Protein AF-A0A7R8X0M1-F1 (afdb_monomer_lite)

Sequence (589 aa):
MGSGATSGVTSCIKYVLFFFNLLVLIGGLAVGILGIIGMADAKFYNFANLGVDPSGFKVASIIFIVFGFTIVIFAFFGCCGAIRESKCMLLTYAVFTLIVFALMLAGGILVMFFKGKVREWVTDALNKSLKDKYNSSGDETKAWDELQKNTSCTSPLLQANPYTKGCIFLVDEMESHSKVIGIIALSFAAALKFPTPSTEGCTQYQCQRSVSRIWGLNPIRTLMEEDATVSDLQLVNYELIPFVTASCIDEVLEEVVHRAPPSPIISFSPSKTCEGEGREKLYRNGIYWTTILTEKHYRASSLATFPTIPQHHVLRSGYFHPVLREWQSLPSLITPSNLMLPVFVTDMEELVEDVAGFPGVKQWGVKRITEFLTPLVKNGLSSIILFGVPKKTPKDEVGSGADGKDSPVVQALEVIRGNYPDLLVACDVCICSYTSTGHCCIFKSDGTLDSVASNLRLARQAVAYAKAGAQIVGPSAMQDGTVAYLKAALREAGFGDTCAVLSYSIKFASVFYGPFRHAADCAPKAGDRKSYQIPPGSSSLAMRAAARDVEEGADMLMVKPGLTYLDIVRLTKDRFPNHPLFIYHVRLL

Secondary structure (DSSP, 8-state):
---SHHHHHHHHHHHHHHHHHHHHHHHHHHHHHHHHHHHH-HHHHHHHTTTS-HHHHHHHHHHHHHHHHHHHHHHHHHHHHHHHT-HHHHHHHHHHHHHHHHHHHHHHHHHHHTHHHHHHHHHHHHHHHHHHTTTSSSHHHHHHHHHHHHTT---GGGGG---S-S--HHHHHHHHHHHHHHHHHHHHHHHS---PPP-----TTSGGGGSTTSS--PPP---------------------------------------------------------------------------------------PPPGGG--GGGTSSHHHHHHHHGGG---GGG--EEEEEESSTT-EEE-TT-TT-EEEETTTHHHHHHHHHHTT--EEEEEEE-SSSPPBTT-GGGSSTT-HHHHHHHHHHHH-TTSEEEEEE-STTTBTT--SSEE-TTS-EEHHHHHHHHHHHHHHHHHTT-SEEEE-S--TTHHHHHHHHHHHTT-TTTSEEEEEEEEB--GGGHHHHHHTT---SSS-STTTSBPTT-HHHHHHHHHHHHHTT-SEEEEESSGGGHHHHHHHHHH-TTS-EEE------

Foldseek 3Di:
DDDPPPVVVLVVVLVVQLVVLVVLLVVLVVLLVVLVCLVVDVLNLLLCLLFDDSVVSPVVSVVSNVRSVVSNVLSVLSNCCSVVVDPVSVVVSVVVVVVVVVVVVVVVVVCVVCVVVVLVSRVCRNVCSLVPPAPDPDSNVVSVVVVCVVVVVDDPPCVPDSDDDDPPVVVVVVVVVVVVVVVVVVVVVVVPDDDDDDDDDDDPPPPPPPPQPVDDDDDDDDDDDDDDDDDDDDDDDDDDDDDDDDDDDDDDDDDDDDDDDDDDDDDDDDDDDDYDDDDDDDDDDDDDDDDPPDPPPPPPPCPDPDPDDPPVNPCCVQPVDPVSVCVVCVVPDDDLVLDAAEAAEELPQQDWADQVPPPPHTYHHLPCVCVVVVVVVVVPNQHYEYFWAYPPQAAALLLPLLQDPSTRLLSNLLSCCVVPVRRQYEYEQFSLNRHPQLARAHADPVRHGDLPSSLLSSLSSLLSSVVSPHQEYEHPRQRQCNLLSNLVSCVVSVNNPRYAYAYQLQFAQDPLCVSVCSSNVRDGPDDGHPVRHPHPVCLPSSVVSLVSNVVSPHQAYEHPQAPSVVVSVVVSCVVCVPHHYYHHPGDDD

InterPro domains:
  IPR001731 Delta-aminolevulinic acid dehydratase [PF00490] (315-586)
  IPR001731 Delta-aminolevulinic acid dehydratase [PR00144] (431-445)
  IPR001731 Delta-aminolevulinic acid dehydratase [PR00144] (462-481)
  IPR001731 Delta-aminolevulinic acid dehydratase [PR00144] (501-520)
  IPR001731 Delta-aminolevulinic acid dehydratase [PR00144] (553-569)
  IPR001731 Delta-aminolevulinic acid dehydratase [PTHR11458] (310-586)
  IPR001731 Delta-aminolevulinic acid dehydratase [SM01004] (310-589)
  IPR013785 Aldolase-type TIM barrel [G3DSA:3.20.20.70] (310-587)
  IPR018499 Tetraspanin/Peripherin [PF00335] (13-155)
  IPR018503 Tetraspanin, conserved site [PS00421] (68-90)
  IPR030656 Delta-aminolevulinic acid dehydratase, active site [PS00169] (553-565)

Structure (mmCIF, N/CA/C/O backbone):
data_AF-A0A7R8X0M1-F1
#
_entry.id   AF-A0A7R8X0M1-F1
#
loop_
_atom_site.group_PDB
_atom_site.id
_atom_site.type_symbol
_atom_site.label_atom_id
_atom_site.label_alt_id
_atom_site.label_comp_id
_atom_site.label_asym_id
_atom_site.label_entity_id
_atom_site.label_seq_id
_atom_site.pdbx_PDB_ins_code
_atom_site.Cartn_x
_atom_site.Cartn_y
_atom_site.Cartn_z
_atom_site.occupancy
_atom_site.B_iso_or_equiv
_atom_site.auth_seq_id
_atom_site.auth_comp_id
_atom_site.auth_asym_id
_atom_site.auth_atom_id
_atom_site.pdbx_PDB_model_num
ATOM 1 N N . MET A 1 1 ? 56.872 -19.905 -53.683 1.00 39.84 1 MET A N 1
ATOM 2 C CA . MET A 1 1 ? 55.561 -19.240 -53.875 1.00 39.84 1 MET A CA 1
ATOM 3 C C . MET A 1 1 ? 55.089 -18.747 -52.516 1.00 39.84 1 MET A C 1
ATOM 5 O O . MET A 1 1 ? 55.024 -19.568 -51.615 1.00 39.84 1 MET A O 1
ATOM 9 N N . GLY A 1 2 ? 54.841 -17.445 -52.326 1.00 46.38 2 GLY A N 1
ATOM 10 C CA . GLY A 1 2 ? 54.546 -16.920 -50.982 1.00 46.38 2 GLY A CA 1
ATOM 11 C C . GLY A 1 2 ? 54.439 -15.397 -50.889 1.00 46.38 2 GLY A C 1
ATOM 12 O O . GLY A 1 2 ? 55.144 -14.787 -50.098 1.00 46.38 2 GLY A O 1
ATOM 13 N N . SER A 1 3 ? 53.597 -14.773 -51.718 1.00 42.34 3 SER A N 1
ATOM 14 C CA . SER A 1 3 ? 53.410 -13.307 -51.725 1.00 42.34 3 SER A CA 1
ATOM 15 C C . SER A 1 3 ? 52.003 -12.829 -52.129 1.00 42.34 3 SER A C 1
ATOM 17 O O . SER A 1 3 ? 51.775 -11.629 -52.235 1.00 42.34 3 SER A O 1
ATOM 19 N N . GLY A 1 4 ? 51.041 -13.739 -52.343 1.00 42.91 4 GLY A N 1
ATOM 20 C CA . GLY A 1 4 ? 49.697 -13.387 -52.831 1.00 42.91 4 GLY A CA 1
ATOM 21 C C . GLY A 1 4 ? 48.690 -12.948 -51.758 1.00 42.91 4 GLY A C 1
ATOM 22 O O . GLY A 1 4 ? 47.768 -12.203 -52.062 1.00 42.91 4 GLY A O 1
ATOM 23 N N . ALA A 1 5 ? 48.849 -13.386 -50.503 1.00 45.78 5 ALA A N 1
ATOM 24 C CA . ALA A 1 5 ? 47.849 -13.151 -49.451 1.00 45.78 5 ALA A CA 1
ATOM 25 C C . ALA A 1 5 ? 48.013 -11.806 -48.711 1.00 45.78 5 ALA A C 1
ATOM 27 O O . ALA A 1 5 ? 47.043 -11.251 -48.198 1.00 45.78 5 ALA A O 1
ATOM 28 N N . THR A 1 6 ? 49.227 -11.255 -48.653 1.00 46.22 6 THR A N 1
ATOM 29 C CA . THR A 1 6 ? 49.536 -10.036 -47.880 1.00 46.22 6 THR A CA 1
ATOM 30 C C . THR A 1 6 ? 49.143 -8.736 -48.593 1.00 46.22 6 THR A C 1
ATOM 32 O O . THR A 1 6 ? 48.894 -7.727 -47.928 1.00 46.22 6 THR A O 1
ATOM 35 N N . SER A 1 7 ? 49.028 -8.744 -49.926 1.00 52.50 7 SER A N 1
ATOM 36 C CA . SER A 1 7 ? 48.633 -7.577 -50.733 1.00 52.50 7 SER A CA 1
ATOM 37 C C . SER A 1 7 ? 47.133 -7.258 -50.647 1.00 52.50 7 SER A C 1
ATOM 39 O O . SER A 1 7 ? 46.750 -6.091 -50.580 1.00 52.50 7 SER A O 1
ATOM 41 N N . GLY A 1 8 ? 46.270 -8.279 -50.584 1.00 54.09 8 GLY A N 1
ATOM 42 C CA . GLY A 1 8 ? 44.822 -8.091 -50.419 1.00 54.09 8 GLY A CA 1
ATOM 43 C C . GLY A 1 8 ? 44.457 -7.496 -49.055 1.00 54.09 8 GLY A C 1
ATOM 44 O O . GLY A 1 8 ? 43.679 -6.545 -48.971 1.00 54.09 8 GLY A O 1
ATOM 45 N N . VAL A 1 9 ? 45.085 -7.999 -47.986 1.00 56.00 9 VAL A N 1
ATOM 46 C CA . VAL A 1 9 ? 44.861 -7.525 -46.608 1.00 56.00 9 VAL A CA 1
ATOM 47 C C . VAL A 1 9 ? 45.320 -6.073 -46.433 1.00 56.00 9 VAL A C 1
ATOM 49 O O . VAL A 1 9 ? 44.591 -5.263 -45.863 1.00 56.00 9 VAL A O 1
ATOM 52 N N . THR A 1 10 ? 46.489 -5.708 -46.970 1.00 63.47 10 THR A N 1
ATOM 53 C CA . THR A 1 10 ? 46.998 -4.325 -46.885 1.00 63.47 10 THR A CA 1
ATOM 54 C C . THR A 1 10 ? 46.164 -3.330 -47.694 1.00 63.47 10 THR A C 1
ATOM 56 O O . THR A 1 10 ? 45.958 -2.210 -47.228 1.00 63.47 10 THR A O 1
ATOM 59 N N . SER A 1 11 ? 45.617 -3.725 -48.848 1.00 68.12 11 SER A N 1
ATOM 60 C CA . SER A 1 11 ? 44.670 -2.892 -49.604 1.00 68.12 11 SER A CA 1
ATOM 61 C C . SER A 1 11 ? 43.351 -2.679 -48.854 1.00 68.12 11 SER A C 1
ATOM 63 O O . SER A 1 11 ? 42.891 -1.544 -48.750 1.00 68.12 11 SER A O 1
ATOM 65 N N . CYS A 1 12 ? 42.772 -3.729 -48.260 1.00 72.69 12 CYS A N 1
ATOM 66 C CA . CYS A 1 12 ? 41.545 -3.612 -47.463 1.00 72.69 12 CYS A CA 1
ATOM 67 C C . CYS A 1 12 ? 41.716 -2.630 -46.286 1.00 72.69 12 CYS A C 1
ATOM 69 O O . CYS A 1 12 ? 40.911 -1.713 -46.112 1.00 72.69 12 CYS A O 1
ATOM 71 N N . ILE A 1 13 ? 42.823 -2.751 -45.541 1.00 78.00 13 ILE A N 1
ATOM 72 C CA . ILE A 1 13 ? 43.135 -1.867 -44.407 1.00 78.00 13 ILE A CA 1
ATOM 73 C C . ILE A 1 13 ? 43.246 -0.397 -44.845 1.00 78.00 13 ILE A C 1
ATOM 75 O O . ILE A 1 13 ? 42.728 0.473 -44.146 1.00 78.00 13 ILE A O 1
ATOM 79 N N . LYS A 1 14 ? 43.854 -0.097 -46.004 1.00 79.81 14 LYS A N 1
ATOM 80 C CA . LYS A 1 14 ? 43.956 1.282 -46.526 1.00 79.81 14 LYS A CA 1
ATOM 81 C C . LYS A 1 14 ? 42.587 1.919 -46.759 1.00 79.81 14 LYS A C 1
ATOM 83 O O . LYS A 1 14 ? 42.368 3.041 -46.309 1.00 79.81 14 LYS A O 1
ATOM 88 N N . TYR A 1 15 ? 41.662 1.214 -47.413 1.00 82.31 15 TYR A N 1
ATOM 89 C CA . TYR A 1 15 ? 40.326 1.755 -47.691 1.00 82.31 15 TYR A CA 1
ATOM 90 C C . TYR A 1 15 ? 39.481 1.917 -46.425 1.00 82.31 15 TYR A C 1
ATOM 92 O O . TYR A 1 15 ? 38.801 2.932 -46.287 1.00 82.31 15 TYR A O 1
ATOM 100 N N . VAL A 1 16 ? 39.578 0.989 -45.467 1.00 83.38 16 VAL A N 1
ATOM 101 C CA . VAL A 1 16 ? 38.917 1.115 -44.155 1.00 83.38 16 VAL A CA 1
ATOM 102 C C . VAL A 1 16 ? 39.459 2.320 -43.377 1.00 83.38 16 VAL A C 1
ATOM 104 O O . VAL A 1 16 ? 38.683 3.116 -42.847 1.00 83.38 16 VAL A O 1
ATOM 107 N N . LEU A 1 17 ? 40.783 2.499 -43.347 1.00 82.50 17 LEU A N 1
ATOM 108 C CA . LEU A 1 17 ? 41.438 3.587 -42.617 1.00 82.50 17 LEU A CA 1
ATOM 109 C C . LEU A 1 17 ? 41.202 4.953 -43.286 1.00 82.50 17 LEU A C 1
ATOM 111 O O . LEU A 1 17 ? 41.031 5.950 -42.585 1.00 82.50 17 LEU A O 1
ATOM 115 N N . PHE A 1 18 ? 41.111 5.001 -44.619 1.00 86.69 18 PHE A N 1
ATOM 116 C CA . PHE A 1 18 ? 40.659 6.184 -45.355 1.00 86.69 18 PHE A CA 1
ATOM 117 C C . PHE A 1 18 ? 39.186 6.511 -45.064 1.00 86.69 18 PHE A C 1
ATOM 119 O O . PHE A 1 18 ? 38.881 7.643 -44.700 1.00 86.69 18 PHE A O 1
ATOM 126 N N . PHE A 1 19 ? 38.282 5.532 -45.166 1.00 86.81 19 PHE A N 1
ATOM 127 C CA . PHE A 1 19 ? 36.846 5.731 -44.945 1.00 86.81 19 PHE A CA 1
ATOM 128 C C . PHE A 1 19 ? 36.538 6.224 -43.525 1.00 86.81 19 PHE A C 1
ATOM 130 O O . PHE A 1 19 ? 35.778 7.176 -43.355 1.00 86.81 19 PHE A O 1
ATOM 137 N N . PHE A 1 20 ? 37.177 5.643 -42.505 1.00 86.06 20 PHE A N 1
ATOM 138 C CA . PHE A 1 20 ? 37.012 6.100 -41.125 1.00 86.06 20 PHE A CA 1
ATOM 139 C C . PHE A 1 20 ? 37.496 7.547 -40.939 1.00 86.06 20 PHE A C 1
ATOM 141 O O . PHE A 1 20 ? 36.786 8.365 -40.357 1.00 86.06 20 PHE A O 1
ATOM 148 N N . ASN A 1 21 ? 38.659 7.904 -41.496 1.00 85.81 21 ASN A N 1
ATOM 149 C CA . ASN A 1 21 ? 39.154 9.282 -41.447 1.00 85.81 21 ASN A CA 1
ATOM 150 C C . ASN A 1 21 ? 38.272 10.265 -42.229 1.00 85.81 21 ASN A C 1
ATOM 152 O O . ASN A 1 21 ? 38.112 11.405 -41.798 1.00 85.81 21 ASN A O 1
ATOM 156 N N . LEU A 1 22 ? 37.646 9.836 -43.328 1.00 89.25 22 LEU A N 1
ATOM 157 C CA . LEU A 1 22 ? 36.686 10.651 -44.072 1.00 89.25 22 LEU A CA 1
ATOM 158 C C . LEU A 1 22 ? 35.435 10.958 -43.230 1.00 89.25 22 LEU A C 1
ATOM 160 O O . LEU A 1 22 ? 34.981 12.101 -43.215 1.00 89.25 22 LEU A O 1
ATOM 164 N N . LEU A 1 23 ? 34.919 9.981 -42.473 1.00 88.00 23 LEU A N 1
ATOM 165 C CA . LEU A 1 23 ? 33.820 10.212 -41.525 1.00 88.00 23 LEU A CA 1
ATOM 166 C C . LEU A 1 23 ? 34.221 11.188 -40.408 1.00 88.00 23 LEU A C 1
ATOM 168 O O . LEU A 1 23 ? 33.449 12.090 -40.083 1.00 88.00 23 LEU A O 1
ATOM 172 N N . VAL A 1 24 ? 35.434 11.060 -39.858 1.00 86.94 24 VAL A N 1
ATOM 173 C CA . VAL A 1 24 ? 35.961 11.993 -38.844 1.00 86.94 24 VAL A CA 1
ATOM 174 C C . VAL A 1 24 ? 36.133 13.407 -39.418 1.00 86.94 24 VAL A C 1
ATOM 176 O O . VAL A 1 24 ? 35.808 14.380 -38.739 1.00 86.94 24 VAL A O 1
ATOM 179 N N . LEU A 1 25 ? 36.560 13.543 -40.679 1.00 90.00 25 LEU A N 1
ATOM 180 C CA . LEU A 1 25 ? 36.674 14.833 -41.369 1.00 90.00 25 LEU A CA 1
ATOM 181 C C . LEU A 1 25 ? 35.304 15.503 -41.557 1.00 90.00 25 LEU A C 1
ATOM 183 O O . LEU A 1 25 ? 35.156 16.689 -41.260 1.00 90.00 25 LEU A O 1
ATOM 187 N N . ILE A 1 26 ? 34.293 14.746 -41.994 1.00 90.56 26 ILE A N 1
ATOM 188 C CA . ILE A 1 26 ? 32.910 15.234 -42.128 1.00 90.56 26 ILE A CA 1
ATOM 189 C C . ILE A 1 26 ? 32.347 15.638 -40.754 1.00 90.56 26 ILE A C 1
ATOM 191 O O . ILE A 1 26 ? 31.736 16.700 -40.629 1.00 90.56 26 ILE A O 1
ATOM 195 N N . GLY A 1 27 ? 32.606 14.845 -39.709 1.00 86.44 27 GLY A N 1
ATOM 196 C CA . GLY A 1 27 ? 32.224 15.169 -38.333 1.00 86.44 27 GLY A CA 1
ATOM 197 C C . GLY A 1 27 ? 32.885 16.450 -37.811 1.00 86.44 27 GLY A C 1
ATOM 198 O O . GLY A 1 27 ? 32.205 17.300 -37.240 1.00 86.44 27 GLY A O 1
ATOM 199 N N . GLY A 1 28 ? 34.185 16.637 -38.058 1.00 88.31 28 GLY A N 1
ATOM 200 C CA . GLY A 1 28 ? 34.912 17.858 -37.693 1.00 88.31 28 GLY A CA 1
ATOM 201 C C . GLY A 1 28 ? 34.365 19.109 -38.388 1.00 88.31 28 GLY A C 1
ATOM 202 O O . GLY A 1 28 ? 34.184 20.140 -37.738 1.00 88.31 28 GLY A O 1
ATOM 203 N N . LEU A 1 29 ? 34.022 19.004 -39.680 1.00 90.75 29 LEU A N 1
ATOM 204 C CA . LEU A 1 29 ? 33.350 20.078 -40.420 1.00 90.75 29 LEU A CA 1
ATOM 205 C C . LEU A 1 29 ? 31.974 20.396 -39.821 1.00 90.75 29 LEU A C 1
ATOM 207 O O . LEU A 1 29 ? 31.670 21.566 -39.607 1.00 90.75 29 LEU A O 1
ATOM 211 N N . ALA A 1 30 ? 31.169 19.380 -39.495 1.00 87.50 30 ALA A N 1
ATOM 212 C CA . ALA A 1 30 ? 29.862 19.578 -38.870 1.00 87.50 30 ALA A CA 1
ATOM 213 C C . ALA A 1 30 ? 29.971 20.280 -37.502 1.00 87.50 30 ALA A C 1
ATOM 215 O O . ALA A 1 30 ? 29.236 21.233 -37.249 1.00 87.50 30 ALA A O 1
ATOM 216 N N . VAL A 1 31 ? 30.923 19.881 -36.649 1.00 86.50 31 VAL A N 1
ATOM 217 C CA . VAL A 1 31 ? 31.181 20.535 -35.348 1.00 86.50 31 VAL A CA 1
ATOM 218 C C . VAL A 1 31 ? 31.641 21.987 -35.527 1.00 86.50 31 VAL A C 1
ATOM 220 O O . VAL A 1 31 ? 31.145 22.873 -34.831 1.00 86.50 31 VAL A O 1
ATOM 223 N N . GLY A 1 32 ? 32.532 22.256 -36.487 1.00 86.50 32 GLY A N 1
ATOM 224 C CA . GLY A 1 32 ? 32.968 23.620 -36.801 1.00 86.50 32 GLY A CA 1
ATOM 225 C C . GLY A 1 32 ? 31.822 24.506 -37.306 1.00 86.50 32 GLY A C 1
ATOM 226 O O . GLY A 1 32 ? 31.669 25.636 -36.845 1.00 86.50 32 GLY A O 1
ATOM 227 N N . ILE A 1 33 ? 30.972 23.978 -38.194 1.00 86.31 33 ILE A N 1
ATOM 228 C CA . ILE A 1 33 ? 29.783 24.674 -38.712 1.00 86.31 33 ILE A CA 1
ATOM 229 C C . ILE A 1 33 ? 28.777 24.953 -37.586 1.00 86.31 33 ILE A C 1
ATOM 231 O O . ILE A 1 33 ? 28.268 26.068 -37.506 1.00 86.31 33 ILE A O 1
ATOM 235 N N . LEU A 1 34 ? 28.536 24.001 -36.677 1.00 82.75 34 LEU A N 1
ATOM 236 C CA . LEU A 1 34 ? 27.681 24.215 -35.502 1.00 82.75 34 LEU A CA 1
ATOM 237 C C . LEU A 1 34 ? 28.217 25.329 -34.590 1.00 82.75 34 LEU A C 1
ATOM 239 O O . LEU A 1 34 ? 27.436 26.159 -34.132 1.00 82.75 34 LEU A O 1
ATOM 243 N N . GLY A 1 35 ? 29.536 25.405 -34.382 1.00 83.88 35 GLY A N 1
ATOM 244 C CA . GLY A 1 35 ? 30.162 26.508 -33.645 1.00 83.88 35 GLY A CA 1
ATOM 245 C C . GLY A 1 35 ? 29.978 27.874 -34.323 1.00 83.88 35 GLY A C 1
ATOM 246 O O . GLY A 1 35 ? 29.690 28.861 -33.649 1.00 83.88 35 GLY A O 1
ATOM 247 N N . ILE A 1 36 ? 30.075 27.934 -35.658 1.00 84.12 36 ILE A N 1
ATOM 248 C CA . ILE A 1 36 ? 29.830 29.161 -36.442 1.00 84.12 36 ILE A CA 1
ATOM 249 C C . ILE A 1 36 ? 28.352 29.574 -36.373 1.00 84.12 36 ILE A C 1
ATOM 251 O O . ILE A 1 36 ? 28.060 30.746 -36.139 1.00 84.12 36 ILE A O 1
ATOM 255 N N . ILE A 1 37 ? 27.418 28.628 -36.521 1.00 80.38 37 ILE A N 1
ATOM 256 C CA . ILE A 1 37 ? 25.972 28.882 -36.388 1.00 80.38 37 ILE A CA 1
ATOM 257 C C . ILE A 1 37 ? 25.646 29.380 -34.973 1.00 80.38 37 ILE A C 1
ATOM 259 O O . ILE A 1 37 ? 24.931 30.369 -34.832 1.00 80.38 37 ILE A O 1
ATOM 263 N N . GLY A 1 38 ? 26.236 28.774 -33.937 1.00 74.19 38 GLY A N 1
ATOM 264 C CA . GLY A 1 38 ? 26.097 29.215 -32.545 1.00 74.19 38 GLY A CA 1
ATOM 265 C C . GLY A 1 38 ? 26.604 30.640 -32.285 1.00 74.19 38 GLY A C 1
ATOM 266 O O . GLY A 1 38 ? 26.070 31.324 -31.417 1.00 74.19 38 GLY A O 1
ATOM 267 N N . MET A 1 39 ? 27.578 31.133 -33.061 1.00 72.25 39 MET A N 1
ATOM 268 C CA . MET A 1 39 ? 28.001 32.541 -33.013 1.00 72.25 39 MET A CA 1
ATOM 269 C C . MET A 1 39 ? 27.106 33.493 -33.822 1.00 72.25 39 MET A C 1
ATOM 271 O O . MET A 1 39 ? 27.113 34.692 -33.543 1.00 72.25 39 MET A O 1
ATOM 275 N N . ALA A 1 40 ? 26.384 32.995 -34.829 1.00 69.88 40 ALA A N 1
ATOM 276 C CA . ALA A 1 40 ? 25.634 33.812 -35.784 1.00 69.88 40 ALA A CA 1
ATOM 277 C C . ALA A 1 40 ? 24.127 33.923 -35.477 1.00 69.88 40 ALA A C 1
ATOM 279 O O . ALA A 1 40 ? 23.509 34.915 -35.863 1.00 69.88 40 ALA A O 1
ATOM 280 N N . ASP A 1 41 ? 23.524 32.936 -34.805 1.00 64.81 41 ASP A N 1
ATOM 281 C CA . ASP A 1 41 ? 22.081 32.923 -34.534 1.00 64.81 41 ASP A CA 1
ATOM 282 C C . ASP A 1 41 ? 21.722 33.575 -33.185 1.00 64.81 41 ASP A C 1
ATOM 284 O O . ASP A 1 41 ? 21.960 33.029 -32.103 1.00 64.81 41 ASP A O 1
ATOM 288 N N . ALA A 1 42 ? 21.059 34.732 -33.259 1.00 55.41 42 ALA A N 1
ATOM 289 C CA . ALA A 1 42 ? 20.532 35.455 -32.105 1.00 55.41 42 ALA A CA 1
ATOM 290 C C . ALA A 1 42 ? 19.527 34.633 -31.271 1.00 55.41 42 ALA A C 1
ATOM 292 O O . ALA A 1 42 ? 19.450 34.815 -30.056 1.00 55.41 42 ALA A O 1
ATOM 293 N N . LYS A 1 43 ? 18.783 33.695 -31.877 1.00 54.34 43 LYS A N 1
ATOM 294 C CA . LYS A 1 43 ? 17.845 32.827 -31.140 1.00 54.34 43 LYS A CA 1
ATOM 295 C C . LYS A 1 43 ? 18.578 31.828 -30.252 1.00 54.34 43 LYS A C 1
ATOM 297 O O . LYS A 1 43 ? 18.174 31.608 -29.113 1.00 54.34 43 LYS A O 1
ATOM 302 N N . PHE A 1 44 ? 19.676 31.265 -30.749 1.00 52.91 44 PHE A N 1
ATOM 303 C CA . PHE A 1 44 ? 20.515 30.359 -29.968 1.00 52.91 44 PHE A CA 1
ATOM 304 C C . PHE A 1 44 ? 21.240 31.115 -28.844 1.00 52.91 44 PHE A C 1
ATOM 306 O O . PHE A 1 44 ? 21.357 30.618 -27.725 1.00 52.91 44 PHE A O 1
ATOM 313 N N . TYR A 1 45 ? 21.626 32.365 -29.111 1.00 53.75 45 TYR A N 1
ATOM 314 C CA . TYR A 1 45 ? 22.152 33.294 -28.111 1.00 53.75 45 TYR A CA 1
ATOM 315 C C . TYR A 1 45 ? 21.156 33.560 -26.965 1.00 53.75 45 TYR A C 1
ATOM 317 O O . TYR A 1 45 ? 21.522 33.517 -25.790 1.00 53.75 45 TYR A O 1
ATOM 325 N N . ASN A 1 46 ? 19.880 33.764 -27.301 1.00 52.03 46 ASN A N 1
ATOM 326 C CA . ASN A 1 46 ? 18.801 33.943 -26.328 1.00 52.03 46 ASN A CA 1
ATOM 327 C C . ASN A 1 46 ? 18.519 32.677 -25.501 1.00 52.03 46 ASN A C 1
ATOM 329 O O . ASN A 1 46 ? 18.201 32.785 -24.319 1.00 52.03 46 ASN A O 1
ATOM 333 N N . PHE A 1 47 ? 18.688 31.484 -26.080 1.00 49.78 47 PHE A N 1
ATOM 334 C CA . PHE A 1 47 ? 18.622 30.226 -25.331 1.00 49.78 47 PHE A CA 1
ATOM 335 C C . PHE A 1 47 ? 19.830 30.046 -24.392 1.00 49.78 47 PHE A C 1
ATOM 337 O O . PHE A 1 47 ? 19.671 29.608 -23.257 1.00 49.78 47 PHE A O 1
ATOM 344 N N . ALA A 1 48 ? 21.038 30.440 -24.807 1.00 49.38 48 ALA A N 1
ATOM 345 C CA . ALA A 1 48 ? 22.241 30.349 -23.969 1.00 49.38 48 ALA A CA 1
ATOM 346 C C . ALA A 1 48 ? 22.202 31.264 -22.724 1.00 49.38 48 ALA A C 1
ATOM 348 O O . ALA A 1 48 ? 22.766 30.923 -21.678 1.00 49.38 48 ALA A O 1
ATOM 349 N N . ASN A 1 49 ? 21.475 32.383 -22.806 1.00 51.16 49 ASN A N 1
ATOM 350 C CA . ASN A 1 49 ? 21.240 33.302 -21.690 1.00 51.16 49 ASN A CA 1
ATOM 351 C C . ASN A 1 49 ? 20.489 32.674 -20.490 1.00 51.16 49 ASN A C 1
ATOM 353 O O . ASN A 1 49 ? 20.458 33.302 -19.426 1.00 51.16 49 ASN A O 1
ATOM 357 N N . LEU A 1 50 ? 19.932 31.455 -20.624 1.00 48.41 50 LEU A N 1
ATOM 358 C CA . LEU A 1 50 ? 19.257 30.711 -19.547 1.00 48.41 50 LEU A CA 1
ATOM 359 C C . LEU A 1 50 ? 20.172 30.160 -18.447 1.00 48.41 50 LEU A C 1
ATOM 361 O O . LEU A 1 50 ? 19.646 29.670 -17.448 1.00 48.41 50 LEU A O 1
ATOM 365 N N . GLY A 1 51 ? 21.498 30.204 -18.568 1.00 48.97 51 GLY A N 1
ATOM 366 C CA . GLY A 1 51 ? 22.350 29.641 -17.509 1.00 48.97 51 GLY A CA 1
ATOM 367 C C . GLY A 1 51 ? 23.857 29.742 -17.702 1.00 48.97 51 GLY A C 1
ATOM 368 O O . GLY A 1 51 ? 24.601 29.317 -16.821 1.00 48.97 51 GLY A O 1
ATOM 369 N N . VAL A 1 52 ? 24.324 30.305 -18.817 1.00 49.22 52 VAL A N 1
ATOM 370 C CA . VAL A 1 52 ? 25.747 30.560 -19.056 1.00 49.22 52 VAL A CA 1
ATOM 371 C C . VAL A 1 52 ? 25.941 32.062 -19.224 1.00 49.22 52 VAL A C 1
ATOM 373 O O . VAL A 1 52 ? 25.160 32.724 -19.902 1.00 49.22 52 VAL A O 1
ATOM 376 N N . ASP A 1 53 ? 26.984 32.606 -18.596 1.00 53.44 53 ASP A N 1
ATOM 377 C CA . ASP A 1 53 ? 27.389 34.000 -18.788 1.00 53.44 53 ASP A CA 1
ATOM 378 C C . ASP A 1 53 ? 27.554 34.294 -20.300 1.00 53.44 53 ASP A C 1
ATOM 380 O O . ASP A 1 53 ? 28.159 33.474 -21.006 1.00 53.44 53 ASP A O 1
ATOM 384 N N . PRO A 1 54 ? 27.066 35.436 -20.830 1.00 55.12 54 PRO A N 1
ATOM 385 C CA . PRO A 1 54 ? 27.213 35.793 -22.244 1.00 55.12 54 PRO A CA 1
ATOM 386 C C . PRO A 1 54 ? 28.657 35.752 -22.766 1.00 55.12 54 PRO A C 1
ATOM 388 O O . PRO A 1 54 ? 28.864 35.599 -23.972 1.00 55.12 54 PRO A O 1
ATOM 391 N N . SER A 1 55 ? 29.656 35.881 -21.885 1.00 58.50 55 SER A N 1
ATOM 392 C CA . SER A 1 55 ? 31.074 35.661 -22.193 1.00 58.50 55 SER A CA 1
ATOM 393 C C . SER A 1 55 ? 31.429 34.172 -22.328 1.00 58.50 55 SER A C 1
ATOM 395 O O . SER A 1 55 ? 32.086 33.781 -23.295 1.00 58.50 55 SER A O 1
ATOM 397 N N . GLY A 1 56 ? 30.934 33.325 -21.422 1.00 59.06 56 GLY A N 1
ATOM 398 C CA . GLY A 1 56 ? 31.146 31.876 -21.420 1.00 59.06 56 GLY A CA 1
ATOM 399 C C . GLY A 1 56 ? 30.565 31.178 -22.650 1.00 59.06 56 GLY A C 1
ATOM 400 O O . GLY A 1 56 ? 31.197 30.268 -23.186 1.00 59.06 56 GLY A O 1
ATOM 401 N N . PHE A 1 57 ? 29.422 31.639 -23.169 1.00 64.44 57 PHE A N 1
ATOM 402 C CA . PHE A 1 57 ? 28.855 31.073 -24.400 1.00 64.44 57 PHE A CA 1
ATOM 403 C C . PHE A 1 57 ? 29.679 31.415 -25.658 1.00 64.44 57 PHE A C 1
ATOM 405 O O . PHE A 1 57 ? 29.886 30.546 -26.513 1.00 64.44 57 PHE A O 1
ATOM 412 N N . LYS A 1 58 ? 30.242 32.634 -25.750 1.00 69.00 58 LYS A N 1
ATOM 413 C CA . LYS A 1 58 ? 31.219 32.967 -26.809 1.00 69.00 58 LYS A CA 1
ATOM 414 C C . LYS A 1 58 ? 32.439 32.060 -26.718 1.00 69.00 58 LYS A C 1
ATOM 416 O O . LYS A 1 58 ? 32.865 31.520 -27.733 1.00 69.00 58 LYS A O 1
ATOM 421 N N . VAL A 1 59 ? 32.968 31.857 -25.509 1.00 73.56 59 VAL A N 1
ATOM 422 C CA . VAL A 1 59 ? 34.108 30.960 -25.268 1.00 73.56 59 VAL A CA 1
ATOM 423 C C . VAL A 1 59 ? 33.778 29.524 -25.692 1.00 73.56 59 VAL A C 1
ATOM 425 O O . VAL A 1 59 ? 34.571 28.923 -26.411 1.00 73.56 59 VAL A O 1
ATOM 428 N N . ALA A 1 60 ? 32.601 28.994 -25.349 1.00 72.25 60 ALA A N 1
ATOM 429 C CA . ALA A 1 60 ? 32.171 27.656 -25.768 1.00 72.25 60 ALA A CA 1
ATOM 430 C C . ALA A 1 60 ? 32.064 27.517 -27.299 1.00 72.25 60 ALA A C 1
ATOM 432 O O . ALA A 1 60 ? 32.570 26.550 -27.868 1.00 72.25 60 ALA A O 1
ATOM 433 N N . SER A 1 61 ? 31.476 28.503 -27.982 1.00 78.38 61 SER A N 1
ATOM 434 C CA . SER A 1 61 ? 31.359 28.485 -29.448 1.00 78.38 61 SER A CA 1
ATOM 435 C C . SER A 1 61 ? 32.726 28.603 -30.137 1.00 78.38 61 SER A C 1
ATOM 437 O O . SER A 1 61 ? 33.006 27.860 -31.076 1.00 78.38 61 SER A O 1
ATOM 439 N N . ILE A 1 62 ? 33.627 29.447 -29.616 1.00 80.94 62 ILE A N 1
ATOM 440 C CA . ILE A 1 62 ? 35.026 29.535 -30.072 1.00 80.94 62 ILE A CA 1
ATOM 441 C C . ILE A 1 62 ? 35.750 28.192 -29.874 1.00 80.94 62 ILE A C 1
ATOM 443 O O . ILE A 1 62 ? 36.448 27.743 -30.783 1.00 80.94 62 ILE A O 1
ATOM 447 N N . ILE A 1 63 ? 35.550 27.514 -28.737 1.00 82.56 63 ILE A N 1
ATOM 448 C CA . ILE A 1 63 ? 36.111 26.177 -28.482 1.00 82.56 63 ILE A CA 1
ATOM 449 C C . ILE A 1 63 ? 35.611 25.170 -29.526 1.00 82.56 63 ILE A C 1
ATOM 451 O O . ILE A 1 63 ? 36.433 24.450 -30.091 1.00 82.56 63 ILE A O 1
ATOM 455 N N . PHE A 1 64 ? 34.312 25.140 -29.849 1.00 82.25 64 PHE A N 1
ATOM 456 C CA . PHE A 1 64 ? 33.784 24.241 -30.886 1.00 82.25 64 PHE A CA 1
ATOM 457 C C . PHE A 1 64 ? 34.351 24.533 -32.282 1.00 82.25 64 PHE A C 1
ATOM 459 O O . PHE A 1 64 ? 34.679 23.590 -33.004 1.00 82.25 64 PHE A O 1
ATOM 466 N N . ILE A 1 65 ? 34.541 25.805 -32.649 1.00 87.56 65 ILE A N 1
ATOM 467 C CA . ILE A 1 65 ? 35.172 26.186 -33.925 1.00 87.56 65 ILE A CA 1
ATOM 468 C C . ILE A 1 65 ? 36.627 25.698 -33.978 1.00 87.56 65 ILE A C 1
ATOM 470 O O . ILE A 1 65 ? 37.012 25.014 -34.929 1.00 87.56 65 ILE A O 1
ATOM 474 N N . VAL A 1 66 ? 37.429 26.000 -32.950 1.00 88.12 66 VAL A N 1
ATOM 475 C CA . VAL A 1 66 ? 38.851 25.611 -32.877 1.00 88.12 66 VAL A CA 1
ATOM 476 C C . VAL A 1 66 ? 39.011 24.089 -32.856 1.00 88.12 66 VAL A C 1
ATOM 478 O O . VAL A 1 66 ? 39.866 23.542 -33.556 1.00 88.12 66 VAL A O 1
ATOM 481 N N . PHE A 1 67 ? 38.176 23.390 -32.087 1.00 87.50 67 PHE A N 1
ATOM 482 C CA . PHE A 1 67 ? 38.197 21.933 -31.976 1.00 87.50 67 PHE A CA 1
ATOM 483 C C . PHE A 1 67 ? 37.748 21.255 -33.278 1.00 87.50 67 PHE A C 1
ATOM 485 O O . PHE A 1 67 ? 38.432 20.350 -33.756 1.00 87.50 67 PHE A O 1
ATOM 492 N N . GLY A 1 68 ? 36.673 21.743 -33.909 1.00 87.44 68 GLY A N 1
ATOM 493 C CA . GLY A 1 68 ? 36.207 21.270 -35.215 1.00 87.44 68 GLY A CA 1
ATOM 494 C C . GLY A 1 68 ? 37.277 21.409 -36.301 1.00 87.44 68 GLY A C 1
ATOM 495 O O . GLY A 1 68 ? 37.613 20.425 -36.961 1.00 87.44 68 GLY A O 1
ATOM 496 N N . PHE A 1 69 ? 37.901 22.587 -36.425 1.00 89.31 69 PHE A N 1
ATOM 497 C CA . PHE A 1 69 ? 39.012 22.799 -37.365 1.00 89.31 69 PHE A CA 1
ATOM 498 C C . PHE A 1 69 ? 40.215 21.893 -37.077 1.00 89.31 69 PHE A C 1
ATOM 500 O O . PHE A 1 69 ? 40.815 21.348 -38.003 1.00 89.31 69 PHE A O 1
ATOM 507 N N . THR A 1 70 ? 40.547 21.684 -35.804 1.00 87.00 70 THR A N 1
ATOM 508 C CA . THR A 1 70 ? 41.656 20.814 -35.391 1.00 87.00 70 THR A CA 1
ATOM 509 C C . THR A 1 70 ? 41.393 19.348 -35.767 1.00 87.00 70 THR A C 1
ATOM 511 O O . THR A 1 70 ? 42.284 18.681 -36.297 1.00 87.00 70 THR A O 1
ATOM 514 N N . ILE A 1 71 ? 40.157 18.861 -35.597 1.00 87.38 71 ILE A N 1
ATOM 515 C CA . ILE A 1 71 ? 39.734 17.530 -36.067 1.00 87.38 71 ILE A CA 1
ATOM 516 C C . ILE A 1 71 ? 39.861 17.424 -37.592 1.00 87.38 71 ILE A C 1
ATOM 518 O O . ILE A 1 71 ? 40.414 16.440 -38.080 1.00 87.38 71 ILE A O 1
ATOM 522 N N . VAL A 1 72 ? 39.404 18.430 -38.347 1.00 91.06 72 VAL A N 1
ATOM 523 C CA . VAL A 1 72 ? 39.506 18.441 -39.821 1.00 91.06 72 VAL A CA 1
ATOM 524 C C . VAL A 1 72 ? 40.962 18.360 -40.280 1.00 91.06 72 VAL A C 1
ATOM 526 O O . VAL A 1 72 ? 41.270 17.582 -41.183 1.00 91.06 72 VAL A O 1
ATOM 529 N N . ILE A 1 73 ? 41.868 19.100 -39.634 1.00 88.69 73 ILE A N 1
ATOM 530 C CA . ILE A 1 73 ? 43.305 19.060 -39.935 1.00 88.69 73 ILE A CA 1
ATOM 531 C C . ILE A 1 73 ? 43.862 17.648 -39.699 1.00 88.69 73 ILE A C 1
ATOM 533 O O . ILE A 1 73 ? 44.460 17.070 -40.609 1.00 88.69 73 ILE A O 1
ATOM 537 N N . PHE A 1 74 ? 43.639 17.045 -38.527 1.00 86.44 74 PHE A N 1
ATOM 538 C CA . PHE A 1 74 ? 44.158 15.700 -38.242 1.00 86.44 74 PHE A CA 1
ATOM 539 C C . PHE A 1 74 ? 43.544 14.618 -39.141 1.00 86.44 74 PHE A C 1
ATOM 541 O O . PHE A 1 74 ? 44.270 13.760 -39.649 1.00 86.44 74 PHE A O 1
ATOM 548 N N . ALA A 1 75 ? 42.241 14.690 -39.415 1.00 87.00 75 ALA A N 1
ATOM 549 C CA . ALA A 1 75 ? 41.561 13.768 -40.318 1.00 87.00 75 ALA A CA 1
ATOM 550 C C . ALA A 1 75 ? 42.050 13.905 -41.773 1.00 87.00 75 ALA A C 1
ATOM 552 O O . ALA A 1 75 ? 42.165 12.903 -42.482 1.00 87.00 75 ALA A O 1
ATOM 553 N N . PHE A 1 76 ? 42.420 15.115 -42.210 1.00 88.94 76 PHE A N 1
ATOM 554 C CA . PHE A 1 76 ? 43.061 15.347 -43.508 1.00 88.94 76 PHE A CA 1
ATOM 555 C C . PHE A 1 76 ? 44.444 14.684 -43.591 1.00 88.94 76 PHE A C 1
ATOM 557 O O . PHE A 1 76 ? 44.738 14.014 -44.587 1.00 88.94 76 PHE A O 1
ATOM 564 N N . PHE A 1 77 ? 45.270 14.789 -42.540 1.00 85.69 77 PHE A N 1
ATOM 565 C CA . PHE A 1 77 ? 46.546 14.064 -42.453 1.00 85.69 77 PHE A CA 1
ATOM 566 C C . PHE A 1 77 ? 46.346 12.538 -42.481 1.00 85.69 77 PHE A C 1
ATOM 568 O O . PHE A 1 77 ? 47.083 11.851 -43.193 1.00 85.69 77 PHE A O 1
ATOM 575 N N . GLY A 1 78 ? 45.317 12.015 -41.804 1.00 85.69 78 GLY A N 1
ATOM 576 C CA . GLY A 1 78 ? 44.927 10.600 -41.861 1.00 85.69 78 GLY A CA 1
ATOM 577 C C . GLY A 1 78 ? 44.495 10.149 -43.264 1.00 85.69 78 GLY A C 1
ATOM 578 O O . GLY A 1 78 ? 45.033 9.176 -43.796 1.00 85.69 78 GLY A O 1
ATOM 579 N N . CYS A 1 79 ? 43.596 10.898 -43.913 1.00 86.12 79 CYS A N 1
ATOM 580 C CA . CYS A 1 79 ? 43.134 10.632 -45.281 1.00 86.12 79 CYS A CA 1
ATOM 581 C C . CYS A 1 79 ? 44.283 10.656 -46.302 1.00 86.12 79 CYS A C 1
ATOM 583 O O . CYS A 1 79 ? 44.443 9.726 -47.097 1.00 86.12 79 CYS A O 1
ATOM 585 N N . CYS A 1 80 ? 45.115 11.701 -46.268 1.00 84.62 80 CYS A N 1
ATOM 586 C CA . CYS A 1 80 ? 46.249 11.845 -47.180 1.00 84.62 80 CYS A CA 1
ATOM 587 C C . CYS A 1 80 ? 47.349 10.814 -46.903 1.00 84.62 80 CYS A C 1
ATOM 589 O O . CYS A 1 80 ? 47.969 10.328 -47.848 1.00 84.62 80 CYS A O 1
ATOM 591 N N . GLY A 1 81 ? 47.584 10.460 -45.636 1.00 84.81 81 GLY A N 1
ATOM 592 C CA . GLY A 1 81 ? 48.512 9.401 -45.246 1.00 84.81 81 GLY A CA 1
ATOM 593 C C . GLY A 1 81 ? 48.078 8.026 -45.756 1.00 84.81 81 GLY A C 1
ATOM 594 O O . GLY A 1 81 ? 48.912 7.289 -46.280 1.00 84.81 81 GLY A O 1
ATOM 595 N N . ALA A 1 82 ? 46.780 7.714 -45.674 1.00 84.38 82 ALA A N 1
ATOM 596 C CA . ALA A 1 82 ? 46.211 6.459 -46.165 1.00 84.38 82 ALA A CA 1
ATOM 597 C C . ALA A 1 82 ? 46.280 6.333 -47.699 1.00 84.38 82 ALA A C 1
ATOM 599 O O . ALA A 1 82 ? 46.665 5.278 -48.198 1.00 84.38 82 ALA A O 1
ATOM 600 N N . ILE A 1 83 ? 45.966 7.404 -48.444 1.00 83.25 83 ILE A N 1
ATOM 601 C CA . ILE A 1 83 ? 46.006 7.401 -49.920 1.00 83.25 83 ILE A CA 1
ATOM 602 C C . ILE A 1 83 ? 47.441 7.437 -50.465 1.00 83.25 83 ILE A C 1
ATOM 604 O O . ILE A 1 83 ? 47.747 6.734 -51.423 1.00 83.25 83 ILE A O 1
ATOM 608 N N . ARG A 1 84 ? 48.328 8.267 -49.898 1.00 83.00 84 ARG A N 1
ATOM 609 C CA . ARG A 1 84 ? 49.699 8.462 -50.420 1.00 83.00 84 ARG A CA 1
ATOM 610 C C . ARG A 1 84 ? 50.728 7.486 -49.845 1.00 83.00 84 ARG A C 1
ATOM 612 O O . ARG A 1 84 ? 51.913 7.635 -50.125 1.00 83.00 84 ARG A O 1
ATOM 619 N N . GLU A 1 85 ? 50.301 6.557 -48.991 1.00 81.69 85 GLU A N 1
ATOM 620 C CA . GLU A 1 85 ? 51.149 5.567 -48.301 1.00 81.69 85 GLU A CA 1
ATOM 621 C C . GLU A 1 85 ? 52.334 6.181 -47.526 1.00 81.69 85 GLU A C 1
ATOM 623 O O . GLU A 1 85 ? 53.347 5.532 -47.246 1.00 81.69 85 GLU A O 1
ATOM 628 N N . SER A 1 86 ? 52.216 7.459 -47.155 1.00 84.12 86 SER A N 1
ATOM 629 C CA . SER A 1 86 ? 53.303 8.210 -46.534 1.00 84.12 86 SER A CA 1
ATOM 630 C C . SER A 1 86 ? 53.417 7.855 -45.056 1.00 84.12 86 SER A C 1
ATOM 632 O O . SER A 1 86 ? 52.636 8.318 -44.220 1.00 84.12 86 SER A O 1
ATOM 634 N N . LYS A 1 87 ? 54.444 7.062 -44.730 1.00 81.81 87 LYS A N 1
ATOM 635 C CA . LYS A 1 87 ? 54.777 6.653 -43.355 1.00 81.81 87 LYS A CA 1
ATOM 636 C C . LYS A 1 87 ? 54.914 7.844 -42.402 1.00 81.81 87 LYS A C 1
ATOM 638 O O . LYS A 1 87 ? 54.490 7.742 -41.259 1.00 81.81 87 LYS A O 1
ATOM 643 N N . CYS A 1 88 ? 55.458 8.968 -42.877 1.00 83.00 88 CYS A N 1
ATOM 644 C CA . CYS A 1 88 ? 55.591 10.195 -42.089 1.00 83.00 88 CYS A CA 1
ATOM 645 C C . CYS A 1 88 ? 54.212 10.755 -41.691 1.00 83.00 88 CYS A C 1
ATOM 647 O O . CYS A 1 88 ? 53.938 10.931 -40.510 1.00 83.00 88 CYS A O 1
ATOM 649 N N . MET A 1 89 ? 53.303 10.916 -42.661 1.00 82.94 89 MET A N 1
ATOM 650 C CA . MET A 1 89 ? 51.950 11.448 -42.431 1.00 82.94 89 MET A CA 1
ATOM 651 C C . MET A 1 89 ? 51.123 10.542 -41.504 1.00 82.94 89 MET A C 1
ATOM 653 O O . MET A 1 89 ? 50.434 11.029 -40.608 1.00 82.94 89 MET A O 1
ATOM 657 N N . LEU A 1 90 ? 51.220 9.219 -41.690 1.00 81.38 90 LEU A N 1
ATOM 658 C CA . LEU A 1 90 ? 50.542 8.233 -40.841 1.00 81.38 90 LEU A CA 1
ATOM 659 C C . LEU A 1 90 ? 51.108 8.196 -39.413 1.00 81.38 90 LEU A C 1
ATOM 661 O O . LEU A 1 90 ? 50.340 8.046 -38.465 1.00 81.38 90 LEU A O 1
ATOM 665 N N . LEU A 1 91 ? 52.423 8.376 -39.241 1.00 83.44 91 LEU A N 1
ATOM 666 C CA . LEU A 1 91 ? 53.051 8.473 -37.922 1.00 83.44 91 LEU A CA 1
ATOM 667 C C . LEU A 1 91 ? 52.603 9.743 -37.185 1.00 83.44 91 LEU A C 1
ATOM 669 O O . LEU A 1 91 ? 52.214 9.664 -36.022 1.00 83.44 91 LEU A O 1
ATOM 673 N N . THR A 1 92 ? 52.582 10.892 -37.867 1.00 84.88 92 THR A N 1
ATOM 674 C CA . THR A 1 92 ? 52.061 12.153 -37.316 1.00 84.88 92 THR A CA 1
ATOM 675 C C . THR A 1 92 ? 50.603 12.007 -36.870 1.00 84.88 92 THR A C 1
ATOM 677 O O . THR A 1 92 ? 50.270 12.358 -35.738 1.00 84.88 92 THR A O 1
ATOM 680 N N . TYR A 1 93 ? 49.746 11.417 -37.710 1.00 85.44 93 TYR A N 1
ATOM 681 C CA . TYR A 1 93 ? 48.351 11.115 -37.370 1.00 85.44 93 TYR A CA 1
ATOM 682 C C . TYR A 1 93 ? 48.224 10.201 -36.134 1.00 85.44 93 TYR A C 1
ATOM 684 O O . TYR A 1 93 ? 47.430 10.484 -35.232 1.00 85.44 93 TYR A O 1
ATOM 692 N N . ALA A 1 94 ? 49.027 9.135 -36.050 1.00 82.62 94 ALA A N 1
ATOM 693 C CA . ALA A 1 94 ? 49.004 8.205 -34.920 1.00 82.62 94 ALA A CA 1
ATOM 694 C C . ALA A 1 94 ? 49.420 8.875 -33.595 1.00 82.62 94 ALA A C 1
ATOM 696 O O . ALA A 1 94 ? 48.763 8.668 -32.574 1.00 82.62 94 ALA A O 1
ATOM 697 N N . VAL A 1 95 ? 50.460 9.718 -33.615 1.00 87.38 95 VAL A N 1
ATOM 698 C CA . VAL A 1 95 ? 50.926 10.464 -32.432 1.00 87.38 95 VAL A CA 1
ATOM 699 C C . VAL A 1 95 ? 49.855 11.438 -31.932 1.00 87.38 95 VAL A C 1
ATOM 701 O O . VAL A 1 95 ? 49.535 11.424 -30.743 1.00 87.38 95 VAL A O 1
ATOM 704 N N . PHE A 1 96 ? 49.240 12.232 -32.817 1.00 83.56 96 PHE A N 1
ATOM 705 C CA . PHE A 1 96 ? 48.162 13.145 -32.413 1.00 83.56 96 PHE A CA 1
ATOM 706 C C . PHE A 1 96 ? 46.932 12.401 -31.877 1.00 83.56 96 PHE A C 1
ATOM 708 O O . PHE A 1 96 ? 46.369 12.809 -30.861 1.00 83.56 96 PHE A O 1
ATOM 715 N N . THR A 1 97 ? 46.559 11.275 -32.492 1.00 81.50 97 THR A N 1
ATOM 716 C CA . THR A 1 97 ? 45.444 10.436 -32.021 1.00 81.50 97 THR A CA 1
ATOM 717 C C . THR A 1 97 ? 45.693 9.912 -30.602 1.00 81.50 97 THR A C 1
ATOM 719 O O . THR A 1 97 ? 44.793 9.950 -29.763 1.00 81.50 97 THR A O 1
ATOM 722 N N . LEU A 1 98 ? 46.923 9.482 -30.298 1.00 84.44 98 LEU A N 1
ATOM 723 C CA . LEU A 1 98 ? 47.300 8.984 -28.972 1.00 84.44 98 LEU A CA 1
ATOM 724 C C . LEU A 1 98 ? 47.297 10.093 -27.903 1.00 84.44 98 LEU A C 1
ATOM 726 O O . LEU A 1 98 ? 46.849 9.856 -26.781 1.00 84.44 98 LEU A O 1
ATOM 730 N N . ILE A 1 99 ? 47.720 11.313 -28.254 1.00 86.81 99 ILE A N 1
ATOM 731 C CA . ILE A 1 99 ? 47.652 12.484 -27.361 1.00 86.81 99 ILE A CA 1
ATOM 732 C C . ILE A 1 99 ? 46.193 12.849 -27.048 1.00 86.81 99 ILE A C 1
ATOM 734 O O . ILE A 1 99 ? 45.844 13.026 -25.880 1.00 86.81 99 ILE A O 1
ATOM 738 N N . VAL A 1 100 ? 45.321 12.915 -28.061 1.00 82.31 100 VAL A N 1
ATOM 739 C CA . VAL A 1 100 ? 43.887 13.207 -27.864 1.00 82.31 100 VAL A CA 1
ATOM 740 C C . VAL A 1 100 ? 43.223 12.132 -26.998 1.00 82.31 100 VAL A C 1
ATOM 742 O O . VAL A 1 100 ? 42.489 12.466 -26.069 1.00 82.31 100 VAL A O 1
ATOM 745 N N . PHE A 1 101 ? 43.533 10.853 -27.227 1.00 80.69 101 PHE A N 1
ATOM 746 C CA . PHE A 1 101 ? 43.026 9.746 -26.412 1.00 80.69 101 PHE A CA 1
ATOM 747 C C . PHE A 1 101 ? 43.440 9.864 -24.933 1.00 80.69 101 PHE A C 1
ATOM 749 O O . PHE A 1 101 ? 42.598 9.719 -24.045 1.00 80.69 101 PHE A O 1
ATOM 756 N N . ALA A 1 102 ? 44.704 10.203 -24.654 1.00 83.56 102 ALA A N 1
ATOM 757 C CA . ALA A 1 102 ? 45.185 10.421 -23.288 1.00 83.56 102 ALA A CA 1
ATOM 758 C C . ALA A 1 102 ? 44.472 11.598 -22.590 1.00 83.56 102 ALA A C 1
ATOM 760 O O . ALA A 1 102 ? 44.080 11.480 -21.426 1.00 83.56 102 ALA A O 1
ATOM 761 N N . LEU A 1 103 ? 44.237 12.705 -23.306 1.00 83.31 103 LEU A N 1
ATOM 762 C CA . LEU A 1 103 ? 43.490 13.859 -22.789 1.00 83.31 103 LEU A CA 1
ATOM 763 C C . LEU A 1 103 ? 42.018 13.518 -22.503 1.00 83.31 103 LEU A C 1
ATOM 765 O O . LEU A 1 103 ? 41.485 13.928 -21.470 1.00 83.31 103 LEU A O 1
ATOM 769 N N . MET A 1 104 ? 41.369 12.730 -23.367 1.00 80.25 104 MET A N 1
ATOM 770 C CA . MET A 1 104 ? 39.992 12.269 -23.146 1.00 80.25 104 MET A CA 1
ATOM 771 C C . MET A 1 104 ? 39.873 11.357 -21.918 1.00 80.25 104 MET A C 1
ATOM 773 O O . MET A 1 104 ? 38.929 11.511 -21.141 1.00 80.25 104 MET A O 1
ATOM 777 N N . LEU A 1 105 ? 40.833 10.451 -21.699 1.00 80.56 105 LEU A N 1
ATOM 778 C CA . LEU A 1 105 ? 40.871 9.617 -20.492 1.00 80.56 105 LEU A CA 1
ATOM 779 C C . LEU A 1 105 ? 41.057 10.461 -19.224 1.00 80.56 105 LEU A C 1
ATOM 781 O O . LEU A 1 105 ? 40.314 10.277 -18.260 1.00 80.56 105 LEU A O 1
ATOM 785 N N . ALA A 1 106 ? 41.987 11.421 -19.234 1.00 82.75 106 ALA A N 1
ATOM 786 C CA . ALA A 1 106 ? 42.204 12.326 -18.105 1.00 82.75 106 ALA A CA 1
ATOM 787 C C . ALA A 1 106 ? 40.944 13.150 -17.774 1.00 82.75 106 ALA A C 1
ATOM 789 O O . ALA A 1 106 ? 40.539 13.221 -16.612 1.00 82.75 106 ALA A O 1
ATOM 790 N N . GLY A 1 107 ? 40.275 13.706 -18.792 1.00 76.38 107 GLY A N 1
ATOM 791 C CA . GLY A 1 107 ? 39.013 14.433 -18.626 1.00 76.38 107 GLY A CA 1
ATOM 792 C C . GLY A 1 107 ? 37.874 13.553 -18.098 1.00 76.38 107 GLY A C 1
ATOM 793 O O . GLY A 1 107 ? 37.161 13.954 -17.179 1.00 76.38 107 GLY A O 1
ATOM 794 N N . GLY A 1 108 ? 37.732 12.328 -18.615 1.00 72.25 108 GLY A N 1
ATOM 795 C CA . GLY A 1 108 ? 36.722 11.371 -18.150 1.00 72.25 108 GLY A CA 1
ATOM 796 C C . GLY A 1 108 ? 36.912 10.964 -16.685 1.00 72.25 108 GLY A C 1
ATOM 797 O O . GLY A 1 108 ? 35.946 10.945 -15.920 1.00 72.25 108 GLY A O 1
ATOM 798 N N . ILE A 1 109 ? 38.157 10.709 -16.268 1.00 80.50 109 ILE A N 1
ATOM 799 C CA . ILE A 1 109 ? 38.501 10.421 -14.866 1.00 80.50 109 ILE A CA 1
ATOM 800 C C . ILE A 1 109 ? 38.171 11.627 -13.975 1.00 80.50 109 ILE A C 1
ATOM 802 O O . ILE A 1 109 ? 37.534 11.454 -12.934 1.00 80.50 109 ILE A O 1
ATOM 806 N N . LEU A 1 110 ? 38.526 12.845 -14.401 1.00 73.62 110 LEU A N 1
ATOM 807 C CA . LEU A 1 110 ? 38.247 14.077 -13.657 1.00 73.62 110 LEU A CA 1
ATOM 808 C C . LEU A 1 110 ? 36.737 14.292 -13.441 1.00 73.62 110 LEU A C 1
ATOM 810 O O . LEU A 1 110 ? 36.307 14.564 -12.319 1.00 73.62 110 LEU A O 1
ATOM 814 N N . VAL A 1 111 ? 35.920 14.102 -14.483 1.00 70.50 111 VAL A N 1
ATOM 815 C CA . VAL A 1 111 ? 34.453 14.209 -14.388 1.00 70.50 111 VAL A CA 1
ATOM 816 C C . VAL A 1 111 ? 33.870 13.134 -13.468 1.00 70.50 111 VAL A C 1
ATOM 818 O O . VAL A 1 111 ? 32.977 13.439 -12.678 1.00 70.50 111 VAL A O 1
ATOM 821 N N . MET A 1 112 ? 34.381 11.896 -13.505 1.00 69.56 112 MET A N 1
ATOM 822 C CA . MET A 1 112 ? 33.932 10.844 -12.584 1.00 69.56 112 MET A CA 1
ATOM 823 C C . MET A 1 112 ? 34.281 11.142 -11.120 1.00 69.56 112 MET A C 1
ATOM 825 O O . MET A 1 112 ? 33.459 10.869 -10.246 1.00 69.56 112 MET A O 1
ATOM 829 N N . PHE A 1 113 ? 35.446 11.736 -10.851 1.00 76.75 113 PHE A N 1
ATOM 830 C CA . PHE A 1 113 ? 35.868 12.094 -9.492 1.00 76.75 113 PHE A CA 1
ATOM 831 C C . PHE A 1 113 ? 35.096 13.297 -8.922 1.00 76.75 113 PHE A C 1
ATOM 833 O O . PHE A 1 113 ? 34.821 13.346 -7.724 1.00 76.75 113 PHE A O 1
ATOM 840 N N . PHE A 1 114 ? 34.702 14.254 -9.771 1.00 72.75 114 PHE A N 1
ATOM 841 C CA . PHE A 1 114 ? 34.029 15.493 -9.358 1.00 72.75 114 PHE A CA 1
ATOM 842 C C . PHE A 1 114 ? 32.514 15.540 -9.633 1.00 72.75 114 PHE A C 1
ATOM 844 O O . PHE A 1 114 ? 31.918 16.614 -9.512 1.00 72.75 114 PHE A O 1
ATOM 851 N N . LYS A 1 115 ? 31.856 14.402 -9.921 1.00 65.62 115 LYS A N 1
ATOM 852 C CA . LYS A 1 115 ? 30.403 14.324 -10.216 1.00 65.62 115 LYS A CA 1
ATOM 853 C C . LYS A 1 115 ? 29.518 15.139 -9.263 1.00 65.62 115 LYS A C 1
ATOM 855 O O . LYS A 1 115 ? 28.610 15.825 -9.725 1.00 65.62 115 LYS A O 1
ATOM 860 N N . GLY A 1 116 ? 29.794 15.091 -7.955 1.00 62.78 116 GLY A N 1
ATOM 861 C CA . GLY A 1 116 ? 29.054 15.860 -6.945 1.00 62.78 116 GLY A CA 1
ATOM 862 C C . GLY A 1 116 ? 29.119 17.372 -7.187 1.00 62.78 116 GLY A C 1
ATOM 863 O O . GLY A 1 116 ? 28.082 18.007 -7.350 1.00 62.78 116 GLY A O 1
ATOM 864 N N . LYS A 1 117 ? 30.334 17.925 -7.318 1.00 67.94 117 LYS A N 1
ATOM 865 C CA . LYS A 1 117 ? 30.553 19.359 -7.576 1.00 67.94 117 LYS A CA 1
ATOM 866 C C . LYS A 1 117 ? 30.019 19.816 -8.932 1.00 67.94 117 LYS A C 1
ATOM 868 O O . LYS A 1 117 ? 29.525 20.932 -9.032 1.00 67.94 117 LYS A O 1
ATOM 873 N N . VAL A 1 118 ? 30.105 18.980 -9.970 1.00 62.03 118 VAL A N 1
ATOM 874 C CA . VAL A 1 118 ? 29.547 19.318 -11.293 1.00 62.03 118 VAL A CA 1
ATOM 875 C C . VAL A 1 118 ? 28.023 19.434 -11.213 1.00 62.03 118 VAL A C 1
ATOM 877 O O . VAL A 1 118 ? 27.463 20.411 -11.702 1.00 62.03 118 VAL A O 1
ATOM 880 N N . ARG A 1 119 ? 27.350 18.485 -10.545 1.00 55.28 119 ARG A N 1
ATOM 881 C CA . ARG A 1 119 ? 25.893 18.532 -10.340 1.00 55.28 119 ARG A CA 1
ATOM 882 C C . ARG A 1 119 ? 25.468 19.760 -9.536 1.00 55.28 119 ARG A C 1
ATOM 884 O O . ARG A 1 119 ? 24.488 20.405 -9.899 1.00 55.28 119 ARG A O 1
ATOM 891 N N . GLU A 1 120 ? 26.198 20.073 -8.471 1.00 66.88 120 GLU A N 1
ATOM 892 C CA . GLU A 1 120 ? 25.960 21.236 -7.610 1.00 66.88 120 GLU A CA 1
ATOM 893 C C . GLU A 1 120 ? 26.109 22.548 -8.400 1.00 66.88 120 GLU A C 1
ATOM 895 O O . GLU A 1 120 ? 25.160 23.324 -8.474 1.00 66.88 120 GLU A O 1
ATOM 900 N N . TRP A 1 121 ? 27.218 22.723 -9.129 1.00 65.06 121 TRP A N 1
ATOM 901 C CA . TRP A 1 121 ? 27.472 23.902 -9.969 1.00 65.06 121 TRP A CA 1
ATOM 902 C C . TRP A 1 121 ? 26.414 24.111 -11.066 1.00 65.06 121 TRP A C 1
ATOM 904 O O . TRP A 1 121 ? 25.935 25.230 -11.249 1.00 65.06 121 TRP A O 1
ATOM 914 N N . VAL A 1 122 ? 26.000 23.045 -11.766 1.00 58.31 122 VAL A N 1
ATOM 915 C CA . VAL A 1 122 ? 24.926 23.122 -12.778 1.00 58.31 122 VAL A CA 1
ATOM 916 C C . VAL A 1 122 ? 23.583 23.483 -12.135 1.00 58.31 122 VAL A C 1
ATOM 918 O O . VAL A 1 122 ? 22.840 24.303 -12.672 1.00 58.31 122 VAL A O 1
ATOM 921 N N . THR A 1 123 ? 23.276 22.903 -10.972 1.00 60.69 123 THR A N 1
ATOM 922 C CA . THR A 1 123 ? 22.016 23.159 -10.255 1.00 60.69 123 THR A CA 1
ATOM 923 C C . THR A 1 123 ? 21.947 24.601 -9.750 1.00 60.69 123 THR A C 1
ATOM 925 O O . THR A 1 123 ? 20.904 25.243 -9.883 1.00 60.69 123 THR A O 1
ATOM 928 N N . ASP A 1 124 ? 23.050 25.142 -9.234 1.00 65.75 124 ASP A N 1
ATOM 929 C CA . ASP A 1 124 ? 23.130 26.532 -8.779 1.00 65.75 124 ASP A CA 1
ATOM 930 C C . ASP A 1 124 ? 23.093 27.533 -9.939 1.00 65.75 124 ASP A C 1
ATOM 932 O O . ASP A 1 124 ? 22.394 28.541 -9.837 1.00 65.75 124 ASP A O 1
ATOM 936 N N . ALA A 1 125 ? 23.756 27.248 -11.066 1.00 60.50 125 ALA A N 1
ATOM 937 C CA . ALA A 1 125 ? 23.683 28.091 -12.262 1.00 60.50 125 ALA A CA 1
ATOM 938 C C . ALA A 1 125 ? 22.244 28.193 -12.809 1.00 60.50 125 ALA A C 1
ATOM 940 O O . ALA A 1 125 ? 21.752 29.296 -13.067 1.00 60.50 125 ALA A O 1
ATOM 941 N N . LEU A 1 126 ? 21.539 27.058 -12.912 1.00 59.28 126 LEU A N 1
ATOM 942 C CA . LEU A 1 126 ? 20.138 27.008 -13.347 1.00 59.28 126 LEU A CA 1
ATOM 943 C C . LEU A 1 126 ? 19.197 27.700 -12.350 1.00 59.28 126 LEU A C 1
ATOM 945 O O . LEU A 1 126 ? 18.368 28.514 -12.755 1.00 59.28 126 LEU A O 1
ATOM 949 N N . ASN A 1 127 ? 19.344 27.432 -11.046 1.00 62.97 127 ASN A N 1
ATOM 950 C CA . ASN A 1 127 ? 18.535 28.080 -10.008 1.00 62.97 127 ASN A CA 1
ATOM 951 C C . ASN A 1 127 ? 18.762 29.594 -9.954 1.00 62.97 127 ASN A C 1
ATOM 953 O O . ASN A 1 127 ? 17.812 30.339 -9.722 1.00 62.97 127 ASN A O 1
ATOM 957 N N . LYS A 1 128 ? 20.001 30.057 -10.146 1.00 66.00 128 LYS A N 1
ATOM 958 C CA . LYS A 1 128 ? 20.324 31.484 -10.165 1.00 66.00 128 LYS A CA 1
ATOM 959 C C . LYS A 1 128 ? 19.677 32.174 -11.363 1.00 66.00 128 LYS A C 1
ATOM 961 O O . LYS A 1 128 ? 18.999 33.178 -11.189 1.00 66.00 128 LYS A O 1
ATOM 966 N N . SER A 1 129 ? 19.799 31.594 -12.555 1.00 61.34 129 SER A N 1
ATOM 967 C CA . SER A 1 129 ? 19.159 32.139 -13.754 1.00 61.34 129 SER A CA 1
ATOM 968 C C . SER A 1 129 ? 17.628 32.168 -13.651 1.00 61.34 129 SER A C 1
ATOM 970 O O . SER A 1 129 ? 17.007 33.185 -13.954 1.00 61.34 129 SER A O 1
ATOM 972 N N . LEU A 1 130 ? 17.004 31.104 -13.130 1.00 61.50 130 LEU A N 1
ATOM 973 C CA . LEU A 1 130 ? 15.553 31.078 -12.912 1.00 61.50 130 LEU A CA 1
ATOM 974 C C . LEU A 1 130 ? 15.086 32.170 -11.928 1.00 61.50 130 LEU A C 1
ATOM 976 O O . LEU A 1 130 ? 14.002 32.712 -12.101 1.00 61.50 130 LEU A O 1
ATOM 980 N N . LYS A 1 131 ? 15.887 32.515 -10.912 1.00 63.34 131 LYS A N 1
ATOM 981 C CA . LYS A 1 131 ? 15.546 33.568 -9.937 1.00 63.34 131 LYS A CA 1
ATOM 982 C C . LYS A 1 131 ? 15.806 34.983 -10.446 1.00 63.34 131 LYS A C 1
ATOM 984 O O . LYS A 1 131 ? 14.993 35.866 -10.194 1.00 63.34 131 LYS A O 1
ATOM 989 N N . ASP A 1 132 ? 16.932 35.192 -11.121 1.00 61.78 132 ASP A N 1
ATOM 990 C CA . ASP A 1 132 ? 17.422 36.531 -11.459 1.00 61.78 132 ASP A CA 1
ATOM 991 C C . ASP A 1 132 ? 16.826 37.063 -12.781 1.00 61.78 132 ASP A C 1
ATOM 993 O O . ASP A 1 132 ? 16.845 38.272 -13.014 1.00 61.78 132 ASP A O 1
ATOM 997 N N . LYS A 1 133 ? 16.327 36.178 -13.663 1.00 59.94 133 LYS A N 1
ATOM 998 C CA . LYS A 1 133 ? 15.974 36.517 -15.059 1.00 59.94 133 LYS A CA 1
ATOM 999 C C . LYS A 1 133 ? 14.565 36.124 -15.507 1.00 59.94 133 LYS A C 1
ATOM 1001 O O . LYS A 1 133 ? 14.013 36.783 -16.392 1.00 59.94 133 LYS A O 1
ATOM 1006 N N . TYR A 1 134 ? 13.966 35.081 -14.932 1.00 55.66 134 TYR A N 1
ATOM 1007 C CA . TYR A 1 134 ? 12.587 34.703 -15.255 1.00 55.66 134 TYR A CA 1
ATOM 1008 C C . TYR A 1 134 ? 11.630 35.823 -14.822 1.00 55.66 134 TYR A C 1
ATOM 1010 O O . TYR A 1 134 ? 11.775 36.373 -13.732 1.00 55.66 134 TYR A O 1
ATOM 1018 N N . ASN A 1 135 ? 10.659 36.163 -15.675 1.00 57.53 135 ASN A N 1
ATOM 1019 C CA . ASN A 1 135 ? 9.760 37.319 -15.523 1.00 57.53 135 ASN A CA 1
ATOM 1020 C C . ASN A 1 135 ? 10.396 38.699 -15.824 1.00 57.53 135 ASN A C 1
ATOM 1022 O O . ASN A 1 135 ? 9.733 39.726 -15.675 1.00 57.53 135 ASN A O 1
ATOM 1026 N N . SER A 1 136 ? 11.639 38.749 -16.323 1.00 56.97 136 SER A N 1
ATOM 1027 C CA . SER A 1 136 ? 12.109 39.915 -17.085 1.00 56.97 136 SER A CA 1
ATOM 1028 C C . SER A 1 136 ? 11.491 39.894 -18.494 1.00 56.97 136 SER A C 1
ATOM 1030 O O . SER A 1 136 ? 11.331 38.834 -19.110 1.00 56.97 136 SER A O 1
ATOM 1032 N N . SER A 1 137 ? 11.097 41.061 -19.011 1.00 50.25 137 SER A N 1
ATOM 1033 C CA . SER A 1 137 ? 10.317 41.216 -20.251 1.00 50.25 137 SER A CA 1
ATOM 1034 C C . SER A 1 137 ? 11.162 41.094 -21.533 1.00 50.25 137 SER A C 1
ATOM 1036 O O . SER A 1 137 ? 11.103 41.943 -22.423 1.00 50.25 137 SER A O 1
ATOM 1038 N N . GLY A 1 138 ? 11.952 40.023 -21.631 1.00 60.88 138 GLY A N 1
ATOM 1039 C CA . GLY A 1 138 ? 12.843 39.723 -22.754 1.00 60.88 138 GLY A CA 1
ATOM 1040 C C . GLY A 1 138 ? 12.745 38.278 -23.251 1.00 60.88 138 GLY A C 1
ATOM 1041 O O . GLY A 1 138 ? 11.921 37.483 -22.794 1.00 60.88 138 GLY A O 1
ATOM 1042 N N . ASP A 1 139 ? 13.613 37.926 -24.200 1.00 55.00 139 ASP A N 1
ATOM 1043 C CA . ASP A 1 139 ? 13.622 36.603 -24.841 1.00 55.00 139 ASP A CA 1
ATOM 1044 C C . ASP A 1 139 ? 14.022 35.451 -23.896 1.00 55.00 139 ASP A C 1
ATOM 1046 O O . ASP A 1 139 ? 13.739 34.291 -24.186 1.00 55.00 139 ASP A O 1
ATOM 1050 N N . GLU A 1 140 ? 14.608 35.762 -22.736 1.00 57.03 140 GLU A N 1
ATOM 1051 C CA . GLU A 1 140 ? 15.005 34.784 -21.712 1.00 57.03 140 GLU A CA 1
ATOM 1052 C C . GLU A 1 140 ? 13.792 34.082 -21.073 1.00 57.03 140 GLU A C 1
ATOM 1054 O O . GLU A 1 140 ? 13.844 32.882 -20.803 1.00 57.03 140 GLU A O 1
ATOM 1059 N N . THR A 1 141 ? 12.666 34.790 -20.903 1.00 60.78 141 THR A N 1
ATOM 1060 C CA . THR A 1 141 ? 11.411 34.188 -20.416 1.00 60.78 141 THR A CA 1
ATOM 1061 C C . THR A 1 141 ? 10.822 33.235 -21.465 1.00 60.78 141 THR A C 1
ATOM 1063 O O . THR A 1 141 ? 10.490 32.099 -21.136 1.00 60.78 141 THR A O 1
ATOM 1066 N N . LYS A 1 142 ? 10.815 33.622 -22.753 1.00 61.16 142 LYS A N 1
ATOM 1067 C CA . LYS A 1 142 ? 10.320 32.763 -23.852 1.00 61.16 142 LYS A CA 1
ATOM 1068 C C . LYS A 1 142 ? 11.100 31.454 -23.970 1.00 61.16 142 LYS A C 1
ATOM 1070 O O . LYS A 1 142 ? 10.514 30.411 -24.241 1.00 61.16 142 LYS A O 1
ATOM 1075 N N . ALA A 1 143 ? 12.418 31.507 -23.791 1.00 57.62 143 ALA A N 1
ATOM 1076 C CA . ALA A 1 143 ? 13.258 30.322 -23.889 1.00 57.62 143 ALA A CA 1
ATOM 1077 C C . ALA A 1 143 ? 13.110 29.393 -22.661 1.00 57.62 143 ALA A C 1
ATOM 1079 O O . ALA A 1 143 ? 13.220 28.177 -22.817 1.00 57.62 143 ALA A O 1
ATOM 1080 N N . TRP A 1 144 ? 12.745 29.915 -21.478 1.00 63.53 144 TRP A N 1
ATOM 1081 C CA . TRP A 1 144 ? 12.243 29.087 -20.368 1.00 63.53 144 TRP A CA 1
ATOM 1082 C C . TRP A 1 144 ? 10.880 28.454 -20.685 1.00 63.53 144 TRP A C 1
ATOM 1084 O O . TRP A 1 144 ? 10.717 27.256 -20.452 1.00 63.53 144 TRP A O 1
ATOM 1094 N N . ASP A 1 145 ? 9.932 29.208 -21.248 1.00 62.47 145 ASP A N 1
ATOM 1095 C CA . ASP A 1 145 ? 8.608 28.689 -21.631 1.00 62.47 145 ASP A CA 1
ATOM 1096 C C . ASP A 1 145 ? 8.718 27.557 -22.671 1.00 62.47 145 ASP A C 1
ATOM 1098 O O . ASP A 1 145 ? 8.042 26.531 -22.573 1.00 62.47 145 ASP A O 1
ATOM 1102 N N . GLU A 1 146 ? 9.602 27.707 -23.660 1.00 58.00 146 GLU A N 1
ATOM 1103 C CA . GLU A 1 146 ? 9.833 26.712 -24.713 1.00 58.00 146 GLU A CA 1
ATOM 1104 C C . GLU A 1 146 ? 10.550 25.456 -24.181 1.00 58.00 146 GLU A C 1
ATOM 1106 O O . GLU A 1 146 ? 10.201 24.334 -24.565 1.00 58.00 146 GLU A O 1
ATOM 1111 N N . LEU A 1 147 ? 11.469 25.614 -23.218 1.00 57.81 147 LEU A N 1
ATOM 1112 C CA . LEU A 1 147 ? 12.087 24.501 -22.489 1.00 57.81 147 LEU A CA 1
ATOM 1113 C C . LEU A 1 147 ? 11.049 23.722 -21.660 1.00 57.81 147 LEU A C 1
ATOM 1115 O O . LEU A 1 147 ? 11.001 22.491 -21.726 1.00 57.81 147 LEU A O 1
ATOM 1119 N N . GLN A 1 148 ? 10.191 24.425 -20.912 1.00 61.09 148 GLN A N 1
ATOM 1120 C CA . GLN A 1 148 ? 9.109 23.824 -20.120 1.00 61.09 148 GLN A CA 1
ATOM 1121 C C . GLN A 1 148 ? 8.099 23.093 -21.018 1.00 61.09 148 GLN A C 1
ATOM 1123 O O . GLN A 1 148 ? 7.698 21.968 -20.720 1.00 61.09 148 GLN A O 1
ATOM 1128 N N . LYS A 1 149 ? 7.743 23.686 -22.162 1.00 52.50 149 LYS A N 1
ATOM 1129 C CA . LYS A 1 149 ? 6.831 23.095 -23.149 1.00 52.50 149 LYS A CA 1
ATOM 1130 C C . LYS A 1 149 ? 7.388 21.814 -23.777 1.00 52.50 149 LYS A C 1
ATOM 1132 O O . LYS A 1 149 ? 6.679 20.811 -23.824 1.00 52.50 149 LYS A O 1
ATOM 1137 N N . ASN A 1 150 ? 8.648 21.817 -24.216 1.00 46.69 150 ASN A N 1
ATOM 1138 C CA . ASN A 1 150 ? 9.268 20.644 -24.846 1.00 46.69 150 ASN A CA 1
ATOM 1139 C C . ASN A 1 150 ? 9.562 19.510 -23.847 1.00 46.69 150 ASN A C 1
ATOM 1141 O O . ASN A 1 150 ? 9.519 18.342 -24.223 1.00 46.69 150 ASN A O 1
ATOM 1145 N N . THR A 1 151 ? 9.785 19.825 -22.566 1.00 46.47 151 THR A N 1
ATOM 1146 C CA . THR A 1 151 ? 9.945 18.825 -21.488 1.00 46.47 151 THR A CA 1
ATOM 1147 C C . THR A 1 151 ? 8.615 18.321 -20.907 1.00 46.47 151 THR A C 1
ATOM 1149 O O . THR A 1 151 ? 8.615 17.571 -19.935 1.00 46.47 151 THR A O 1
ATOM 1152 N N . SER A 1 152 ? 7.470 18.685 -21.504 1.00 38.16 152 SER A N 1
ATOM 1153 C CA . SER A 1 152 ? 6.112 18.365 -21.015 1.00 38.16 152 SER A CA 1
ATOM 1154 C C . SER A 1 152 ? 5.783 18.912 -19.613 1.00 38.16 152 SER A C 1
ATOM 1156 O O . SER A 1 152 ? 4.803 18.506 -18.987 1.00 38.16 152 SER A O 1
ATOM 1158 N N . CYS A 1 153 ? 6.549 19.894 -19.136 1.00 46.84 153 CYS A N 1
ATOM 1159 C CA . CYS A 1 153 ? 6.350 20.603 -17.874 1.00 46.84 153 CYS A CA 1
ATOM 1160 C C . CYS A 1 153 ? 5.303 21.726 -18.007 1.00 46.84 153 CYS A C 1
ATOM 1162 O O . CYS A 1 153 ? 5.560 22.870 -17.639 1.00 46.84 153 CYS A O 1
ATOM 1164 N N . THR A 1 154 ? 4.106 21.418 -18.516 1.00 36.19 154 THR A N 1
ATOM 1165 C CA . THR A 1 154 ? 3.008 22.396 -18.632 1.00 36.19 154 THR A CA 1
ATOM 1166 C C . THR A 1 154 ? 1.778 21.963 -17.842 1.00 36.19 154 THR A C 1
ATOM 1168 O O . THR A 1 154 ? 0.984 21.141 -18.298 1.00 36.19 154 THR A O 1
ATOM 1171 N N . SER A 1 155 ? 1.592 22.579 -16.674 1.00 34.66 155 SER A N 1
ATOM 1172 C CA . SER A 1 155 ? 0.333 22.586 -15.923 1.00 34.66 155 SER A CA 1
ATOM 1173 C C . SER A 1 155 ? -0.066 24.040 -15.635 1.00 34.66 155 SER A C 1
ATOM 1175 O O . SER A 1 155 ? 0.801 24.809 -15.211 1.00 34.66 155 SER A O 1
ATOM 1177 N N . PRO A 1 156 ? -1.345 24.442 -15.797 1.00 31.41 156 PRO A N 1
ATOM 1178 C CA . PRO A 1 156 ? -1.789 25.823 -15.560 1.00 31.41 156 PRO A CA 1
ATOM 1179 C C . PRO A 1 156 ? -1.572 26.353 -14.129 1.00 31.41 156 PRO A C 1
ATOM 1181 O O . PRO A 1 156 ? -1.707 27.548 -13.891 1.00 31.41 156 PRO A O 1
ATOM 1184 N N . LEU A 1 157 ? -1.235 25.486 -13.169 1.00 34.53 157 LEU A N 1
ATOM 1185 C CA . LEU A 1 157 ? -1.050 25.836 -11.754 1.00 34.53 157 LEU A CA 1
ATOM 1186 C C . LEU A 1 157 ? 0.305 26.498 -11.424 1.00 34.53 157 LEU A C 1
ATOM 1188 O O . LEU A 1 157 ? 0.504 26.937 -10.293 1.00 34.53 157 LEU A O 1
ATOM 1192 N N . LEU A 1 158 ? 1.230 26.613 -12.384 1.00 34.78 158 LEU A N 1
ATOM 1193 C CA . LEU A 1 158 ? 2.563 27.200 -12.158 1.00 34.78 158 LEU A CA 1
ATOM 1194 C C . LEU A 1 158 ? 2.584 28.734 -11.994 1.00 34.78 158 LEU A C 1
ATOM 1196 O O . LEU A 1 158 ? 3.616 29.286 -11.625 1.00 34.78 158 LEU A O 1
ATOM 1200 N N . GLN A 1 159 ? 1.459 29.433 -12.184 1.00 35.19 159 GLN A N 1
ATOM 1201 C CA . GLN A 1 159 ? 1.378 30.889 -11.974 1.00 35.19 159 GLN A CA 1
ATOM 1202 C C . GLN A 1 159 ? 1.371 31.327 -10.493 1.00 35.19 159 GLN A C 1
ATOM 1204 O O . GLN A 1 159 ? 1.427 32.524 -10.223 1.00 35.19 159 GLN A O 1
ATOM 1209 N N . ALA A 1 160 ? 1.308 30.399 -9.527 1.00 33.12 160 ALA A N 1
ATOM 1210 C CA . ALA A 1 160 ? 1.119 30.735 -8.110 1.00 33.12 160 ALA A CA 1
ATOM 1211 C C . ALA A 1 160 ? 2.392 30.725 -7.234 1.00 33.12 160 ALA A C 1
ATOM 1213 O O . ALA A 1 160 ? 2.372 31.322 -6.159 1.00 33.12 160 ALA A O 1
ATOM 1214 N N . ASN A 1 161 ? 3.488 30.061 -7.634 1.00 33.97 161 ASN A N 1
ATOM 1215 C CA . ASN A 1 161 ? 4.755 30.096 -6.881 1.00 33.97 161 ASN A CA 1
ATOM 1216 C C . ASN A 1 161 ? 5.957 29.649 -7.749 1.00 33.97 161 ASN A C 1
ATOM 1218 O O . ASN A 1 161 ? 5.994 28.486 -8.149 1.00 33.97 161 ASN A O 1
ATOM 1222 N N . PRO A 1 162 ? 6.958 30.512 -8.027 1.00 32.88 162 PRO A N 1
ATOM 1223 C CA . PRO A 1 162 ? 8.078 30.174 -8.913 1.00 32.88 162 PRO A CA 1
ATOM 1224 C C . PRO A 1 162 ? 9.205 29.370 -8.236 1.00 32.88 162 PRO A C 1
ATOM 1226 O O . PRO A 1 162 ? 10.199 29.037 -8.882 1.00 32.88 162 PRO A O 1
ATOM 1229 N N . TYR A 1 163 ? 9.098 29.052 -6.941 1.00 40.31 163 TYR A N 1
ATOM 1230 C CA . TYR A 1 163 ? 10.179 28.399 -6.204 1.00 40.31 163 TYR A CA 1
ATOM 1231 C C . TYR A 1 163 ? 10.013 26.872 -6.092 1.00 40.31 163 TYR A C 1
ATOM 1233 O O . TYR A 1 163 ? 9.221 26.363 -5.305 1.00 40.31 163 TYR A O 1
ATOM 1241 N N . THR A 1 164 ? 10.936 26.175 -6.769 1.00 37.75 164 THR A N 1
ATOM 1242 C CA . THR A 1 164 ? 11.406 24.779 -6.588 1.00 37.75 164 THR A CA 1
ATOM 1243 C C . THR A 1 164 ? 10.806 23.635 -7.435 1.00 37.75 164 THR A C 1
ATOM 1245 O O . THR A 1 164 ? 9.611 23.378 -7.461 1.00 37.75 164 THR A O 1
ATOM 1248 N N . LYS A 1 165 ? 11.742 22.848 -8.010 1.00 38.72 165 LYS A N 1
ATOM 1249 C CA . LYS A 1 165 ? 11.631 21.438 -8.463 1.00 38.72 165 LYS A CA 1
ATOM 1250 C C . LYS A 1 165 ? 10.902 21.109 -9.784 1.00 38.72 165 LYS A C 1
ATOM 1252 O O . LYS A 1 165 ? 10.381 20.009 -9.921 1.00 38.72 165 LYS A O 1
ATOM 1257 N N . GLY A 1 166 ? 10.988 21.977 -10.798 1.00 34.25 166 GLY A N 1
ATOM 1258 C CA . GLY A 1 166 ? 10.611 21.636 -12.187 1.00 34.25 166 GLY A CA 1
ATOM 1259 C C . GLY A 1 166 ? 11.742 21.063 -13.068 1.00 34.25 166 GLY A C 1
ATOM 1260 O O . GLY A 1 166 ? 11.525 20.124 -13.824 1.00 34.25 166 GLY A O 1
ATOM 1261 N N . CYS A 1 167 ? 12.969 21.591 -12.971 1.00 34.75 167 CYS A N 1
ATOM 1262 C CA . CYS A 1 167 ? 13.998 21.416 -14.015 1.00 34.75 167 CYS A CA 1
ATOM 1263 C C . CYS A 1 167 ? 15.254 20.643 -13.565 1.00 34.75 167 CYS A C 1
ATOM 1265 O O . CYS A 1 167 ? 16.369 21.133 -13.705 1.00 34.75 167 CYS A O 1
ATOM 1267 N N . ILE A 1 168 ? 15.085 19.424 -13.036 1.00 38.88 168 ILE A N 1
ATOM 1268 C CA . ILE A 1 168 ? 16.212 18.505 -12.736 1.00 38.88 168 ILE A CA 1
ATOM 1269 C C . ILE A 1 168 ? 16.391 17.419 -13.824 1.00 38.88 168 ILE A C 1
ATOM 1271 O O . ILE A 1 168 ? 17.458 16.819 -13.925 1.00 38.88 168 ILE A O 1
ATOM 1275 N N . PHE A 1 169 ? 15.408 17.234 -14.715 1.00 36.25 169 PHE A N 1
ATOM 1276 C CA . PHE A 1 169 ? 15.424 16.187 -15.751 1.00 36.25 169 PHE A CA 1
ATOM 1277 C C . PHE A 1 169 ? 16.585 16.272 -16.760 1.00 36.25 169 PHE A C 1
ATOM 1279 O O . PHE A 1 169 ? 17.085 15.236 -17.188 1.00 36.25 169 PHE A O 1
ATOM 1286 N N . LEU A 1 170 ? 17.078 17.474 -17.086 1.00 32.44 170 LEU A N 1
ATOM 1287 C CA . LEU A 1 170 ? 18.185 17.656 -18.041 1.00 32.44 170 LEU A CA 1
ATOM 1288 C C . LEU A 1 170 ? 19.508 17.008 -17.594 1.00 32.44 170 LEU A C 1
ATOM 1290 O O . LEU A 1 170 ? 20.323 16.643 -18.437 1.00 32.44 170 LEU A O 1
ATOM 1294 N N . VAL A 1 171 ? 19.736 16.852 -16.285 1.00 34.91 171 VAL A N 1
ATOM 1295 C CA . VAL A 1 171 ? 20.982 16.259 -15.764 1.00 34.91 171 VAL A CA 1
ATOM 1296 C C . VAL A 1 171 ? 20.941 14.729 -15.843 1.00 34.91 171 VAL A C 1
ATOM 1298 O O . VAL A 1 171 ? 21.931 14.106 -16.228 1.00 34.91 171 VAL A O 1
ATOM 1301 N N . ASP A 1 172 ? 19.788 14.128 -15.546 1.00 36.66 172 ASP A N 1
ATOM 1302 C CA . ASP A 1 172 ? 19.603 12.673 -15.576 1.00 36.66 172 ASP A CA 1
ATOM 1303 C C . ASP A 1 172 ? 19.541 12.143 -17.030 1.00 36.66 172 ASP A C 1
ATOM 1305 O O . ASP A 1 172 ? 19.990 11.031 -17.321 1.00 36.66 172 ASP A O 1
ATOM 1309 N N . GLU A 1 173 ? 19.076 12.955 -17.986 1.00 34.69 173 GLU A N 1
ATOM 1310 C CA . GLU A 1 173 ? 19.067 12.593 -19.411 1.00 34.69 173 GLU A CA 1
ATOM 1311 C C . GLU A 1 173 ? 20.490 12.553 -20.012 1.00 34.69 173 GLU A C 1
ATOM 1313 O O . GLU A 1 173 ? 20.832 11.624 -20.752 1.00 34.69 173 GLU A O 1
ATOM 1318 N N . MET A 1 174 ? 21.390 13.452 -19.583 1.00 30.25 174 MET A N 1
ATOM 1319 C CA . MET A 1 174 ? 22.826 13.346 -19.894 1.00 30.25 174 MET A CA 1
ATOM 1320 C C . MET A 1 174 ? 23.480 12.097 -19.271 1.00 30.25 174 MET A C 1
ATOM 1322 O O . MET A 1 174 ? 24.422 11.539 -19.845 1.00 30.25 174 MET A O 1
ATOM 1326 N N . GLU A 1 175 ? 22.980 11.605 -18.132 1.00 37.31 175 GLU A N 1
ATOM 1327 C CA . GLU A 1 175 ? 23.501 10.389 -17.494 1.00 37.31 175 GLU A CA 1
ATOM 1328 C C . GLU A 1 175 ? 23.219 9.130 -18.337 1.00 37.31 175 GLU A C 1
ATOM 1330 O O . GLU A 1 175 ? 24.069 8.233 -18.415 1.00 37.31 175 GLU A O 1
ATOM 1335 N N . SER A 1 176 ? 22.095 9.097 -19.065 1.00 32.12 176 SER A N 1
ATOM 1336 C CA . SER A 1 176 ? 21.774 8.042 -20.040 1.00 32.12 176 SER A CA 1
ATOM 1337 C C . SER A 1 176 ? 22.846 7.917 -21.134 1.00 32.12 176 SER A C 1
ATOM 1339 O O . SER A 1 176 ? 23.330 6.818 -21.420 1.00 32.12 176 SER A O 1
ATOM 1341 N N . HIS A 1 177 ? 23.309 9.049 -21.676 1.00 35.53 177 HIS A N 1
ATOM 1342 C CA . HIS A 1 177 ? 24.306 9.084 -22.751 1.00 35.53 177 HIS A CA 1
ATOM 1343 C C . HIS A 1 177 ? 25.715 8.664 -22.285 1.00 35.53 177 HIS A C 1
ATOM 1345 O O . HIS A 1 177 ? 26.499 8.147 -23.085 1.00 35.53 177 HIS A O 1
ATOM 1351 N N . SER A 1 178 ? 26.030 8.768 -20.987 1.00 31.97 178 SER A N 1
ATOM 1352 C CA . SER A 1 178 ? 27.315 8.291 -20.439 1.00 31.97 178 SER A CA 1
ATOM 1353 C C . SER A 1 178 ? 27.515 6.770 -20.577 1.00 31.97 178 SER A C 1
ATOM 1355 O O . SER A 1 178 ? 28.648 6.295 -20.694 1.00 31.97 178 SER A O 1
ATOM 1357 N N . LYS A 1 179 ? 26.421 5.996 -20.657 1.00 36.34 179 LYS A N 1
ATOM 1358 C CA . LYS A 1 179 ? 26.460 4.534 -20.842 1.00 36.34 179 LYS A CA 1
ATOM 1359 C C . LYS A 1 179 ? 27.040 4.137 -22.203 1.00 36.34 179 LYS A C 1
ATOM 1361 O O . LYS A 1 179 ? 27.709 3.112 -22.295 1.00 36.34 179 LYS A O 1
ATOM 1366 N N . VAL A 1 180 ? 26.865 4.971 -23.232 1.00 33.97 180 VAL A N 1
ATOM 1367 C CA . VAL A 1 180 ? 27.443 4.753 -24.571 1.00 33.97 180 VAL A CA 1
ATOM 1368 C C . VAL A 1 180 ? 28.975 4.802 -24.513 1.00 33.97 180 VAL A C 1
ATOM 1370 O O . VAL A 1 180 ? 29.644 3.938 -25.076 1.00 33.97 180 VAL A O 1
ATOM 1373 N N . ILE A 1 181 ? 29.538 5.748 -23.754 1.00 33.19 181 ILE A N 1
ATOM 1374 C CA . ILE A 1 181 ? 30.991 5.879 -23.556 1.00 33.19 181 ILE A CA 1
ATOM 1375 C C . ILE A 1 181 ? 31.541 4.673 -22.773 1.00 33.19 181 ILE A C 1
ATOM 1377 O O . ILE A 1 181 ? 32.579 4.121 -23.140 1.00 33.19 181 ILE A O 1
ATOM 1381 N N . GLY A 1 182 ? 30.818 4.203 -21.749 1.00 32.56 182 GLY A N 1
ATOM 1382 C CA . GLY A 1 182 ? 31.181 2.994 -20.996 1.00 32.56 182 GLY A CA 1
ATOM 1383 C C . GLY A 1 182 ? 31.206 1.717 -21.849 1.00 32.56 182 GLY A C 1
ATOM 1384 O O . GLY A 1 182 ? 32.125 0.910 -21.721 1.00 32.56 182 GLY A O 1
ATOM 1385 N N . ILE A 1 183 ? 30.245 1.554 -22.764 1.00 36.47 183 ILE A N 1
ATOM 1386 C CA . ILE A 1 183 ? 30.181 0.410 -23.693 1.00 36.47 183 ILE A CA 1
ATOM 1387 C C . ILE A 1 183 ? 31.341 0.445 -24.699 1.00 36.47 183 ILE A C 1
ATOM 1389 O O . ILE A 1 183 ? 31.930 -0.598 -24.989 1.00 36.47 183 ILE A O 1
ATOM 1393 N N . ILE A 1 184 ? 31.729 1.627 -25.186 1.00 35.44 184 ILE A N 1
ATOM 1394 C CA . ILE A 1 184 ? 32.896 1.791 -26.070 1.00 35.44 184 ILE A CA 1
ATOM 1395 C C . ILE A 1 184 ? 34.195 1.447 -25.318 1.00 35.44 184 ILE A C 1
ATOM 1397 O O . ILE A 1 184 ? 35.024 0.703 -25.843 1.00 35.44 184 ILE A O 1
ATOM 1401 N N . ALA A 1 185 ? 34.348 1.902 -24.070 1.00 34.34 185 ALA A N 1
ATOM 1402 C CA . ALA A 1 185 ? 35.514 1.593 -23.239 1.00 34.34 185 ALA A CA 1
ATOM 1403 C C . ALA A 1 185 ? 35.646 0.088 -22.924 1.00 34.34 185 ALA A C 1
ATOM 1405 O O . ALA A 1 185 ? 36.733 -0.476 -23.060 1.00 34.34 185 ALA A O 1
ATOM 1406 N N . LEU A 1 186 ? 34.542 -0.584 -22.574 1.00 36.22 186 LEU A N 1
ATOM 1407 C CA . LEU A 1 186 ? 34.509 -2.037 -22.347 1.00 36.22 186 LEU A CA 1
ATOM 1408 C C . LEU A 1 186 ? 34.848 -2.833 -23.617 1.00 36.22 186 LEU A C 1
ATOM 1410 O O . LEU A 1 186 ? 35.579 -3.821 -23.556 1.00 36.22 186 LEU A O 1
ATOM 1414 N N . SER A 1 187 ? 34.370 -2.368 -24.773 1.00 35.91 187 SER A N 1
ATOM 1415 C CA . SER A 1 187 ? 34.649 -2.991 -26.073 1.00 35.91 187 SER A CA 1
ATOM 1416 C C . SER A 1 187 ? 36.130 -2.876 -26.466 1.00 35.91 187 SER A C 1
ATOM 1418 O O . SER A 1 187 ? 36.680 -3.794 -27.071 1.00 35.91 187 SER A O 1
ATOM 1420 N N . PHE A 1 188 ? 36.807 -1.786 -26.079 1.00 33.28 188 PHE A N 1
ATOM 1421 C CA . PHE A 1 188 ? 38.249 -1.604 -26.301 1.00 33.28 188 PHE A CA 1
ATOM 1422 C C . PHE A 1 188 ? 39.111 -2.393 -25.301 1.00 33.28 188 PHE A C 1
ATOM 1424 O O . PHE A 1 188 ? 40.149 -2.937 -25.679 1.00 33.28 188 PHE A O 1
ATOM 1431 N N . ALA A 1 189 ? 38.664 -2.523 -24.047 1.00 35.22 189 ALA A N 1
ATOM 1432 C CA . ALA A 1 189 ? 39.316 -3.371 -23.047 1.00 35.22 189 ALA A CA 1
ATOM 1433 C C . ALA A 1 189 ? 39.312 -4.859 -23.452 1.00 35.22 189 ALA A C 1
ATOM 1435 O O . ALA A 1 189 ? 40.297 -5.555 -23.230 1.00 35.22 189 ALA A O 1
ATOM 1436 N N . ALA A 1 190 ? 38.252 -5.332 -24.119 1.00 34.16 190 ALA A N 1
ATOM 1437 C CA . ALA A 1 190 ? 38.193 -6.686 -24.676 1.00 34.16 190 ALA A CA 1
ATOM 1438 C C . ALA A 1 190 ? 39.139 -6.910 -25.880 1.00 34.16 190 ALA A C 1
ATOM 1440 O O . ALA A 1 190 ? 39.523 -8.046 -26.157 1.00 34.16 190 ALA A O 1
ATOM 1441 N N . ALA A 1 191 ? 39.529 -5.847 -26.596 1.00 32.84 191 ALA A N 1
ATOM 1442 C CA . ALA A 1 191 ? 40.445 -5.926 -27.738 1.00 32.84 191 ALA A CA 1
ATOM 1443 C C . ALA A 1 191 ? 41.931 -5.959 -27.322 1.00 32.84 191 ALA A C 1
ATOM 1445 O O . ALA A 1 191 ? 42.767 -6.523 -28.032 1.00 32.84 191 ALA A O 1
ATOM 1446 N N . LEU A 1 192 ? 42.269 -5.383 -26.165 1.00 29.36 192 LEU A N 1
ATOM 1447 C CA . LEU A 1 192 ? 43.617 -5.388 -25.597 1.00 29.36 192 LEU A CA 1
ATOM 1448 C C . LEU A 1 192 ? 43.770 -6.566 -24.626 1.00 29.36 192 LEU A C 1
ATOM 1450 O O . LEU A 1 192 ? 43.420 -6.462 -23.455 1.00 29.36 192 LEU A O 1
ATOM 1454 N N . LYS A 1 193 ? 44.309 -7.691 -25.120 1.00 32.22 193 LYS A N 1
ATOM 1455 C CA . LYS A 1 193 ? 44.560 -8.916 -24.335 1.00 32.22 193 LYS A CA 1
ATOM 1456 C C . LYS A 1 193 ? 45.426 -8.657 -23.088 1.00 32.22 193 LYS A C 1
ATOM 1458 O O . LYS A 1 193 ? 46.647 -8.790 -23.144 1.00 32.22 193 LYS A O 1
ATOM 1463 N N . PHE A 1 194 ? 44.787 -8.401 -21.952 1.00 27.59 194 PHE A N 1
ATOM 1464 C CA . PHE A 1 194 ? 45.372 -8.601 -20.628 1.00 27.59 194 PHE A CA 1
ATOM 1465 C C . PHE A 1 194 ? 44.957 -9.980 -20.087 1.00 27.59 194 PHE A C 1
ATOM 1467 O O . PHE A 1 194 ? 43.804 -10.376 -20.264 1.00 27.59 194 PHE A O 1
ATOM 1474 N N . PRO A 1 195 ? 45.868 -10.739 -19.452 1.00 26.41 195 PRO A N 1
ATOM 1475 C CA . PRO A 1 195 ? 45.549 -12.061 -18.931 1.00 26.41 195 PRO A CA 1
ATOM 1476 C C . PRO A 1 195 ? 44.754 -11.948 -17.624 1.00 26.41 195 PRO A C 1
ATOM 1478 O O . PRO A 1 195 ? 45.289 -11.543 -16.594 1.00 26.41 195 PRO A O 1
ATOM 1481 N N . THR A 1 196 ? 43.483 -12.345 -17.645 1.00 27.52 196 THR A N 1
ATOM 1482 C CA . THR A 1 196 ? 42.728 -12.641 -16.419 1.00 27.52 196 THR A CA 1
ATOM 1483 C C . THR A 1 196 ? 43.067 -14.052 -15.928 1.00 27.52 196 THR A C 1
ATOM 1485 O O . THR A 1 196 ? 43.163 -14.958 -16.760 1.00 27.52 196 THR A O 1
ATOM 1488 N N . PRO A 1 197 ? 43.241 -14.274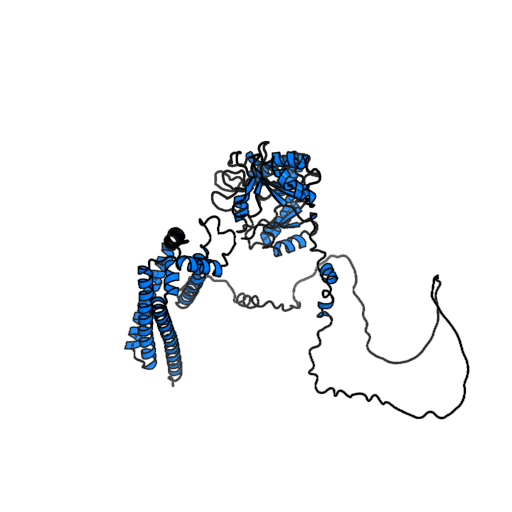 -14.611 1.00 25.34 197 PRO A N 1
ATOM 1489 C CA . PRO A 1 197 ? 43.562 -15.592 -14.074 1.00 25.34 197 PRO A CA 1
ATOM 1490 C C . PRO A 1 197 ? 42.413 -16.592 -14.267 1.00 25.34 197 PRO A C 1
ATOM 1492 O O . PRO A 1 197 ? 41.251 -16.223 -14.424 1.00 25.34 197 PRO A O 1
ATOM 1495 N N . SER A 1 198 ? 42.777 -17.871 -14.258 1.00 26.98 198 SER A N 1
ATOM 1496 C CA . SER A 1 198 ? 41.920 -19.021 -14.547 1.00 26.98 198 SER A CA 1
ATOM 1497 C C . SER A 1 198 ? 40.682 -19.134 -13.654 1.00 26.98 198 SER A C 1
ATOM 1499 O O . SER A 1 198 ? 40.801 -19.275 -12.436 1.00 26.98 198 SER A O 1
ATOM 1501 N N . THR A 1 199 ? 39.514 -19.253 -14.283 1.00 25.77 199 THR A N 1
ATOM 1502 C CA . THR A 1 199 ? 38.364 -19.982 -13.736 1.00 25.77 199 THR A CA 1
ATOM 1503 C C . THR A 1 199 ? 37.974 -21.086 -14.714 1.00 25.77 199 THR A C 1
ATOM 1505 O O . THR A 1 199 ? 37.385 -20.847 -15.767 1.00 25.77 199 THR A O 1
ATOM 1508 N N . GLU A 1 200 ? 38.346 -22.320 -14.379 1.00 25.97 200 GLU A N 1
ATOM 1509 C CA . GLU A 1 200 ? 37.831 -23.507 -15.058 1.00 25.97 200 GLU A CA 1
ATOM 1510 C C . GLU A 1 200 ? 36.339 -23.694 -14.729 1.00 25.97 200 GLU A C 1
ATOM 1512 O O . GLU A 1 200 ? 35.888 -23.344 -13.639 1.00 25.97 200 GLU A O 1
ATOM 1517 N N . GLY A 1 201 ? 35.576 -24.290 -15.653 1.00 28.02 201 GLY A N 1
ATOM 1518 C CA . GLY A 1 201 ? 34.240 -24.814 -15.344 1.00 28.02 201 GLY A CA 1
ATOM 1519 C C . GLY A 1 201 ? 33.033 -24.002 -15.827 1.00 28.02 201 GLY A C 1
ATOM 1520 O O . GLY A 1 201 ? 32.161 -23.663 -15.032 1.00 28.02 201 GLY A O 1
ATOM 1521 N N . CYS A 1 202 ? 32.887 -23.803 -17.142 1.00 23.81 202 CYS A N 1
ATOM 1522 C CA . CYS A 1 202 ? 31.550 -23.765 -17.755 1.00 23.81 202 CYS A CA 1
ATOM 1523 C C . CYS A 1 202 ? 31.571 -24.253 -19.209 1.00 23.81 202 CYS A C 1
ATOM 1525 O O . CYS A 1 202 ? 32.270 -23.707 -20.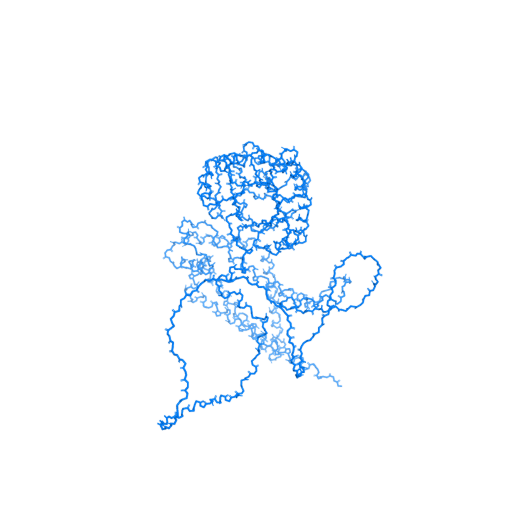060 1.00 23.81 202 CYS A O 1
ATOM 1527 N N . THR A 1 203 ? 30.792 -25.297 -19.491 1.00 28.23 203 THR A N 1
ATOM 1528 C CA . THR A 1 203 ? 30.689 -25.925 -20.812 1.00 28.23 203 THR A CA 1
ATOM 1529 C C . THR A 1 203 ? 29.807 -25.125 -21.777 1.00 28.23 203 THR A C 1
ATOM 1531 O O . THR A 1 203 ? 28.922 -24.362 -21.390 1.00 28.23 203 THR A O 1
ATOM 1534 N N . GLN A 1 204 ? 30.047 -25.332 -23.073 1.00 27.17 204 GLN A N 1
ATOM 1535 C CA . GLN A 1 204 ? 29.583 -24.538 -24.222 1.00 27.17 204 GLN A CA 1
ATOM 1536 C C . GLN A 1 204 ? 28.060 -24.602 -24.520 1.00 27.17 204 GLN A C 1
ATOM 1538 O O . GLN A 1 204 ? 27.644 -24.428 -25.661 1.00 27.17 204 GLN A O 1
ATOM 1543 N N . TYR A 1 205 ? 27.202 -24.831 -23.519 1.00 28.64 205 TYR A N 1
ATOM 1544 C CA . TYR A 1 205 ? 25.753 -25.033 -23.697 1.00 28.64 205 TYR A CA 1
ATOM 1545 C C . TYR A 1 205 ? 24.875 -23.836 -23.273 1.00 28.64 205 TYR A C 1
ATOM 1547 O O . TYR A 1 205 ? 23.670 -23.829 -23.516 1.00 28.64 205 TYR A O 1
ATOM 1555 N N . GLN A 1 206 ? 25.448 -22.791 -22.662 1.00 30.66 206 GLN A N 1
ATOM 1556 C CA . GLN A 1 206 ? 24.681 -21.618 -22.201 1.00 30.66 206 GLN A CA 1
ATOM 1557 C C . GLN A 1 206 ? 24.600 -20.458 -23.215 1.00 30.66 206 GLN A C 1
ATOM 1559 O O . GLN A 1 206 ? 23.737 -19.593 -23.080 1.00 30.66 206 GLN A O 1
ATOM 1564 N N . CYS A 1 207 ? 25.434 -20.438 -24.262 1.00 28.72 207 CYS A N 1
ATOM 1565 C CA . CYS A 1 207 ? 25.549 -19.267 -25.147 1.00 28.72 207 CYS A CA 1
ATOM 1566 C C . CYS A 1 207 ? 24.394 -19.115 -26.170 1.00 28.72 207 CYS A C 1
ATOM 1568 O O . CYS A 1 207 ? 24.093 -18.007 -26.606 1.00 28.72 207 CYS A O 1
ATOM 1570 N N . GLN A 1 208 ? 23.683 -20.194 -26.525 1.00 26.78 208 GLN A N 1
ATOM 1571 C CA . GLN A 1 208 ? 22.577 -20.135 -27.500 1.00 26.78 208 GLN A CA 1
ATOM 1572 C C . GLN A 1 208 ? 21.227 -19.668 -26.922 1.00 26.78 208 GLN A C 1
ATOM 1574 O O . GLN A 1 208 ? 20.298 -19.400 -27.684 1.00 26.78 208 GLN A O 1
ATOM 1579 N N . ARG A 1 209 ? 21.086 -19.520 -25.596 1.00 27.59 209 ARG A N 1
ATOM 1580 C CA . ARG A 1 209 ? 19.792 -19.184 -24.962 1.00 27.59 209 ARG A CA 1
ATOM 1581 C C . ARG A 1 209 ? 19.441 -17.689 -24.956 1.00 27.59 209 ARG A C 1
ATOM 1583 O O . ARG A 1 209 ? 18.326 -17.338 -24.576 1.00 27.59 209 ARG A O 1
ATOM 1590 N N . SER A 1 210 ? 20.361 -16.822 -25.382 1.00 28.02 210 SER A N 1
ATOM 1591 C CA . SER A 1 210 ? 20.211 -15.360 -25.293 1.00 28.02 210 SER A CA 1
ATOM 1592 C C . SER A 1 210 ? 19.573 -14.700 -26.522 1.00 28.02 210 SER A C 1
ATOM 1594 O O . SER A 1 210 ? 19.161 -13.548 -26.432 1.00 28.02 210 SER A O 1
ATOM 1596 N N . VAL A 1 211 ? 19.459 -15.398 -27.660 1.00 29.78 211 VAL A N 1
ATOM 1597 C CA . VAL A 1 211 ? 18.992 -14.789 -28.926 1.00 29.78 211 VAL A CA 1
ATOM 1598 C C . VAL A 1 211 ? 17.480 -14.962 -29.153 1.00 29.78 211 VAL A C 1
ATOM 1600 O O . VAL A 1 211 ? 16.843 -14.069 -29.705 1.00 29.78 211 VAL A O 1
ATOM 1603 N N . SER A 1 212 ? 16.854 -16.043 -28.666 1.00 28.66 212 SER A N 1
ATOM 1604 C CA . SER A 1 212 ? 15.415 -16.300 -28.891 1.00 28.66 212 SER A CA 1
ATOM 1605 C C . SER A 1 212 ? 14.455 -15.565 -27.943 1.00 28.66 212 SER A C 1
ATOM 1607 O O . SER A 1 212 ? 13.244 -15.677 -28.101 1.00 28.66 212 SER A O 1
ATOM 1609 N N . ARG A 1 213 ? 14.954 -14.791 -26.967 1.00 31.25 213 ARG A N 1
ATOM 1610 C CA . ARG A 1 213 ? 14.109 -14.011 -26.035 1.00 31.25 213 ARG A CA 1
ATOM 1611 C C . ARG A 1 213 ? 13.748 -12.600 -26.513 1.00 31.25 213 ARG A C 1
ATOM 1613 O O . ARG A 1 213 ? 12.981 -11.930 -25.833 1.00 31.25 213 ARG A O 1
ATOM 1620 N N . ILE A 1 214 ? 14.284 -12.147 -27.648 1.00 31.31 214 ILE A N 1
ATOM 1621 C CA . ILE A 1 214 ? 14.061 -10.779 -28.159 1.00 31.31 214 ILE A CA 1
ATOM 1622 C C . ILE A 1 214 ? 12.855 -10.704 -29.118 1.00 31.31 214 ILE A C 1
ATOM 1624 O O . ILE A 1 214 ? 12.268 -9.639 -29.273 1.00 31.31 214 ILE A O 1
ATOM 1628 N N . TRP A 1 215 ? 12.420 -11.833 -29.691 1.00 28.22 215 TRP A N 1
ATOM 1629 C CA . TRP A 1 215 ? 11.224 -11.916 -30.538 1.00 28.22 215 TRP A CA 1
ATOM 1630 C C . TRP A 1 215 ? 10.350 -13.086 -30.082 1.00 28.22 215 TRP A C 1
ATOM 1632 O O . TRP A 1 215 ? 10.720 -14.246 -30.247 1.00 28.22 215 TRP A O 1
ATOM 1642 N N . GLY A 1 216 ? 9.210 -12.772 -29.460 1.00 30.14 216 GLY A N 1
ATOM 1643 C CA . GLY A 1 216 ? 8.333 -13.745 -28.806 1.00 30.14 216 GLY A CA 1
ATOM 1644 C C . GLY A 1 216 ? 7.607 -14.675 -29.779 1.00 30.14 216 GLY A C 1
ATOM 1645 O O . GLY A 1 216 ? 6.458 -14.425 -30.130 1.00 30.14 216 GLY A O 1
ATOM 1646 N N . LEU A 1 217 ? 8.260 -15.770 -30.165 1.00 27.27 217 LEU A N 1
ATOM 1647 C CA . LEU A 1 217 ? 7.668 -16.891 -30.894 1.00 27.27 217 LEU A CA 1
ATOM 1648 C C . LEU A 1 217 ? 7.937 -18.190 -30.126 1.00 27.27 217 LEU A C 1
ATOM 1650 O O . LEU A 1 217 ? 9.088 -18.568 -29.920 1.00 27.27 217 LEU A O 1
ATOM 1654 N N . ASN A 1 218 ? 6.870 -18.876 -29.711 1.00 27.62 218 ASN A N 1
ATOM 1655 C CA . ASN A 1 218 ? 6.949 -20.211 -29.117 1.00 27.62 218 ASN A CA 1
ATOM 1656 C C . ASN A 1 218 ? 7.119 -21.273 -30.215 1.00 27.62 218 ASN A C 1
ATOM 1658 O O . ASN A 1 218 ? 6.244 -21.379 -31.076 1.00 27.62 218 ASN A O 1
ATOM 1662 N N . PRO A 1 219 ? 8.136 -22.146 -30.138 1.00 27.88 219 PRO A N 1
ATOM 1663 C CA . PRO A 1 219 ? 8.073 -23.472 -30.725 1.00 27.88 219 PRO A CA 1
ATOM 1664 C C . PRO A 1 219 ? 7.440 -24.432 -29.711 1.00 27.88 219 PRO A C 1
ATOM 1666 O O . PRO A 1 219 ? 7.945 -24.607 -28.600 1.00 27.88 219 PRO A O 1
ATOM 1669 N N . ILE A 1 220 ? 6.350 -25.083 -30.112 1.00 26.61 220 ILE A N 1
ATOM 1670 C CA . ILE A 1 220 ? 5.838 -26.285 -29.444 1.00 26.61 220 ILE A CA 1
ATOM 1671 C C . ILE A 1 220 ? 6.970 -27.322 -29.422 1.00 26.61 220 ILE A C 1
ATOM 1673 O O . ILE A 1 220 ? 7.593 -27.560 -30.458 1.00 26.61 220 ILE A O 1
ATOM 1677 N N . ARG A 1 221 ? 7.241 -27.948 -28.269 1.00 26.19 221 ARG A N 1
ATOM 1678 C CA . ARG A 1 221 ? 8.189 -29.068 -28.184 1.00 26.19 221 ARG A CA 1
ATOM 1679 C C . ARG A 1 221 ? 7.474 -30.343 -27.758 1.00 26.19 221 ARG A C 1
ATOM 1681 O O . ARG A 1 221 ? 7.017 -30.455 -26.626 1.00 26.19 221 ARG A O 1
ATOM 1688 N N . THR A 1 222 ? 7.406 -31.281 -28.693 1.00 25.22 222 THR A N 1
ATOM 1689 C CA . THR A 1 222 ? 6.945 -32.657 -28.502 1.00 25.22 222 THR A CA 1
ATOM 1690 C C . THR A 1 222 ? 7.860 -33.410 -27.530 1.00 25.22 222 THR A C 1
ATOM 1692 O O . THR A 1 222 ? 9.066 -33.154 -27.485 1.00 25.22 222 THR A O 1
ATOM 1695 N N . LEU A 1 223 ? 7.281 -34.339 -26.768 1.00 23.94 223 LEU A N 1
ATOM 1696 C CA . LEU A 1 223 ? 7.981 -35.299 -25.910 1.00 23.94 223 LEU A CA 1
ATOM 1697 C C . LEU A 1 223 ? 8.369 -36.551 -26.710 1.00 23.94 223 LEU A C 1
ATOM 1699 O O . LEU A 1 223 ? 7.509 -37.084 -27.402 1.00 23.94 223 LEU A O 1
ATOM 1703 N N . MET A 1 224 ? 9.613 -37.012 -26.545 1.00 23.31 224 MET A N 1
ATOM 1704 C CA . MET A 1 224 ? 10.116 -38.400 -26.650 1.00 23.31 224 MET A CA 1
ATOM 1705 C C . MET A 1 224 ? 11.340 -38.432 -25.694 1.00 23.31 224 MET A C 1
ATOM 1707 O O . MET A 1 224 ? 12.118 -37.475 -25.718 1.00 23.31 224 MET A O 1
ATOM 1711 N N . GLU A 1 225 ? 11.314 -39.228 -24.612 1.00 24.17 225 GLU A N 1
ATOM 1712 C CA . GLU A 1 225 ? 11.957 -40.566 -24.480 1.00 24.17 225 GLU A CA 1
ATOM 1713 C C . GLU A 1 225 ? 13.497 -40.475 -24.354 1.00 24.17 225 GLU A C 1
ATOM 1715 O O . GLU A 1 225 ? 14.113 -39.660 -25.036 1.00 24.17 225 GLU A O 1
ATOM 1720 N N . GLU A 1 226 ? 14.219 -41.188 -23.480 1.00 23.77 226 GLU A N 1
ATOM 1721 C CA . GLU A 1 226 ? 13.956 -42.172 -22.396 1.00 23.77 226 GLU A CA 1
ATOM 1722 C C . GLU A 1 226 ? 14.794 -41.725 -21.154 1.00 23.77 226 GLU A C 1
ATOM 1724 O O . GLU A 1 226 ? 15.640 -40.839 -21.276 1.00 23.77 226 GLU A O 1
ATOM 1729 N N . ASP A 1 227 ? 14.571 -42.141 -19.900 1.00 22.05 227 ASP A N 1
ATOM 1730 C CA . ASP A 1 227 ? 14.722 -43.512 -19.384 1.00 22.05 227 ASP A CA 1
ATOM 1731 C C . ASP A 1 227 ? 14.239 -43.632 -17.908 1.00 22.05 227 ASP A C 1
ATOM 1733 O O . ASP A 1 227 ? 14.081 -42.622 -17.218 1.00 22.05 227 ASP A O 1
ATOM 1737 N N . ALA A 1 228 ? 14.139 -44.872 -17.405 1.00 22.59 228 ALA A N 1
ATOM 1738 C CA . ALA A 1 228 ? 14.013 -45.281 -15.985 1.00 22.59 228 ALA A CA 1
ATOM 1739 C C . ALA A 1 228 ? 12.632 -45.267 -15.257 1.00 22.59 228 ALA A C 1
ATOM 1741 O O . ALA A 1 228 ? 12.316 -44.416 -14.429 1.00 22.59 228 ALA A O 1
ATOM 1742 N N . THR A 1 229 ? 11.940 -46.405 -15.422 1.00 23.97 229 THR A N 1
ATOM 1743 C CA . THR A 1 229 ? 11.290 -47.243 -14.374 1.00 23.97 229 THR A CA 1
ATOM 1744 C C . THR A 1 229 ? 10.044 -46.771 -13.603 1.00 23.97 229 THR A C 1
ATOM 1746 O O . THR A 1 229 ? 10.082 -45.902 -12.738 1.00 23.97 229 THR A O 1
ATOM 1749 N N . VAL A 1 230 ? 8.964 -47.530 -13.824 1.00 23.69 230 VAL A N 1
ATOM 1750 C CA . VAL A 1 230 ? 7.718 -47.609 -13.042 1.00 23.69 230 VAL A CA 1
ATOM 1751 C C . VAL A 1 230 ? 7.859 -48.613 -11.888 1.00 23.69 230 VAL A C 1
ATOM 1753 O O . VAL A 1 230 ? 8.356 -49.714 -12.116 1.00 23.69 230 VAL A O 1
ATOM 1756 N N . SER A 1 231 ? 7.302 -48.300 -10.710 1.00 23.08 231 SER A N 1
ATOM 1757 C CA . SER A 1 231 ? 6.773 -49.315 -9.778 1.00 23.08 231 SER A CA 1
ATOM 1758 C C . SER A 1 231 ? 5.700 -48.748 -8.825 1.00 23.08 231 SER A C 1
ATOM 1760 O O . SER A 1 231 ? 6.020 -48.059 -7.859 1.00 23.08 231 SER A O 1
ATOM 1762 N N . ASP A 1 232 ? 4.453 -49.133 -9.113 1.00 22.39 232 ASP A N 1
ATOM 1763 C CA . ASP A 1 232 ? 3.311 -49.380 -8.211 1.00 22.39 232 ASP A CA 1
ATOM 1764 C C . ASP A 1 232 ? 2.428 -48.274 -7.579 1.00 22.39 232 ASP A C 1
ATOM 1766 O O . ASP A 1 232 ? 2.872 -47.252 -7.066 1.00 22.39 232 ASP A O 1
ATOM 1770 N N . LEU A 1 233 ? 1.129 -48.643 -7.554 1.00 23.14 233 LEU A N 1
ATOM 1771 C CA . LEU A 1 233 ? -0.076 -48.070 -6.913 1.00 23.14 233 LEU A CA 1
ATOM 1772 C C . LEU A 1 233 ? -0.668 -46.793 -7.566 1.00 23.14 233 LEU A C 1
ATOM 1774 O O . LEU A 1 233 ? -0.114 -45.708 -7.468 1.00 23.14 233 LEU A O 1
ATOM 1778 N N . GLN A 1 234 ? -1.737 -46.894 -8.383 1.00 22.67 234 GLN A N 1
ATOM 1779 C CA . GLN A 1 234 ? -3.170 -47.110 -8.024 1.00 22.67 234 GLN A CA 1
ATOM 1780 C C . GLN A 1 234 ? -3.754 -45.960 -7.173 1.00 22.67 234 GLN A C 1
ATOM 1782 O O . GLN A 1 234 ? -3.127 -45.563 -6.202 1.00 22.67 234 GLN A O 1
ATOM 1787 N N . LEU A 1 235 ? -4.947 -45.386 -7.392 1.00 22.95 235 LEU A N 1
ATOM 1788 C CA . LEU A 1 235 ? -6.141 -45.613 -8.247 1.00 22.95 235 LEU A CA 1
ATOM 1789 C C . LEU A 1 235 ? -6.840 -44.214 -8.359 1.00 22.95 235 LEU A C 1
ATOM 1791 O O . LEU A 1 235 ? -6.673 -43.409 -7.448 1.00 22.95 235 LEU A O 1
ATOM 1795 N N . VAL A 1 236 ? -7.544 -43.779 -9.419 1.00 23.08 236 VAL A N 1
ATOM 1796 C CA . VAL A 1 236 ? -8.966 -44.048 -9.768 1.00 23.08 236 VAL A CA 1
ATOM 1797 C C . VAL A 1 236 ? -9.320 -43.267 -11.068 1.00 23.08 236 VAL A C 1
ATOM 1799 O O . VAL A 1 236 ? -9.070 -42.070 -11.105 1.00 23.08 236 VAL A O 1
ATOM 1802 N N . ASN A 1 237 ? -9.924 -43.948 -12.061 1.00 23.59 237 ASN A N 1
ATOM 1803 C CA . ASN A 1 237 ? -10.935 -43.582 -13.102 1.00 23.59 237 ASN A CA 1
ATOM 1804 C C . ASN A 1 237 ? -11.051 -42.145 -13.721 1.00 23.59 237 ASN A C 1
ATOM 1806 O O . ASN A 1 237 ? -10.801 -41.151 -13.057 1.00 23.59 237 ASN A O 1
ATOM 1810 N N . TYR A 1 238 ? -11.541 -41.914 -14.959 1.00 24.75 238 TYR A N 1
ATOM 1811 C CA . TYR A 1 238 ? -12.320 -42.736 -15.920 1.00 24.75 238 TYR A CA 1
ATOM 1812 C C . TYR A 1 238 ? -11.935 -42.450 -17.405 1.00 24.75 238 TYR A C 1
ATOM 1814 O O . TYR A 1 238 ? -11.719 -41.304 -17.779 1.00 24.75 238 TYR A O 1
ATOM 1822 N N . GLU A 1 239 ? -11.898 -43.533 -18.193 1.00 24.69 239 GLU A N 1
ATOM 1823 C CA . GLU A 1 239 ? -12.045 -43.793 -19.655 1.00 24.69 239 GLU A CA 1
ATOM 1824 C C . GLU A 1 239 ? -12.000 -42.716 -20.776 1.00 24.69 239 GLU A C 1
ATOM 1826 O O . GLU A 1 239 ? -12.443 -41.577 -20.652 1.00 24.69 239 GLU A O 1
ATOM 1831 N N . LEU A 1 240 ? -11.548 -43.177 -21.960 1.00 22.78 240 LEU A N 1
ATOM 1832 C CA . LEU A 1 240 ? -11.419 -42.428 -23.220 1.00 22.78 240 LEU A CA 1
ATOM 1833 C C . LEU A 1 240 ? -11.832 -43.295 -24.451 1.00 22.78 240 LEU A C 1
ATOM 1835 O O . LEU A 1 240 ? -11.181 -44.299 -24.714 1.00 22.78 240 LEU A O 1
ATOM 1839 N N . ILE A 1 241 ? -12.814 -42.823 -25.247 1.00 27.25 241 ILE A N 1
ATOM 1840 C CA . ILE A 1 241 ? -13.189 -43.178 -26.660 1.00 27.25 241 ILE A CA 1
ATOM 1841 C C . ILE A 1 241 ? -13.598 -44.644 -27.020 1.00 27.25 241 ILE A C 1
ATOM 1843 O O . ILE A 1 241 ? -13.254 -45.570 -26.292 1.00 27.25 241 ILE A O 1
ATOM 1847 N N . PRO A 1 242 ? -14.417 -44.877 -28.089 1.00 29.72 242 PRO A N 1
ATOM 1848 C CA . PRO A 1 242 ? -14.031 -44.791 -29.527 1.00 29.72 242 PRO A CA 1
ATOM 1849 C C . PRO A 1 242 ? -14.989 -43.929 -30.408 1.00 29.72 242 PRO A C 1
ATOM 1851 O O . PRO A 1 242 ? -16.159 -43.775 -30.083 1.00 29.72 242 PRO A O 1
ATOM 1854 N N . PHE A 1 243 ? -14.523 -43.149 -31.404 1.00 23.91 243 PHE A N 1
ATOM 1855 C CA . PHE A 1 243 ? -14.241 -43.511 -32.821 1.00 23.91 243 PHE A CA 1
ATOM 1856 C C . PHE A 1 243 ? -15.472 -44.136 -33.538 1.00 23.91 243 PHE A C 1
ATOM 1858 O O . PHE A 1 243 ? -15.968 -45.156 -33.083 1.00 23.91 243 PHE A O 1
ATOM 1865 N N . VAL A 1 244 ? -16.050 -43.571 -34.621 1.00 23.66 244 VAL A N 1
ATOM 1866 C CA . VAL A 1 244 ? -15.563 -43.638 -36.029 1.00 23.66 244 VAL A CA 1
ATOM 1867 C C . VAL A 1 244 ? -16.356 -42.693 -36.992 1.00 23.66 244 VAL A C 1
ATOM 1869 O O . VAL A 1 244 ? -17.575 -42.638 -36.930 1.00 23.66 244 VAL A O 1
ATOM 1872 N N . THR A 1 245 ? -15.622 -41.996 -37.882 1.00 26.73 245 THR A N 1
ATOM 1873 C CA . THR A 1 245 ? -15.896 -41.393 -39.233 1.00 26.73 245 THR A CA 1
ATOM 1874 C C . THR A 1 245 ? -17.287 -40.978 -39.768 1.00 26.73 245 THR A C 1
ATOM 1876 O O . THR A 1 245 ? -18.272 -41.687 -39.617 1.00 26.73 245 THR A O 1
ATOM 1879 N N . ALA A 1 246 ? -17.273 -39.993 -40.688 1.00 23.19 246 ALA A N 1
ATOM 1880 C CA . ALA A 1 246 ? -18.149 -39.980 -41.874 1.00 23.19 246 ALA A CA 1
ATOM 1881 C C . ALA A 1 246 ? -17.429 -39.440 -43.137 1.00 23.19 246 ALA A C 1
ATOM 1883 O O . ALA A 1 246 ? -17.018 -38.282 -43.171 1.00 23.19 246 ALA A O 1
ATOM 1884 N N . SER A 1 247 ? -17.292 -40.274 -44.177 1.00 23.41 247 SER A N 1
ATOM 1885 C CA . SER A 1 247 ? -16.954 -39.874 -45.557 1.00 23.41 247 SER A CA 1
ATOM 1886 C C . SER A 1 247 ? -17.298 -41.005 -46.539 1.00 23.41 247 SER A C 1
ATOM 1888 O O . SER A 1 247 ? -16.541 -41.962 -46.632 1.00 23.41 247 SER A O 1
ATOM 1890 N N . CYS A 1 248 ? -18.382 -40.816 -47.301 1.00 22.39 248 CYS A N 1
ATOM 1891 C CA . CYS A 1 248 ? -18.805 -41.556 -48.506 1.00 22.39 248 CYS A CA 1
ATOM 1892 C C . CYS A 1 248 ? -18.997 -43.087 -48.418 1.00 22.39 248 CYS A C 1
ATOM 1894 O O . CYS A 1 248 ? -18.033 -43.837 -48.316 1.00 22.39 248 CYS A O 1
ATOM 1896 N N . ILE A 1 249 ? -20.237 -43.535 -48.642 1.00 23.44 249 ILE A N 1
ATOM 1897 C CA . ILE A 1 249 ? -20.631 -44.416 -49.764 1.00 23.44 249 ILE A CA 1
ATOM 1898 C C . ILE A 1 249 ? -22.160 -44.319 -49.940 1.00 23.44 249 ILE A C 1
ATOM 1900 O O . ILE A 1 249 ? -22.867 -43.923 -49.012 1.00 23.44 249 ILE A O 1
ATOM 1904 N N . ASP A 1 250 ? -22.626 -44.575 -51.160 1.00 24.84 250 ASP A N 1
ATOM 1905 C CA . ASP A 1 250 ? -24.001 -44.393 -51.628 1.00 24.84 250 ASP A CA 1
ATOM 1906 C C . ASP A 1 250 ? -25.024 -45.446 -51.137 1.00 24.84 250 ASP A C 1
ATOM 1908 O O . ASP A 1 250 ? -24.677 -46.490 -50.594 1.00 24.84 250 ASP A O 1
ATOM 1912 N N . GLU A 1 251 ? -26.285 -45.160 -51.488 1.00 25.70 251 GLU A N 1
ATOM 1913 C CA . GLU A 1 251 ? -27.364 -46.103 -51.839 1.00 25.70 251 GLU A CA 1
ATOM 1914 C C . GLU A 1 251 ? -28.284 -46.763 -50.772 1.00 25.70 251 GLU A C 1
ATOM 1916 O O . GLU A 1 251 ? -27.872 -47.463 -49.857 1.00 25.70 251 GLU A O 1
ATOM 1921 N N . VAL A 1 252 ? -29.592 -46.630 -51.077 1.00 22.59 252 VAL A N 1
ATOM 1922 C CA . VAL A 1 252 ? -30.682 -47.630 -50.946 1.00 22.59 252 VAL A CA 1
ATOM 1923 C C . VAL A 1 252 ? -31.507 -47.742 -49.636 1.00 22.59 252 VAL A C 1
ATOM 1925 O O . VAL A 1 252 ? -31.126 -48.360 -48.654 1.00 22.59 252 VAL A O 1
ATOM 1928 N N . LEU A 1 253 ? -32.737 -47.211 -49.768 1.00 21.25 253 LEU A N 1
ATOM 1929 C CA . LEU A 1 253 ? -34.070 -47.711 -49.360 1.00 21.25 253 LEU A CA 1
ATOM 1930 C C . LEU A 1 253 ? -34.438 -48.056 -47.894 1.00 21.25 253 LEU A C 1
ATOM 1932 O O . LEU A 1 253 ? -34.038 -49.068 -47.340 1.00 21.25 253 LEU A O 1
ATOM 1936 N N . GLU A 1 254 ? -35.432 -47.279 -47.437 1.00 24.27 254 GLU A N 1
ATOM 1937 C CA . GLU A 1 254 ? -36.729 -47.695 -46.857 1.00 24.27 254 GLU A CA 1
ATOM 1938 C C . GLU A 1 254 ? -36.872 -48.384 -45.482 1.00 24.27 254 GLU A C 1
ATOM 1940 O O . GLU A 1 254 ? -35.984 -48.993 -44.906 1.00 24.27 254 GLU A O 1
ATOM 1945 N N . GLU A 1 255 ? -38.117 -48.227 -45.014 1.00 24.59 255 GLU A N 1
ATOM 1946 C CA . GLU A 1 255 ? -38.809 -48.790 -43.855 1.00 24.59 255 GLU A CA 1
ATOM 1947 C C . GLU A 1 255 ? -38.381 -48.374 -42.428 1.00 24.59 255 GLU A C 1
ATOM 1949 O O . GLU A 1 255 ? -37.218 -48.408 -42.061 1.00 24.59 255 GLU A O 1
ATOM 1954 N N . VAL A 1 256 ? -39.263 -48.066 -41.464 1.00 22.81 256 VAL A N 1
ATOM 1955 C CA . VAL A 1 256 ? -40.674 -47.609 -41.355 1.00 22.81 256 VAL A CA 1
ATOM 1956 C C . VAL A 1 256 ? -41.071 -47.906 -39.896 1.00 22.81 256 VAL A C 1
ATOM 1958 O O . VAL A 1 256 ? -40.888 -49.035 -39.462 1.00 22.81 256 VAL A O 1
ATOM 1961 N N . VAL A 1 257 ? -41.685 -46.940 -39.175 1.00 23.08 257 VAL A N 1
ATOM 1962 C CA . VAL A 1 257 ? -42.553 -47.174 -37.975 1.00 23.08 257 VAL A CA 1
ATOM 1963 C C . VAL A 1 257 ? -41.829 -47.713 -36.705 1.00 23.08 257 VAL A C 1
ATOM 1965 O O . VAL A 1 257 ? -40.991 -48.592 -36.767 1.00 23.08 257 VAL A O 1
ATOM 1968 N N . HIS A 1 258 ? -42.039 -47.280 -35.453 1.00 25.41 258 HIS A N 1
ATOM 1969 C CA . HIS A 1 258 ? -43.015 -46.464 -34.698 1.00 25.41 258 HIS A CA 1
ATOM 1970 C C . HIS A 1 258 ? -42.256 -45.958 -33.425 1.00 25.41 258 HIS A C 1
ATOM 1972 O O . HIS A 1 258 ? -41.339 -46.643 -32.987 1.00 25.41 258 HIS A O 1
ATOM 1978 N N . ARG A 1 259 ? -42.535 -44.848 -32.713 1.00 25.11 259 ARG A N 1
ATOM 1979 C CA . ARG A 1 259 ? -43.771 -44.486 -31.977 1.00 25.11 259 ARG A CA 1
ATOM 1980 C C . ARG A 1 259 ? -43.577 -43.139 -31.232 1.00 25.11 259 ARG A C 1
ATOM 1982 O O . ARG A 1 259 ? -42.522 -42.907 -30.656 1.00 25.11 259 ARG A O 1
ATOM 1989 N N . ALA A 1 260 ? -44.633 -42.331 -31.156 1.00 24.14 260 ALA A N 1
ATOM 1990 C CA . ALA A 1 260 ? -44.894 -41.211 -30.223 1.00 24.14 260 ALA A CA 1
ATOM 1991 C C . ALA A 1 260 ? -46.443 -41.018 -30.185 1.00 24.14 260 ALA A C 1
ATOM 1993 O O . ALA A 1 260 ? -47.105 -41.778 -30.905 1.00 24.14 260 ALA A O 1
ATOM 1994 N N . PRO A 1 261 ? -47.084 -40.040 -29.494 1.00 44.25 261 PRO A N 1
ATOM 1995 C CA . PRO A 1 261 ? -46.684 -39.104 -28.425 1.00 44.25 261 PRO A CA 1
ATOM 1996 C C . PRO A 1 261 ? -47.615 -39.310 -27.170 1.00 44.25 261 PRO A C 1
ATOM 1998 O O . PRO A 1 261 ? -47.807 -40.490 -26.874 1.00 44.25 261 PRO A O 1
ATOM 2001 N N . PRO A 1 262 ? -48.174 -38.326 -26.390 1.00 37.91 262 PRO A N 1
ATOM 2002 C CA . PRO A 1 262 ? -48.881 -37.089 -26.803 1.00 37.91 262 PRO A CA 1
ATOM 2003 C C . PRO A 1 262 ? -48.528 -35.774 -26.043 1.00 37.91 262 PRO A C 1
ATOM 2005 O O . PRO A 1 262 ? -47.727 -35.742 -25.116 1.00 37.91 262 PRO A O 1
ATOM 2008 N N . SER A 1 263 ? -49.144 -34.675 -26.502 1.00 27.38 263 SER A N 1
ATOM 2009 C CA . SER A 1 263 ? -48.974 -33.250 -26.132 1.00 27.38 263 SER A CA 1
ATOM 2010 C C . SER A 1 263 ? -49.928 -32.747 -25.011 1.00 27.38 263 SER A C 1
ATOM 2012 O O . SER A 1 263 ? -50.640 -33.564 -24.430 1.00 27.38 263 SER A O 1
ATOM 2014 N N . PRO A 1 264 ? -50.001 -31.423 -24.711 1.00 32.75 264 PRO A N 1
ATOM 2015 C CA . PRO A 1 264 ? -50.934 -30.562 -25.468 1.00 32.75 264 PRO A CA 1
ATOM 2016 C C . PRO A 1 264 ? -50.435 -29.137 -25.822 1.00 32.75 264 PRO A C 1
ATOM 2018 O O . PRO A 1 264 ? -49.567 -28.563 -25.174 1.00 32.75 264 PRO A O 1
ATOM 2021 N N . ILE A 1 265 ? -51.064 -28.559 -26.851 1.00 25.58 265 ILE A N 1
ATOM 2022 C CA . ILE A 1 265 ? -50.967 -27.166 -27.339 1.00 25.58 265 ILE A CA 1
ATOM 2023 C C . ILE A 1 265 ? -52.376 -26.546 -27.237 1.00 25.58 265 ILE A C 1
ATOM 2025 O O . ILE A 1 265 ? -53.335 -27.313 -27.299 1.00 25.58 265 ILE A O 1
ATOM 2029 N N . ILE A 1 266 ? -52.517 -25.210 -27.136 1.00 23.84 266 ILE A N 1
ATOM 2030 C CA . ILE A 1 266 ? -53.544 -24.373 -27.824 1.00 23.84 266 ILE A CA 1
ATOM 2031 C C . ILE A 1 266 ? -53.416 -22.886 -27.430 1.00 23.84 266 ILE A C 1
ATOM 2033 O O . ILE A 1 266 ? -53.143 -22.581 -26.272 1.00 23.84 266 ILE A O 1
ATOM 2037 N N . SER A 1 267 ? -53.734 -22.007 -28.404 1.00 22.59 267 SER A N 1
ATOM 2038 C CA . SER A 1 267 ? -54.015 -20.551 -28.319 1.00 22.59 267 SER A CA 1
ATOM 2039 C C . SER A 1 267 ? -52.912 -19.598 -28.823 1.00 22.59 267 SER A C 1
ATOM 2041 O O . SER A 1 267 ? -51.815 -19.609 -28.281 1.00 22.59 267 SER A O 1
ATOM 2043 N N . PHE A 1 268 ? -53.135 -18.713 -29.818 1.00 22.89 268 PHE A N 1
ATOM 2044 C CA . PHE A 1 268 ? -54.179 -18.705 -30.876 1.00 22.89 268 PHE A CA 1
ATOM 2045 C C . PHE A 1 268 ? -53.677 -18.000 -32.180 1.00 22.89 268 PHE A C 1
ATOM 2047 O O . PHE A 1 268 ? -52.562 -18.260 -32.614 1.00 22.89 268 PHE A O 1
ATOM 2054 N N . SER A 1 269 ? -54.493 -17.165 -32.843 1.00 23.23 269 SER A N 1
ATOM 2055 C CA . SER A 1 269 ? -54.373 -16.660 -34.232 1.00 23.23 269 SER A CA 1
ATOM 2056 C C . SER A 1 269 ? -54.347 -15.108 -34.323 1.00 23.23 269 SER A C 1
ATOM 2058 O O . SER A 1 269 ? -54.575 -14.448 -33.308 1.00 23.23 269 SER A O 1
ATOM 2060 N N . PRO A 1 270 ? -54.121 -14.500 -35.512 1.00 25.91 270 PRO A N 1
ATOM 2061 C CA . PRO A 1 270 ? -55.300 -14.156 -36.324 1.00 25.91 270 PRO A CA 1
ATOM 2062 C C . PRO A 1 270 ? -55.220 -14.534 -37.817 1.00 25.91 270 PRO A C 1
ATOM 2064 O O . PRO A 1 270 ? -54.186 -14.429 -38.472 1.00 25.91 270 PRO A O 1
ATOM 2067 N N . SER A 1 271 ? -56.381 -14.900 -38.364 1.00 24.52 271 SER A N 1
ATOM 2068 C CA . SER A 1 271 ? -56.608 -15.371 -39.735 1.00 24.52 271 SER A CA 1
ATOM 2069 C C . SER A 1 271 ? -57.649 -14.528 -40.482 1.00 24.52 271 SER A C 1
ATOM 2071 O O . SER A 1 271 ? -58.675 -14.184 -39.893 1.00 24.52 271 SER A O 1
ATOM 2073 N N . LYS A 1 272 ? -57.461 -14.337 -41.796 1.00 27.73 272 LYS A N 1
ATOM 2074 C CA . LYS A 1 272 ? -58.514 -14.234 -42.837 1.00 27.73 272 LYS A CA 1
ATOM 2075 C C . LYS A 1 272 ? -57.916 -14.845 -44.122 1.00 27.73 272 LYS A C 1
ATOM 2077 O O . LYS A 1 272 ? -56.819 -14.433 -44.477 1.00 27.73 272 LYS A O 1
ATOM 2082 N N . THR A 1 273 ? -58.386 -15.945 -44.730 1.00 26.05 273 THR A N 1
ATOM 2083 C CA . THR A 1 273 ? -59.712 -16.268 -45.328 1.00 26.05 273 THR A CA 1
ATOM 2084 C C . THR A 1 273 ? -60.066 -15.314 -46.490 1.00 26.05 273 THR A C 1
ATOM 2086 O O . THR A 1 273 ? -59.909 -14.109 -46.327 1.00 26.05 273 THR A O 1
ATOM 2089 N N . CYS A 1 274 ? -60.506 -15.752 -47.681 1.00 24.02 274 CYS A N 1
ATOM 2090 C CA . CYS A 1 274 ? -61.174 -17.010 -48.071 1.00 24.02 274 CYS A CA 1
ATOM 2091 C C . CYS A 1 274 ? -60.759 -17.538 -49.472 1.00 24.02 274 CYS A C 1
ATOM 2093 O O . CYS A 1 274 ? -60.270 -16.761 -50.280 1.00 24.02 274 CYS A O 1
ATOM 2095 N N . GLU A 1 275 ? -61.056 -18.828 -49.717 1.00 25.97 275 GLU A N 1
ATOM 2096 C CA . GLU A 1 275 ? -61.627 -19.454 -50.946 1.00 25.97 275 GLU A CA 1
ATOM 2097 C C . GLU A 1 275 ? -61.005 -19.197 -52.350 1.00 25.97 275 GLU A C 1
ATOM 2099 O O . GLU A 1 275 ? -60.668 -18.084 -52.723 1.00 25.97 275 GLU A O 1
ATOM 2104 N N . GLY A 1 276 ? -60.896 -20.194 -53.241 1.00 25.44 276 GLY A N 1
ATOM 2105 C CA . GLY A 1 276 ? -61.363 -21.585 -53.161 1.00 25.44 276 GLY A CA 1
ATOM 2106 C C . GLY A 1 276 ? -60.815 -22.475 -54.290 1.00 25.44 276 GLY A C 1
ATOM 2107 O O . GLY A 1 276 ? -60.085 -22.023 -55.170 1.00 25.44 276 GLY A O 1
ATOM 2108 N N . GLU A 1 277 ? -61.135 -23.767 -54.224 1.00 27.41 277 GLU A N 1
ATOM 2109 C CA . GLU A 1 277 ? -60.600 -24.818 -55.100 1.00 27.41 277 GLU A CA 1
ATOM 2110 C C . GLU A 1 277 ? -61.213 -24.826 -56.514 1.00 27.41 277 GLU A C 1
ATOM 2112 O O . GLU A 1 277 ? -62.384 -24.503 -56.701 1.00 27.41 277 GLU A O 1
ATOM 2117 N N . GLY A 1 278 ? -60.484 -25.412 -57.474 1.00 25.41 278 GLY A N 1
ATOM 2118 C CA . GLY A 1 278 ? -61.122 -26.376 -58.379 1.00 25.41 278 GLY A CA 1
ATOM 2119 C C . GLY A 1 278 ? -61.023 -26.146 -59.891 1.00 25.41 278 GLY A C 1
ATOM 2120 O O . GLY A 1 278 ? -61.724 -25.319 -60.459 1.00 25.41 278 GLY A O 1
ATOM 2121 N N . ARG A 1 279 ? -60.312 -27.088 -60.529 1.00 27.36 279 ARG A N 1
ATOM 2122 C CA . ARG A 1 279 ? -60.481 -27.595 -61.908 1.00 27.36 279 ARG A CA 1
ATOM 2123 C C . ARG A 1 279 ? -60.172 -26.676 -63.102 1.00 27.36 279 ARG A C 1
ATOM 2125 O O . ARG A 1 279 ? -60.851 -25.702 -63.392 1.00 27.36 279 ARG A O 1
ATOM 2132 N N . GLU A 1 280 ? -59.187 -27.157 -63.864 1.00 33.09 280 GLU A N 1
ATOM 2133 C CA . GLU A 1 280 ? -59.139 -27.232 -65.331 1.00 33.09 280 GLU A CA 1
ATOM 2134 C C . GLU A 1 280 ? -60.044 -26.283 -66.132 1.00 33.09 280 GLU A C 1
ATOM 2136 O O . GLU A 1 280 ? -61.255 -26.494 -66.244 1.00 33.09 280 GLU A O 1
ATOM 2141 N N . LYS A 1 281 ? -59.422 -25.370 -66.891 1.00 26.88 281 LYS A N 1
ATOM 2142 C CA . LYS A 1 281 ? -59.986 -24.989 -68.188 1.00 26.88 281 LYS A CA 1
ATOM 2143 C C . LYS A 1 281 ? -58.942 -24.685 -69.257 1.00 26.88 281 LYS A C 1
ATOM 2145 O O . LYS A 1 281 ? -57.980 -23.952 -69.072 1.00 26.88 281 LYS A O 1
ATOM 2150 N N . LEU A 1 282 ? -59.213 -25.321 -70.385 1.00 25.97 282 LEU A N 1
ATOM 2151 C CA . LEU A 1 282 ? -58.511 -25.361 -71.651 1.00 25.97 282 LEU A CA 1
ATOM 2152 C C . LEU A 1 282 ? -58.130 -23.992 -72.265 1.00 25.97 282 LEU A C 1
ATOM 2154 O O . LEU A 1 282 ? -58.960 -23.100 -72.375 1.00 25.97 282 LEU A O 1
ATOM 2158 N N . TYR A 1 283 ? -56.936 -23.990 -72.872 1.00 27.91 283 TYR A N 1
ATOM 2159 C CA . TYR A 1 283 ? -56.592 -23.451 -74.204 1.00 27.91 283 TYR A CA 1
ATOM 2160 C C . TYR A 1 283 ? -56.491 -21.933 -74.507 1.00 27.91 283 TYR A C 1
ATOM 2162 O O . TYR A 1 283 ? -57.469 -21.202 -74.578 1.00 27.91 283 TYR A O 1
ATOM 2170 N N . ARG A 1 284 ? -55.291 -21.635 -75.043 1.00 27.78 284 ARG A N 1
ATOM 2171 C CA . ARG A 1 284 ? -54.935 -20.774 -76.198 1.00 27.78 284 ARG A CA 1
ATOM 2172 C C . ARG A 1 284 ? -54.795 -19.247 -76.054 1.00 27.78 284 ARG A C 1
ATOM 2174 O O . ARG A 1 284 ? -55.689 -18.530 -75.636 1.00 27.78 284 ARG A O 1
ATOM 2181 N N . ASN A 1 285 ? -53.687 -18.805 -76.665 1.00 29.92 285 ASN A N 1
ATOM 2182 C CA . ASN A 1 285 ? -53.353 -17.473 -77.183 1.00 29.92 285 ASN A CA 1
ATOM 2183 C C . ASN A 1 285 ? -53.000 -16.380 -76.155 1.00 29.92 285 ASN A C 1
ATOM 2185 O O . ASN A 1 285 ? -53.809 -15.518 -75.832 1.00 29.92 285 ASN A O 1
ATOM 2189 N N . GLY A 1 286 ? -51.719 -16.351 -75.762 1.00 27.31 286 GLY A N 1
ATOM 2190 C CA . GLY A 1 286 ? -51.056 -15.216 -75.109 1.00 27.31 286 GLY A CA 1
ATOM 2191 C C . GLY A 1 286 ? -49.667 -14.984 -75.720 1.00 27.31 286 GLY A C 1
ATOM 2192 O O . GLY A 1 286 ? -48.856 -15.904 -75.788 1.00 27.31 286 GLY A O 1
ATOM 2193 N N . ILE A 1 287 ? -49.421 -13.773 -76.221 1.00 30.48 287 ILE A N 1
ATOM 2194 C CA . ILE A 1 287 ? -48.221 -13.361 -76.971 1.00 30.48 287 ILE A CA 1
ATOM 2195 C C . ILE A 1 287 ? -47.131 -12.867 -76.006 1.00 30.48 287 ILE A C 1
ATOM 2197 O O . ILE A 1 287 ? -47.386 -11.874 -75.342 1.00 30.48 287 ILE A O 1
ATOM 2201 N N . TYR A 1 288 ? -45.944 -13.507 -76.034 1.00 27.91 288 TYR A N 1
ATOM 2202 C CA . TYR A 1 288 ? -44.587 -13.005 -75.689 1.00 27.91 288 TYR A CA 1
ATOM 2203 C C . TYR A 1 288 ? -44.385 -12.290 -74.307 1.00 27.91 288 TYR A C 1
ATOM 2205 O O . TYR A 1 288 ? -45.306 -11.784 -73.692 1.00 27.91 288 TYR A O 1
ATOM 2213 N N . TRP A 1 289 ? -43.203 -12.190 -73.685 1.00 27.78 289 TRP A N 1
ATOM 2214 C CA . TRP A 1 289 ? -41.812 -12.376 -74.113 1.00 27.78 289 TRP A CA 1
ATOM 2215 C C . TRP A 1 289 ? -40.999 -13.162 -73.073 1.00 27.78 289 TRP A C 1
ATOM 2217 O O . TRP A 1 289 ? -41.164 -12.994 -71.867 1.00 27.78 289 TRP A O 1
ATOM 2227 N N . THR A 1 290 ? -40.031 -13.943 -73.550 1.00 30.12 290 THR A N 1
ATOM 2228 C CA . THR A 1 290 ? -38.944 -14.499 -72.735 1.00 30.12 290 THR A CA 1
ATOM 2229 C C . THR A 1 290 ? -37.918 -13.422 -72.377 1.00 30.12 290 THR A C 1
ATOM 2231 O O . THR A 1 290 ? -37.202 -12.954 -73.264 1.00 30.12 290 THR A O 1
ATOM 2234 N N . THR A 1 291 ? -37.743 -13.114 -71.090 1.00 30.95 291 THR A N 1
ATOM 2235 C CA . THR A 1 291 ? -36.507 -12.475 -70.607 1.00 30.95 291 THR A CA 1
ATOM 2236 C C . THR A 1 291 ? -35.591 -13.550 -70.045 1.00 30.95 291 THR A C 1
ATOM 2238 O O . THR A 1 291 ? -35.688 -13.937 -68.882 1.00 30.95 291 THR A O 1
ATOM 2241 N N . ILE A 1 292 ? -34.693 -14.036 -70.899 1.00 35.09 292 ILE A N 1
ATOM 2242 C CA . ILE A 1 292 ? -33.571 -14.879 -70.493 1.00 35.09 292 ILE A CA 1
ATOM 2243 C C . ILE A 1 292 ? -32.648 -14.004 -69.637 1.00 35.09 292 ILE A C 1
ATOM 2245 O O . ILE A 1 292 ? -31.874 -13.208 -70.171 1.00 35.09 292 ILE A O 1
ATOM 2249 N N . LEU A 1 293 ? -32.709 -14.143 -68.311 1.00 35.34 293 LEU A N 1
ATOM 2250 C CA . LEU A 1 293 ? -31.631 -13.673 -67.442 1.00 35.34 293 LEU A CA 1
ATOM 2251 C C . LEU A 1 293 ? -30.459 -14.639 -67.598 1.00 35.34 293 LEU A C 1
ATOM 2253 O O . LEU A 1 293 ? -30.288 -15.581 -66.830 1.00 35.34 293 LEU A O 1
ATOM 2257 N N . THR A 1 294 ? -29.683 -14.405 -68.655 1.00 37.12 294 THR A N 1
ATOM 2258 C CA . THR A 1 294 ? -28.438 -15.114 -68.936 1.00 37.12 294 THR A CA 1
ATOM 2259 C C . THR A 1 294 ? -27.553 -15.097 -67.703 1.00 37.12 294 THR A C 1
ATOM 2261 O O . THR A 1 294 ? -27.233 -14.017 -67.193 1.00 37.12 294 THR A O 1
ATOM 2264 N N . GLU A 1 295 ? -27.094 -16.275 -67.287 1.00 39.19 295 GLU A N 1
ATOM 2265 C CA . GLU A 1 295 ? -25.963 -16.411 -66.381 1.00 39.19 295 GLU A CA 1
ATOM 2266 C C . GLU A 1 295 ? -24.821 -15.527 -66.884 1.00 39.19 295 GLU A C 1
ATOM 2268 O O . GLU A 1 295 ? -24.165 -15.833 -67.886 1.00 39.19 295 GLU A O 1
ATOM 2273 N N . LYS A 1 296 ? -24.541 -14.425 -66.180 1.00 36.22 296 LYS A N 1
ATOM 2274 C CA . LYS A 1 296 ? -23.257 -13.757 -66.348 1.00 36.22 296 LYS A CA 1
ATOM 2275 C C . LYS A 1 296 ? -22.207 -14.698 -65.782 1.00 36.22 296 LYS A C 1
ATOM 2277 O O . LYS A 1 296 ? -21.905 -14.658 -64.593 1.00 36.22 296 LYS A O 1
ATOM 2282 N N . HIS A 1 297 ? -21.660 -15.513 -66.681 1.00 39.03 297 HIS A N 1
ATOM 2283 C CA . HIS A 1 297 ? -20.382 -16.190 -66.557 1.00 39.03 297 HIS A CA 1
ATOM 2284 C C . HIS A 1 297 ? -19.312 -15.152 -66.193 1.00 39.03 297 HIS A C 1
ATOM 2286 O O . HIS A 1 297 ? -18.572 -14.649 -67.046 1.00 39.03 297 HIS A O 1
ATOM 2292 N N . TYR A 1 298 ? -19.222 -14.821 -64.906 1.00 37.16 298 TYR A N 1
ATOM 2293 C CA . TYR A 1 298 ? -18.021 -14.244 -64.341 1.00 37.16 298 TYR A CA 1
ATOM 2294 C C . TYR A 1 298 ? -16.974 -15.341 -64.439 1.00 37.16 298 TYR A C 1
ATOM 2296 O O . TYR A 1 298 ? -16.930 -16.261 -63.623 1.00 37.16 298 TYR A O 1
ATOM 2304 N N . ARG A 1 299 ? -16.177 -15.277 -65.512 1.00 41.28 299 ARG A N 1
ATOM 2305 C CA . ARG A 1 299 ? -14.990 -16.110 -65.671 1.00 41.28 299 ARG A CA 1
ATOM 2306 C C . ARG A 1 299 ? -14.238 -16.064 -64.347 1.00 41.28 299 ARG A C 1
ATOM 2308 O O . ARG A 1 299 ? -13.876 -14.979 -63.896 1.00 41.28 299 ARG A O 1
ATOM 2315 N N . ALA A 1 300 ? -13.981 -17.229 -63.760 1.00 45.84 300 ALA A N 1
ATOM 2316 C CA . ALA A 1 300 ? -13.076 -17.383 -62.629 1.00 45.84 300 ALA A CA 1
ATOM 2317 C C . ALA A 1 300 ? -11.624 -17.165 -63.102 1.00 45.84 300 ALA A C 1
ATOM 2319 O O . ALA A 1 300 ? -10.778 -18.055 -63.051 1.00 45.84 300 ALA A O 1
ATOM 2320 N N . SER A 1 301 ? -11.344 -15.976 -63.640 1.00 42.16 301 SER A N 1
ATOM 2321 C CA . SER A 1 301 ? -10.022 -15.555 -64.073 1.00 42.16 301 SER A CA 1
ATOM 2322 C C . SER A 1 301 ? -9.193 -15.257 -62.836 1.00 42.16 301 SER A C 1
ATOM 2324 O O . SER A 1 301 ? -9.293 -14.166 -62.274 1.00 42.16 301 SER A O 1
ATOM 2326 N N . SER A 1 302 ? -8.403 -16.247 -62.418 1.00 51.19 302 SER A N 1
ATOM 2327 C CA . SER A 1 302 ? -7.279 -16.077 -61.494 1.00 51.19 302 SER A CA 1
ATOM 2328 C C . SER A 1 302 ? -7.586 -15.181 -60.288 1.00 51.19 302 SER A C 1
ATOM 2330 O O . SER A 1 302 ? -6.834 -14.248 -59.996 1.00 51.19 302 SER A O 1
ATOM 2332 N N . LEU A 1 303 ? -8.673 -15.471 -59.564 1.00 52.62 303 LEU A N 1
ATOM 2333 C CA . LEU A 1 303 ? -8.712 -15.105 -58.153 1.00 52.62 303 LEU A CA 1
ATOM 2334 C C . LEU A 1 303 ? -7.542 -15.848 -57.516 1.00 52.62 303 LEU A C 1
ATOM 2336 O O . LEU A 1 303 ? -7.588 -17.069 -57.372 1.00 52.62 303 LEU A O 1
ATOM 2340 N N . ALA A 1 304 ? -6.468 -15.107 -57.228 1.00 53.62 304 ALA A N 1
ATOM 2341 C CA . ALA A 1 304 ? -5.340 -15.613 -56.468 1.00 53.62 304 ALA A CA 1
ATOM 2342 C C . ALA A 1 304 ? -5.891 -16.350 -55.246 1.00 53.62 304 ALA A C 1
ATOM 2344 O O . ALA A 1 304 ? -6.846 -15.872 -54.631 1.00 53.62 304 ALA A O 1
ATOM 2345 N N . THR A 1 305 ? -5.327 -17.513 -54.924 1.00 60.91 305 THR A N 1
ATOM 2346 C CA . THR A 1 305 ? -5.760 -18.340 -53.795 1.00 60.91 305 THR A CA 1
ATOM 2347 C C . THR A 1 305 ? -5.458 -17.594 -52.497 1.00 60.91 305 THR A C 1
ATOM 2349 O O . THR A 1 305 ? -4.425 -17.794 -51.859 1.00 60.91 305 THR A O 1
ATOM 2352 N N . PHE A 1 306 ? -6.338 -16.657 -52.140 1.00 60.66 306 PHE A N 1
ATOM 2353 C CA . PHE A 1 306 ? -6.229 -15.874 -50.925 1.00 60.66 306 PHE A CA 1
ATOM 2354 C C . PHE A 1 306 ? -6.257 -16.856 -49.753 1.00 60.66 306 PHE A C 1
ATOM 2356 O O . PHE A 1 306 ? -7.152 -17.704 -49.710 1.00 60.66 306 PHE A O 1
ATOM 2363 N N . PRO A 1 307 ? -5.296 -16.779 -48.816 1.00 67.88 307 PRO A N 1
ATOM 2364 C CA . PRO A 1 307 ? -5.256 -17.697 -47.691 1.00 67.88 307 PRO A CA 1
ATOM 2365 C C . PRO A 1 307 ? -6.554 -17.565 -46.892 1.00 67.88 307 PRO A C 1
ATOM 2367 O O . PRO A 1 307 ? -6.836 -16.525 -46.292 1.00 67.88 307 PRO A O 1
ATOM 2370 N N . THR A 1 308 ? -7.364 -18.623 -46.905 1.00 82.12 308 THR A N 1
ATOM 2371 C CA . THR A 1 308 ? -8.608 -18.689 -46.141 1.00 82.12 308 THR A CA 1
ATOM 2372 C C . THR A 1 308 ? -8.274 -18.667 -44.659 1.00 82.12 308 THR A C 1
ATOM 2374 O O . THR A 1 308 ? -7.548 -19.536 -44.176 1.00 82.12 308 THR A O 1
ATOM 2377 N N . ILE A 1 309 ? -8.807 -17.687 -43.929 1.00 83.88 309 ILE A N 1
ATOM 2378 C CA . ILE A 1 309 ? -8.632 -17.600 -42.477 1.00 83.88 309 ILE A CA 1
ATOM 2379 C C . ILE A 1 309 ? -9.299 -18.837 -41.844 1.00 83.88 309 ILE A C 1
ATOM 2381 O O . ILE A 1 309 ? -10.504 -19.013 -42.037 1.00 83.88 309 ILE A O 1
ATOM 2385 N N . PRO A 1 310 ? -8.568 -19.685 -41.092 1.00 91.31 310 PRO A N 1
ATOM 2386 C CA . PRO A 1 310 ? -9.163 -20.812 -40.379 1.00 91.31 310 PRO A CA 1
ATOM 2387 C C . PRO A 1 310 ? -10.296 -20.344 -39.465 1.00 91.31 310 PRO A C 1
ATOM 2389 O O . PRO A 1 310 ? -10.166 -19.319 -38.798 1.00 91.31 310 PRO A O 1
ATOM 2392 N N . GLN A 1 311 ? -11.395 -21.097 -39.385 1.00 86.06 311 GLN A N 1
ATOM 2393 C CA . GLN A 1 311 ? -12.585 -20.683 -38.626 1.00 86.06 311 GLN A CA 1
ATOM 2394 C C . GLN A 1 311 ? -12.263 -20.327 -37.161 1.00 86.06 311 GLN A C 1
ATOM 2396 O O . GLN A 1 311 ? -12.774 -19.341 -36.636 1.00 86.06 311 GLN A O 1
ATOM 2401 N N . HIS A 1 312 ? -11.346 -21.066 -36.528 1.00 89.25 312 HIS A N 1
ATOM 2402 C CA . HIS A 1 312 ? -10.900 -20.828 -35.152 1.00 89.25 312 HIS A CA 1
ATOM 2403 C C . HIS A 1 312 ? -9.989 -19.592 -34.977 1.00 89.25 312 HIS A C 1
ATOM 2405 O O . HIS A 1 312 ? -9.771 -19.156 -33.851 1.00 89.25 312 HIS A O 1
ATOM 2411 N N . HIS A 1 313 ? -9.493 -18.976 -36.059 1.00 93.50 313 HIS A N 1
ATOM 2412 C CA . HIS A 1 313 ? -8.807 -17.675 -36.012 1.00 93.50 313 HIS A CA 1
ATOM 2413 C C . HIS A 1 313 ? -9.797 -16.487 -36.016 1.00 93.50 313 HIS A C 1
ATOM 2415 O O . HIS A 1 313 ? -9.396 -15.340 -35.800 1.00 93.50 313 HIS A O 1
ATOM 2421 N N . VAL A 1 314 ? -11.094 -16.713 -36.270 1.00 93.62 314 VAL A N 1
ATOM 2422 C CA . VAL A 1 314 ? -12.102 -15.643 -36.373 1.00 93.62 314 VAL A CA 1
ATOM 2423 C C . VAL A 1 314 ? -12.642 -15.269 -34.989 1.00 93.62 314 VAL A C 1
ATOM 2425 O O . VAL A 1 314 ? -13.759 -15.612 -34.619 1.00 93.62 314 VAL A O 1
ATOM 2428 N N . LEU A 1 315 ? -11.853 -14.510 -34.223 1.00 96.50 315 LEU A N 1
ATOM 2429 C CA . LEU A 1 315 ? -12.224 -14.089 -32.861 1.00 96.50 315 LEU A CA 1
ATOM 2430 C C . LEU A 1 315 ? -13.190 -12.887 -32.815 1.00 96.50 315 LEU A C 1
ATOM 2432 O O . LEU A 1 315 ? -13.889 -12.692 -31.824 1.00 96.50 315 LEU A O 1
ATOM 2436 N N . ARG A 1 316 ? -13.259 -12.073 -33.884 1.00 96.75 316 ARG A N 1
ATOM 2437 C CA . ARG A 1 316 ? -14.049 -10.816 -33.931 1.00 96.75 316 ARG A CA 1
ATOM 2438 C C . ARG A 1 316 ? -15.548 -11.004 -33.671 1.00 96.75 316 ARG A C 1
ATOM 2440 O O . ARG A 1 316 ? -16.196 -10.086 -33.172 1.00 96.75 316 ARG A O 1
ATOM 2447 N N . SER A 1 317 ? -16.085 -12.182 -33.979 1.00 96.00 317 SER A N 1
ATOM 2448 C CA . SER A 1 317 ? -17.466 -12.582 -33.675 1.00 96.00 317 SER A CA 1
ATOM 2449 C C . SER A 1 317 ? -17.785 -12.527 -32.175 1.00 96.00 317 SER A C 1
ATOM 2451 O O . SER A 1 317 ? -18.929 -12.272 -31.817 1.00 96.00 317 SER A O 1
ATOM 2453 N N . GLY A 1 318 ? -16.789 -12.693 -31.298 1.00 96.94 318 GLY A N 1
ATOM 2454 C CA . GLY A 1 318 ? -16.964 -12.691 -29.844 1.00 96.94 318 GLY A CA 1
ATOM 2455 C C . GLY A 1 318 ? -16.934 -11.319 -29.160 1.00 96.94 318 GLY A C 1
ATOM 2456 O O . GLY A 1 318 ? -17.076 -11.284 -27.941 1.00 96.94 318 GLY A O 1
ATOM 2457 N N . TYR A 1 319 ? -16.713 -10.207 -29.885 1.00 97.38 319 TYR A N 1
ATOM 2458 C CA . TYR A 1 319 ? -16.538 -8.875 -29.267 1.00 97.38 319 TYR A CA 1
ATOM 2459 C C . TYR A 1 319 ? -16.931 -7.653 -30.133 1.00 97.38 319 TYR A C 1
ATOM 2461 O O . TYR A 1 319 ? -16.656 -6.507 -29.759 1.00 97.38 319 TYR A O 1
ATOM 2469 N N . PHE A 1 320 ? -17.586 -7.839 -31.285 1.00 97.81 320 PHE A N 1
ATOM 2470 C CA . PHE A 1 320 ? -17.974 -6.717 -32.159 1.00 97.81 320 PHE A CA 1
ATOM 2471 C C . PHE A 1 320 ? -19.037 -5.788 -31.531 1.00 97.81 320 PHE A C 1
ATOM 2473 O O . PHE A 1 320 ? -18.968 -4.567 -31.686 1.00 97.81 320 PHE A O 1
ATOM 2480 N N . HIS A 1 321 ? -19.984 -6.341 -30.770 1.00 98.56 321 HIS A N 1
ATOM 2481 C CA . HIS A 1 321 ? -21.061 -5.598 -30.104 1.00 98.56 321 HIS A CA 1
ATOM 2482 C C . HIS A 1 321 ? -20.650 -5.139 -28.685 1.00 98.56 321 HIS A C 1
ATOM 2484 O O . HIS A 1 321 ? -19.906 -5.868 -28.026 1.00 98.56 321 HIS A O 1
ATOM 2490 N N . PRO A 1 322 ? -21.126 -3.984 -28.164 1.00 98.06 322 PRO A N 1
ATOM 2491 C CA . PRO A 1 322 ? -20.823 -3.534 -26.798 1.00 98.06 322 PRO A CA 1
ATOM 2492 C C . PRO A 1 322 ? -21.102 -4.586 -25.717 1.00 98.06 322 PRO A C 1
ATOM 2494 O O . PRO A 1 322 ? -20.205 -4.897 -24.944 1.00 98.06 322 PRO A O 1
ATOM 2497 N N . VAL A 1 323 ? -22.284 -5.214 -25.741 1.00 97.81 323 VAL A N 1
ATOM 2498 C CA . VAL A 1 323 ? -22.664 -6.275 -24.783 1.00 97.81 323 VAL A CA 1
ATOM 2499 C C . VAL A 1 323 ? -21.735 -7.493 -24.869 1.00 97.81 323 VAL A C 1
ATOM 2501 O O . VAL A 1 323 ? -21.411 -8.094 -23.854 1.00 97.81 323 VAL A O 1
ATOM 2504 N N . LEU A 1 324 ? -21.231 -7.834 -26.064 1.00 98.00 324 LEU A N 1
ATOM 2505 C CA . LEU A 1 324 ? -20.259 -8.923 -26.201 1.00 98.00 324 LEU A CA 1
ATOM 2506 C C . LEU A 1 324 ? -18.925 -8.563 -25.533 1.00 98.00 324 LEU A C 1
ATOM 2508 O O . LEU A 1 324 ? -18.338 -9.407 -24.868 1.00 98.00 324 LEU A O 1
ATOM 2512 N N . ARG A 1 325 ? -18.462 -7.308 -25.646 1.00 96.56 325 ARG A N 1
ATOM 2513 C CA . ARG A 1 325 ? -17.273 -6.842 -24.905 1.00 96.56 325 ARG A CA 1
ATOM 2514 C C . ARG A 1 325 ? -17.495 -6.876 -23.398 1.00 96.56 325 ARG A C 1
ATOM 2516 O O . ARG A 1 325 ? -16.591 -7.280 -22.677 1.00 96.56 325 ARG A O 1
ATOM 2523 N N . GLU A 1 326 ? -18.689 -6.504 -22.946 1.00 95.56 326 GLU A N 1
ATOM 2524 C CA . GLU A 1 326 ? -19.065 -6.579 -21.536 1.00 95.56 326 GLU A CA 1
ATOM 2525 C C . GLU A 1 326 ? -18.997 -8.025 -21.021 1.00 95.56 326 GLU A C 1
ATOM 2527 O O . GLU A 1 326 ? -18.315 -8.273 -20.028 1.00 95.56 326 GLU A O 1
ATOM 2532 N N . TRP A 1 327 ? -19.562 -8.994 -21.755 1.00 96.25 327 TRP A N 1
ATOM 2533 C CA . TRP A 1 327 ? -19.485 -10.427 -21.430 1.00 96.25 327 TRP A CA 1
ATOM 2534 C C . TRP A 1 327 ? -18.046 -10.949 -21.315 1.00 96.25 327 TRP A C 1
ATOM 2536 O O . TRP A 1 327 ? -17.732 -11.656 -20.359 1.00 96.25 327 TRP A O 1
ATOM 2546 N N . GLN A 1 328 ? -17.149 -10.547 -22.224 1.00 95.75 328 GLN A N 1
ATOM 2547 C CA . GLN A 1 328 ? -15.715 -10.885 -22.148 1.00 95.75 328 GLN A CA 1
ATOM 2548 C C . GLN A 1 328 ? -14.996 -10.231 -20.948 1.00 95.75 328 GLN A C 1
ATOM 2550 O O . GLN A 1 328 ? -13.876 -10.614 -20.617 1.00 95.75 328 GLN A O 1
ATOM 2555 N N . SER A 1 329 ? -15.621 -9.243 -20.299 1.00 94.50 329 SER A N 1
ATOM 2556 C CA . SER A 1 329 ? -15.047 -8.448 -19.205 1.00 94.50 329 SER A CA 1
ATOM 2557 C C . SER A 1 329 ? -15.720 -8.649 -17.840 1.00 94.50 329 SER A C 1
ATOM 2559 O O . SER A 1 329 ? -15.260 -8.053 -16.867 1.00 94.50 329 SER A O 1
ATOM 2561 N N . LEU A 1 330 ? -16.754 -9.497 -17.725 1.00 88.88 330 LEU A N 1
ATOM 2562 C CA . LEU A 1 330 ? -17.513 -9.699 -16.475 1.00 88.88 330 LEU A CA 1
ATOM 2563 C C . LEU A 1 330 ? -16.635 -9.950 -15.228 1.00 88.88 330 LEU A C 1
ATOM 2565 O O . LEU A 1 330 ? -16.896 -9.315 -14.207 1.00 88.88 330 LEU A O 1
ATOM 2569 N N . PRO A 1 331 ? -15.555 -10.766 -15.274 1.00 87.56 331 PRO A N 1
ATOM 2570 C CA . PRO A 1 331 ? -14.669 -10.970 -14.118 1.00 87.56 331 PRO A CA 1
ATOM 2571 C C . PRO A 1 331 ? -13.842 -9.738 -13.704 1.00 87.56 331 PRO A C 1
ATOM 2573 O O . PRO A 1 331 ? -13.122 -9.796 -12.711 1.00 87.56 331 PRO A O 1
ATOM 2576 N N . SER A 1 332 ? -13.898 -8.651 -14.480 1.00 90.94 332 SER A N 1
ATOM 2577 C CA . SER A 1 332 ? -13.167 -7.393 -14.271 1.00 90.94 332 SER A CA 1
ATOM 2578 C C . SER A 1 332 ? -14.074 -6.179 -14.030 1.00 90.94 332 SER A C 1
ATOM 2580 O O . SER A 1 332 ? -13.580 -5.052 -13.984 1.00 90.94 332 SER A O 1
ATOM 2582 N N . LEU A 1 333 ? -15.385 -6.386 -13.854 1.00 92.44 333 LEU A N 1
ATOM 2583 C CA . LEU A 1 333 ? -16.296 -5.320 -13.430 1.00 92.44 333 LEU A CA 1
ATOM 2584 C C . LEU A 1 333 ? -15.905 -4.794 -12.041 1.00 92.44 333 LEU A C 1
ATOM 2586 O O . LEU A 1 333 ? -15.624 -5.567 -11.126 1.00 92.44 333 LEU A O 1
ATOM 2590 N N . ILE A 1 334 ? -15.914 -3.468 -11.888 1.00 92.94 334 ILE A 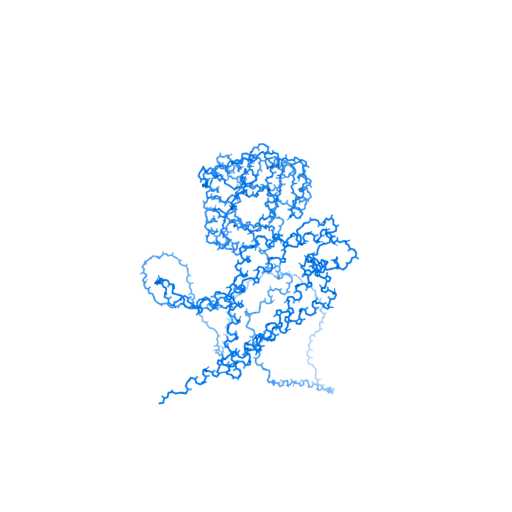N 1
ATOM 2591 C CA . ILE A 1 334 ? -15.577 -2.781 -10.637 1.00 92.94 334 ILE A CA 1
ATOM 2592 C C . ILE A 1 334 ? -16.845 -2.156 -10.058 1.00 92.94 334 ILE A C 1
ATOM 2594 O O . ILE A 1 334 ? -17.510 -1.343 -10.698 1.00 92.94 334 ILE A O 1
ATOM 2598 N N . THR A 1 335 ? -17.144 -2.517 -8.817 1.00 92.56 335 THR A N 1
ATOM 2599 C CA . THR A 1 335 ? -18.226 -1.975 -7.988 1.00 92.56 335 THR A CA 1
ATOM 2600 C C . THR A 1 335 ? -17.636 -1.205 -6.798 1.00 92.56 335 THR A C 1
ATOM 2602 O O . THR A 1 335 ? -16.463 -1.411 -6.469 1.00 92.56 335 THR A O 1
ATOM 2605 N N . PRO A 1 336 ? -18.414 -0.364 -6.087 1.00 91.31 336 PRO A N 1
ATOM 2606 C CA . PRO A 1 336 ? -17.928 0.310 -4.880 1.00 91.31 336 PRO A CA 1
ATOM 2607 C C . PRO A 1 336 ? -17.386 -0.652 -3.809 1.00 91.31 336 PRO A C 1
ATOM 2609 O O . PRO A 1 336 ? -16.392 -0.335 -3.165 1.00 91.31 336 PRO A O 1
ATOM 2612 N N . SER A 1 337 ? -17.941 -1.867 -3.695 1.00 94.06 337 SER A N 1
ATOM 2613 C CA . SER A 1 337 ? -17.448 -2.909 -2.778 1.00 94.06 337 SER A CA 1
ATOM 2614 C C . SER A 1 337 ? -16.065 -3.476 -3.117 1.00 94.06 337 SER A C 1
ATOM 2616 O O . SER A 1 337 ? -15.465 -4.144 -2.279 1.00 94.06 337 SER A O 1
ATOM 2618 N N . ASN A 1 338 ? -15.523 -3.207 -4.309 1.00 95.69 338 ASN A N 1
ATOM 2619 C CA . ASN A 1 338 ? -14.133 -3.538 -4.639 1.00 95.69 338 ASN A CA 1
ATOM 2620 C C . ASN A 1 338 ? -13.136 -2.464 -4.161 1.00 95.69 338 ASN A C 1
ATOM 2622 O O . ASN A 1 338 ? -11.928 -2.652 -4.306 1.00 95.69 338 ASN A O 1
ATOM 2626 N N . LEU A 1 339 ? -13.618 -1.332 -3.634 1.00 97.25 339 LEU A N 1
ATOM 2627 C CA . LEU A 1 339 ? -12.801 -0.179 -3.269 1.00 97.25 339 LEU A CA 1
ATOM 2628 C C . LEU A 1 339 ? -12.640 -0.070 -1.747 1.00 97.25 339 LEU A C 1
ATOM 2630 O O . LEU A 1 339 ? -13.612 -0.060 -0.992 1.00 97.25 339 LEU A O 1
ATOM 2634 N N . MET A 1 340 ? -11.388 0.080 -1.316 1.00 98.12 340 MET A N 1
ATOM 2635 C CA . MET A 1 340 ? -11.007 0.400 0.059 1.00 98.12 340 MET A CA 1
ATOM 2636 C C . MET A 1 340 ? -10.176 1.680 0.045 1.00 98.12 340 MET A C 1
ATOM 2638 O O . MET A 1 340 ? -9.085 1.703 -0.527 1.00 98.12 340 MET A O 1
ATOM 2642 N N . LEU A 1 341 ? -10.704 2.757 0.627 1.00 97.81 341 LEU A N 1
ATOM 2643 C CA . LEU A 1 341 ? -10.091 4.087 0.564 1.00 97.81 341 LEU A CA 1
ATOM 2644 C C . LEU A 1 341 ? -9.040 4.283 1.677 1.00 97.81 341 LEU A C 1
ATOM 2646 O O . LEU A 1 341 ? -9.395 4.204 2.854 1.00 97.81 341 LEU A O 1
ATOM 2650 N N . PRO A 1 342 ? -7.770 4.595 1.353 1.00 97.50 342 PRO A N 1
ATOM 2651 C CA . PRO A 1 342 ? -6.782 5.024 2.341 1.00 97.50 342 PRO A CA 1
ATOM 2652 C C . PRO A 1 342 ? -7.138 6.378 2.963 1.00 97.50 342 PRO A C 1
ATOM 2654 O O . PRO A 1 342 ? -7.370 7.344 2.235 1.00 97.50 342 PRO A O 1
ATOM 2657 N N . VAL A 1 343 ? -7.111 6.472 4.294 1.00 97.81 343 VAL A N 1
ATOM 2658 C CA . VAL A 1 343 ? -7.350 7.723 5.033 1.00 97.81 343 VAL A CA 1
ATOM 2659 C C . VAL A 1 343 ? -6.231 7.955 6.047 1.00 97.81 343 VAL A C 1
ATOM 2661 O O . VAL A 1 343 ? -5.910 7.073 6.841 1.00 97.81 343 VAL A O 1
ATOM 2664 N N . PHE A 1 344 ? -5.632 9.147 6.023 1.00 97.69 344 PHE A N 1
ATOM 2665 C CA . PHE A 1 344 ? -4.547 9.539 6.926 1.00 97.69 344 PHE A CA 1
ATOM 2666 C C . PHE A 1 344 ? -5.110 10.361 8.088 1.00 97.69 344 PHE A C 1
ATOM 2668 O O . PHE A 1 344 ? -5.701 11.418 7.856 1.00 97.69 344 PHE A O 1
ATOM 2675 N N . VAL A 1 345 ? -4.927 9.884 9.321 1.00 97.69 345 VAL A N 1
ATOM 2676 C CA . VAL A 1 345 ? -5.482 10.484 10.547 1.00 97.69 345 VAL A CA 1
ATOM 2677 C C . VAL A 1 345 ? -4.392 11.001 11.479 1.00 97.69 345 VAL A C 1
ATOM 2679 O O . VAL A 1 345 ? -3.356 10.359 11.639 1.00 97.69 345 VAL A O 1
ATOM 2682 N N . THR A 1 346 ? -4.628 12.150 12.113 1.00 97.00 346 THR A N 1
ATOM 2683 C CA . THR A 1 346 ? -3.665 12.830 12.998 1.00 97.00 346 THR A CA 1
ATOM 2684 C C . THR A 1 346 ? -4.239 13.093 14.387 1.00 97.00 346 THR A C 1
ATOM 2686 O O . THR A 1 346 ? -5.450 13.214 14.559 1.00 97.00 346 THR A O 1
ATOM 2689 N N . ASP A 1 347 ? -3.352 13.227 15.374 1.00 93.94 347 ASP A N 1
ATOM 2690 C CA . ASP A 1 347 ? -3.666 13.566 16.774 1.00 93.94 347 ASP A CA 1
ATOM 2691 C C . ASP A 1 347 ? -3.903 15.083 16.980 1.00 93.94 347 ASP A C 1
ATOM 2693 O O . ASP A 1 347 ? -4.158 15.566 18.089 1.00 93.94 347 ASP A O 1
ATOM 2697 N N . MET A 1 348 ? -3.871 15.857 15.892 1.00 94.94 348 MET A N 1
ATOM 2698 C CA . MET A 1 348 ? -4.309 17.248 15.822 1.00 94.94 348 MET A CA 1
ATOM 2699 C C . MET A 1 348 ? -5.786 17.276 15.406 1.00 94.94 348 MET A C 1
ATOM 2701 O O . MET A 1 348 ? -6.101 17.348 14.226 1.00 94.94 348 MET A O 1
ATOM 2705 N N . GLU A 1 349 ? -6.689 17.208 16.387 1.00 91.25 349 GLU A N 1
ATOM 2706 C CA . GLU A 1 349 ? -8.143 16.997 16.225 1.00 91.25 349 GLU A CA 1
ATOM 2707 C C . GLU A 1 349 ? -8.833 17.792 15.099 1.00 91.25 349 GLU A C 1
ATOM 2709 O O . GLU A 1 349 ? -9.699 17.241 14.423 1.00 91.25 349 GLU A O 1
ATOM 2714 N N . GLU A 1 350 ? -8.446 19.055 14.892 1.00 95.12 350 GLU A N 1
ATOM 2715 C CA . GLU A 1 350 ? -9.056 19.993 13.931 1.00 95.12 350 GLU A CA 1
ATOM 2716 C C . GLU A 1 350 ? -8.267 20.150 12.612 1.00 95.12 350 GLU A C 1
ATOM 2718 O O . GLU A 1 350 ? -8.649 20.939 11.744 1.00 95.12 350 GLU A O 1
ATOM 2723 N N . LEU A 1 351 ? -7.140 19.444 12.455 1.00 95.38 351 LEU A N 1
ATOM 2724 C CA . LEU A 1 351 ? -6.226 19.618 11.324 1.00 95.38 351 LEU A CA 1
ATOM 2725 C C . LEU A 1 351 ? -6.853 19.153 10.003 1.00 95.38 351 LEU A C 1
ATOM 2727 O O . LEU A 1 351 ? -7.454 18.085 9.923 1.00 95.38 351 LEU A O 1
ATOM 2731 N N . VAL A 1 352 ? -6.643 19.925 8.940 1.00 96.62 352 VAL A N 1
ATOM 2732 C CA . VAL A 1 352 ? -6.925 19.514 7.560 1.00 96.62 352 VAL A CA 1
ATOM 2733 C C . VAL A 1 352 ? -5.762 20.002 6.698 1.00 96.62 352 VAL A C 1
ATOM 2735 O O . VAL A 1 352 ? -5.717 21.169 6.316 1.00 96.62 352 VAL A O 1
ATOM 2738 N N . GLU A 1 353 ? -4.791 19.128 6.434 1.00 94.94 353 GLU A N 1
ATOM 2739 C CA . GLU A 1 353 ? -3.516 19.482 5.787 1.00 94.94 353 GLU A CA 1
ATOM 2740 C C . GLU A 1 353 ? -3.347 18.724 4.463 1.00 94.94 353 GLU A C 1
ATOM 2742 O O . GLU A 1 353 ? -3.491 17.503 4.427 1.00 94.94 353 GLU A O 1
ATOM 2747 N N . ASP A 1 354 ? -3.047 19.423 3.364 1.00 93.88 354 ASP A N 1
ATOM 2748 C CA . ASP A 1 354 ? -2.750 18.786 2.073 1.00 93.88 354 ASP A CA 1
ATOM 2749 C C . ASP A 1 354 ? -1.391 18.082 2.087 1.00 93.88 354 ASP A C 1
ATOM 2751 O O . ASP A 1 354 ? -0.378 18.642 2.510 1.00 93.88 354 ASP A O 1
ATOM 2755 N N . VAL A 1 355 ? -1.341 16.856 1.565 1.00 89.38 355 VAL A N 1
ATOM 2756 C CA . VAL A 1 355 ? -0.092 16.095 1.498 1.00 89.38 355 VAL A CA 1
ATOM 2757 C C . VAL A 1 355 ? 0.756 16.564 0.313 1.00 89.38 355 VAL A C 1
ATOM 2759 O O . VAL A 1 355 ? 0.416 16.362 -0.856 1.00 89.38 355 VAL A O 1
ATOM 2762 N N . ALA A 1 356 ? 1.922 17.138 0.615 1.00 83.31 356 ALA A N 1
ATOM 2763 C CA . ALA A 1 356 ? 2.877 17.606 -0.384 1.00 83.31 356 ALA A CA 1
ATOM 2764 C C . ALA A 1 356 ? 3.320 16.483 -1.349 1.00 83.31 356 ALA A C 1
ATOM 2766 O O . ALA A 1 356 ? 3.918 15.475 -0.954 1.00 83.31 356 ALA A O 1
ATOM 2767 N N . GLY A 1 357 ? 3.050 16.680 -2.643 1.00 79.88 357 GLY A N 1
ATOM 2768 C CA . GLY A 1 357 ? 3.323 15.694 -3.694 1.00 79.88 357 GLY A CA 1
ATOM 2769 C C . GLY A 1 357 ? 2.270 14.586 -3.826 1.00 79.88 357 GLY A C 1
ATOM 2770 O O . GLY A 1 357 ? 2.502 13.631 -4.565 1.00 79.88 357 GLY A O 1
ATOM 2771 N N . PHE A 1 358 ? 1.118 14.695 -3.154 1.00 85.75 358 PHE A N 1
ATOM 2772 C CA . PHE A 1 358 ? 0.005 13.749 -3.287 1.00 85.75 358 PHE A CA 1
ATOM 2773 C C . PHE A 1 358 ? -1.335 14.496 -3.492 1.00 85.75 358 PHE A C 1
ATOM 2775 O O . PHE A 1 358 ? -2.151 14.582 -2.575 1.00 85.75 358 PHE A O 1
ATOM 2782 N N . PRO A 1 359 ? -1.583 15.061 -4.695 1.00 86.88 359 PRO A N 1
ATOM 2783 C CA . PRO A 1 359 ? -2.767 15.882 -4.959 1.00 86.88 359 PRO A CA 1
ATOM 2784 C C . PRO A 1 359 ? -4.080 15.153 -4.654 1.00 86.88 359 PRO A C 1
ATOM 2786 O O . PRO A 1 359 ? -4.255 13.995 -5.035 1.00 86.88 359 PRO A O 1
ATOM 2789 N N . GLY A 1 360 ? -5.004 15.845 -3.983 1.00 87.94 360 GLY A N 1
ATOM 2790 C CA . GLY A 1 360 ? -6.294 15.294 -3.555 1.00 87.94 360 GLY A CA 1
ATOM 2791 C C . GLY A 1 360 ? -6.245 14.451 -2.274 1.00 87.94 360 GLY A C 1
ATOM 2792 O O . GLY A 1 360 ? -7.299 14.031 -1.803 1.00 87.94 360 GLY A O 1
ATOM 2793 N N . VAL A 1 361 ? -5.065 14.225 -1.685 1.00 92.81 361 VAL A N 1
ATOM 2794 C CA . VAL A 1 361 ? -4.911 13.532 -0.398 1.00 92.81 361 VAL A CA 1
ATOM 2795 C C . VAL A 1 361 ? -4.591 14.535 0.704 1.00 92.81 361 VAL A C 1
ATOM 2797 O O . VAL A 1 361 ? -3.684 15.357 0.582 1.00 92.81 361 VAL A O 1
ATOM 2800 N N . LYS A 1 362 ? -5.331 14.424 1.808 1.00 95.50 362 LYS A N 1
ATOM 2801 C CA . LYS A 1 362 ? -5.179 15.238 3.014 1.00 95.50 362 LYS A CA 1
ATOM 2802 C C . LYS A 1 362 ? -4.931 14.355 4.236 1.00 95.50 362 LYS A C 1
ATOM 2804 O O . LYS A 1 362 ? -5.388 13.211 4.287 1.00 95.50 362 LYS A O 1
ATOM 2809 N N . GLN A 1 363 ? -4.226 14.910 5.213 1.00 96.56 363 GLN A N 1
ATOM 2810 C CA . GLN A 1 363 ? -4.189 14.433 6.590 1.00 96.56 363 GLN A CA 1
ATOM 2811 C C . GLN A 1 363 ? -5.343 15.083 7.362 1.00 96.56 363 GLN A C 1
ATOM 2813 O O . GLN A 1 363 ? -5.521 16.302 7.296 1.00 96.56 363 GLN A O 1
ATOM 2818 N N . TRP A 1 364 ? -6.118 14.270 8.079 1.00 97.75 364 TRP A N 1
ATOM 2819 C CA . TRP A 1 364 ? -7.329 14.693 8.781 1.00 97.75 364 TRP A CA 1
ATOM 2820 C C . TRP A 1 364 ? -7.175 14.561 10.294 1.00 97.75 364 TRP A C 1
ATOM 2822 O O . TRP A 1 364 ? -6.724 13.540 10.812 1.00 97.75 364 TRP A O 1
ATOM 2832 N N . GLY A 1 365 ? -7.587 15.588 11.020 1.00 97.19 365 GLY A N 1
ATOM 2833 C CA . GLY A 1 365 ? -7.855 15.519 12.444 1.00 97.19 365 GLY A CA 1
ATOM 2834 C C . GLY A 1 365 ? -9.122 14.714 12.730 1.00 97.19 365 GLY A C 1
ATOM 2835 O O . GLY A 1 365 ? -10.064 14.694 11.932 1.00 97.19 365 GLY A O 1
ATOM 2836 N N . VAL A 1 366 ? -9.146 14.051 13.886 1.00 93.19 366 VAL A N 1
ATOM 2837 C CA . VAL A 1 366 ? -10.226 13.140 14.302 1.00 93.19 366 VAL A CA 1
ATOM 2838 C C . VAL A 1 366 ? -11.618 13.793 14.292 1.00 93.19 366 VAL A C 1
ATOM 2840 O O . VAL A 1 366 ? -12.593 13.114 13.985 1.00 93.19 366 VAL A O 1
ATOM 2843 N N . LYS A 1 367 ? -11.745 15.101 14.558 1.00 93.06 367 LYS A N 1
ATOM 2844 C CA . LYS A 1 367 ? -13.048 15.794 14.522 1.00 93.06 367 LYS A CA 1
ATOM 2845 C C . LYS A 1 367 ? -13.507 16.157 13.110 1.00 93.06 367 LYS A C 1
ATOM 2847 O O . LYS A 1 367 ? -14.704 16.285 12.879 1.00 93.06 367 LYS A O 1
ATOM 2852 N N . ARG A 1 368 ? -12.574 16.297 12.163 1.00 96.38 368 ARG A N 1
ATOM 2853 C CA . ARG A 1 368 ? -12.839 16.742 10.781 1.00 96.38 368 ARG A CA 1
ATOM 2854 C C . ARG A 1 368 ? -13.026 15.589 9.794 1.00 96.38 368 ARG A C 1
ATOM 2856 O O . ARG A 1 368 ? -13.528 15.802 8.694 1.00 96.38 368 ARG A O 1
ATOM 2863 N N . ILE A 1 369 ? -12.657 14.359 10.162 1.00 96.00 369 ILE A N 1
ATOM 2864 C CA . ILE A 1 369 ? -12.759 13.188 9.272 1.00 96.00 369 ILE A CA 1
ATOM 2865 C C . ILE A 1 369 ? -14.198 12.872 8.829 1.00 96.00 369 ILE A C 1
ATOM 2867 O O . ILE A 1 369 ? -14.407 12.372 7.725 1.00 96.00 369 ILE A O 1
ATOM 2871 N N . THR A 1 370 ? -15.203 13.194 9.645 1.00 95.44 370 THR A N 1
ATOM 2872 C CA . THR A 1 370 ? -16.620 12.991 9.305 1.00 95.44 370 THR A CA 1
ATOM 2873 C C . THR A 1 370 ? -17.080 13.903 8.164 1.00 95.44 370 THR A C 1
ATOM 2875 O O . THR A 1 370 ? -17.878 13.479 7.327 1.00 95.44 370 THR A O 1
ATOM 2878 N N . GLU A 1 371 ? -16.536 15.117 8.040 1.00 95.56 371 GLU A N 1
ATOM 2879 C CA . GLU A 1 371 ? -16.808 16.011 6.902 1.00 95.56 371 GLU A CA 1
ATOM 2880 C C . GLU A 1 371 ? -16.322 15.403 5.581 1.00 95.56 371 GLU A C 1
ATOM 2882 O O . GLU A 1 371 ? -16.995 15.512 4.556 1.00 95.56 371 GLU A O 1
ATOM 2887 N N . PHE A 1 372 ? -15.176 14.719 5.618 1.00 95.69 372 PHE A N 1
ATOM 2888 C CA . PHE A 1 372 ? -14.611 14.013 4.471 1.00 95.69 372 PHE A CA 1
ATOM 2889 C C . PHE A 1 372 ? -15.389 12.737 4.128 1.00 95.69 372 PHE A C 1
ATOM 2891 O O . PHE A 1 372 ? -15.694 12.495 2.959 1.00 95.69 372 PHE A O 1
ATOM 2898 N N . LEU A 1 373 ? -15.730 11.920 5.130 1.00 97.50 373 LEU A N 1
ATOM 2899 C CA . LEU A 1 373 ? -16.363 10.618 4.909 1.00 97.50 373 LEU A CA 1
ATOM 2900 C C . LEU A 1 373 ? -17.856 10.711 4.572 1.00 97.50 373 LEU A C 1
ATOM 2902 O O . LEU A 1 373 ? -18.311 9.957 3.715 1.00 97.50 373 LEU A O 1
ATOM 2906 N N . THR A 1 374 ? -18.615 11.639 5.166 1.00 97.81 374 THR A N 1
ATOM 2907 C CA . THR A 1 374 ? -20.075 11.770 4.947 1.00 97.81 374 THR A CA 1
ATOM 2908 C C . THR A 1 374 ? -20.495 11.767 3.465 1.00 97.81 374 THR A C 1
ATOM 2910 O O . THR A 1 374 ? -21.335 10.939 3.098 1.00 97.81 374 THR A O 1
ATOM 2913 N N . PRO A 1 375 ? -19.948 12.628 2.577 1.00 97.38 375 PRO A N 1
ATOM 2914 C CA . PRO A 1 375 ? -20.330 12.617 1.164 1.00 97.38 375 PRO A CA 1
ATOM 2915 C C . PRO A 1 375 ? -19.884 11.341 0.436 1.00 97.38 375 PRO A C 1
ATOM 2917 O O . PRO A 1 375 ? -20.558 10.910 -0.496 1.00 97.38 375 PRO A O 1
ATOM 2920 N N . LEU A 1 376 ? -18.780 10.714 0.853 1.00 97.00 376 LEU A N 1
ATOM 2921 C CA . LEU A 1 376 ? -18.260 9.500 0.221 1.00 97.00 376 LEU A CA 1
ATOM 2922 C C . LEU A 1 376 ? -19.100 8.270 0.581 1.00 97.00 376 LEU A C 1
ATOM 2924 O O . LEU A 1 376 ? -19.468 7.506 -0.309 1.00 97.00 376 LEU A O 1
ATOM 2928 N N . VAL A 1 377 ? -19.468 8.116 1.857 1.00 97.12 377 VAL A N 1
ATOM 2929 C CA . VAL A 1 377 ? -20.377 7.058 2.334 1.00 97.12 377 VAL A CA 1
ATOM 2930 C C . VAL A 1 377 ? -21.747 7.202 1.668 1.00 97.12 377 VAL A C 1
ATOM 2932 O O . VAL A 1 377 ? -22.276 6.226 1.141 1.00 97.12 377 VAL A O 1
ATOM 2935 N N . LYS A 1 378 ? -22.279 8.431 1.561 1.00 96.69 378 LYS A N 1
ATOM 2936 C CA . LYS A 1 378 ? -23.522 8.710 0.817 1.00 96.69 378 LYS A CA 1
ATOM 2937 C C . LYS A 1 378 ? -23.444 8.311 -0.667 1.00 96.69 378 LYS A C 1
ATOM 2939 O O . LYS A 1 378 ? -24.455 7.919 -1.241 1.00 96.69 378 LYS A O 1
ATOM 2944 N N . ASN A 1 379 ? -22.258 8.383 -1.270 1.00 96.06 379 ASN A N 1
ATOM 2945 C CA . ASN A 1 379 ? -21.999 7.967 -2.652 1.00 96.06 379 ASN A CA 1
ATOM 2946 C C . ASN A 1 379 ? -21.635 6.470 -2.787 1.00 96.06 379 ASN A C 1
ATOM 2948 O O . ASN A 1 379 ? -21.235 6.039 -3.868 1.00 96.06 379 ASN A O 1
ATOM 2952 N N . GLY A 1 380 ? -21.775 5.671 -1.721 1.00 96.06 380 GLY A N 1
ATOM 2953 C CA . GLY A 1 380 ? -21.584 4.218 -1.745 1.00 96.06 380 GLY A CA 1
ATOM 2954 C C . GLY A 1 380 ? -20.193 3.718 -1.338 1.00 96.06 380 GLY A C 1
ATOM 2955 O O . GLY A 1 380 ? -19.888 2.553 -1.584 1.00 96.06 380 GLY A O 1
ATOM 2956 N N . LEU A 1 381 ? -19.341 4.548 -0.721 1.00 97.19 381 LEU A N 1
ATOM 2957 C CA . LEU A 1 381 ? -18.086 4.073 -0.124 1.00 97.19 381 LEU A CA 1
ATOM 2958 C C . LEU A 1 381 ? -18.382 3.077 1.008 1.00 97.19 381 LEU A C 1
ATOM 2960 O O . LEU A 1 381 ? -18.919 3.464 2.044 1.00 97.19 381 LEU A O 1
ATOM 2964 N N . SER A 1 382 ? -17.986 1.815 0.824 1.00 97.38 382 SER A N 1
ATOM 2965 C CA . SER A 1 382 ? -18.273 0.727 1.769 1.00 97.38 382 SER A CA 1
ATOM 2966 C C . SER A 1 382 ? -17.084 0.292 2.630 1.00 97.38 382 SER A C 1
ATOM 2968 O O . SER A 1 382 ? -17.293 -0.421 3.609 1.00 97.38 382 SER A O 1
ATOM 2970 N N . SER A 1 383 ? -15.844 0.686 2.304 1.00 98.44 383 SER A N 1
ATOM 2971 C CA . SER A 1 383 ? -14.680 0.359 3.141 1.00 98.44 383 SER A CA 1
ATOM 2972 C C . SER A 1 383 ? -13.548 1.391 3.102 1.00 98.44 383 SER A C 1
ATOM 2974 O O . SER A 1 383 ? -13.314 2.057 2.089 1.00 98.44 383 SER A O 1
ATOM 2976 N N . ILE A 1 384 ? -12.820 1.504 4.215 1.00 98.62 384 ILE A N 1
ATOM 2977 C CA . ILE A 1 384 ? -11.649 2.380 4.374 1.00 98.62 384 ILE A CA 1
ATOM 2978 C C . ILE A 1 384 ? -10.481 1.635 5.027 1.00 98.62 384 ILE A C 1
ATOM 2980 O O . ILE A 1 384 ? -10.691 0.642 5.720 1.00 98.62 384 ILE A O 1
ATOM 2984 N N . ILE A 1 385 ? -9.261 2.151 4.860 1.00 98.69 385 ILE A N 1
ATOM 2985 C CA . ILE A 1 385 ? -8.085 1.741 5.636 1.00 98.69 385 ILE A CA 1
ATOM 2986 C C . ILE A 1 385 ? -7.390 2.953 6.269 1.00 98.69 385 ILE A C 1
ATOM 2988 O O . ILE A 1 385 ? -6.968 3.880 5.574 1.00 98.69 385 ILE A O 1
ATOM 2992 N N . LEU A 1 386 ? -7.281 2.944 7.599 1.00 98.62 386 LEU A N 1
ATOM 2993 C CA . LEU A 1 386 ? -6.705 4.025 8.395 1.00 98.62 386 LEU A CA 1
ATOM 2994 C C . LEU A 1 386 ? -5.177 3.925 8.492 1.00 98.62 386 LEU A C 1
ATOM 2996 O O . LEU A 1 386 ? -4.626 2.858 8.773 1.00 98.62 386 LEU A O 1
ATOM 3000 N N . PHE A 1 387 ? -4.512 5.070 8.335 1.00 98.38 387 PHE A N 1
ATOM 3001 C CA . PHE A 1 387 ? -3.082 5.272 8.573 1.00 98.38 387 PHE A CA 1
ATOM 3002 C C . PHE A 1 387 ? -2.881 6.383 9.607 1.00 98.38 387 PHE A C 1
ATOM 3004 O O . PHE A 1 387 ? -3.260 7.530 9.370 1.00 98.38 387 PHE A O 1
ATOM 3011 N N . GLY A 1 388 ? -2.264 6.057 10.741 1.00 97.31 388 GLY A N 1
ATOM 3012 C CA . GLY A 1 388 ? -1.955 7.030 11.787 1.00 97.31 388 GLY A CA 1
ATOM 3013 C C . GLY A 1 388 ? -0.714 7.865 11.486 1.00 97.31 388 GLY A C 1
ATOM 3014 O O . GLY A 1 388 ? 0.332 7.331 11.119 1.00 97.31 388 GLY A O 1
ATOM 3015 N N . VAL A 1 389 ? -0.827 9.176 11.683 1.00 96.69 389 VAL A N 1
ATOM 3016 C CA . VAL A 1 389 ? 0.240 10.161 11.482 1.00 96.69 389 VAL A CA 1
ATOM 3017 C C . VAL A 1 389 ? 0.340 11.032 12.742 1.00 96.69 389 VAL A C 1
ATOM 3019 O O . VAL A 1 389 ? -0.330 12.065 12.832 1.00 96.69 389 VAL A O 1
ATOM 3022 N N . PRO A 1 390 ? 1.114 10.609 13.759 1.00 95.00 390 PRO A N 1
ATOM 3023 C CA . PRO A 1 390 ? 1.264 11.374 14.992 1.00 95.00 390 PRO A CA 1
ATOM 3024 C C . PRO A 1 390 ? 2.031 12.678 14.731 1.00 95.00 390 PRO A C 1
ATOM 3026 O O . PRO A 1 390 ? 3.114 12.666 14.139 1.00 95.00 390 PRO A O 1
ATOM 3029 N N . LYS A 1 391 ? 1.465 13.798 15.185 1.00 94.19 391 LYS A N 1
ATOM 3030 C CA . LYS A 1 391 ? 2.050 15.149 15.134 1.00 94.19 391 LYS A CA 1
ATOM 3031 C C . LYS A 1 391 ? 2.376 15.653 16.546 1.00 94.19 391 LYS A C 1
ATOM 3033 O O . LYS A 1 391 ? 3.369 16.355 16.716 1.00 94.19 391 LYS A O 1
ATOM 3038 N N . LYS A 1 392 ? 1.562 15.290 17.547 1.00 92.88 392 LYS A N 1
ATOM 3039 C CA . LYS A 1 392 ? 1.779 15.581 18.977 1.00 92.88 392 LYS A CA 1
ATOM 3040 C C . LYS A 1 392 ? 2.507 14.446 19.697 1.00 92.88 392 LYS A C 1
ATOM 3042 O O . LYS A 1 392 ? 3.367 14.704 20.536 1.00 92.88 392 LYS A O 1
ATOM 3047 N N . THR A 1 393 ? 2.137 13.201 19.405 1.00 90.06 393 THR A N 1
ATOM 3048 C CA . THR A 1 393 ? 2.626 12.020 20.125 1.00 90.06 393 THR A CA 1
ATOM 3049 C C . THR A 1 393 ? 4.115 11.797 19.828 1.00 90.06 393 THR A C 1
ATOM 3051 O O . THR A 1 393 ? 4.473 11.654 18.654 1.00 90.06 393 THR A O 1
ATOM 3054 N N . PRO A 1 394 ? 5.002 11.753 20.843 1.00 92.12 394 PRO A N 1
ATOM 3055 C CA . PRO A 1 394 ? 6.429 11.542 20.622 1.00 92.12 394 PRO A CA 1
ATOM 3056 C C . PRO A 1 394 ? 6.723 10.216 19.914 1.00 92.12 394 PRO A C 1
ATOM 3058 O O . PRO A 1 394 ? 6.135 9.183 20.234 1.00 92.12 394 PRO A O 1
ATOM 3061 N N . LYS A 1 395 ? 7.677 10.239 18.977 1.00 95.50 395 LYS A N 1
ATOM 3062 C CA . LYS A 1 395 ? 8.180 9.033 18.310 1.00 95.50 395 LYS A CA 1
ATOM 3063 C C . LYS A 1 395 ? 9.371 8.459 19.080 1.00 95.50 395 LYS A C 1
ATOM 3065 O O . LYS A 1 395 ? 10.367 9.161 19.256 1.00 95.50 395 LYS A O 1
ATOM 3070 N N . ASP A 1 396 ? 9.302 7.193 19.483 1.00 95.88 396 ASP A N 1
ATOM 3071 C CA . ASP A 1 396 ? 10.315 6.491 20.292 1.00 95.88 396 ASP A CA 1
ATOM 3072 C C . ASP A 1 396 ? 10.833 5.215 19.598 1.00 95.88 396 ASP A C 1
ATOM 3074 O O . ASP A 1 396 ? 10.453 4.914 18.473 1.00 95.88 396 ASP A O 1
ATOM 3078 N N . GLU A 1 397 ? 11.740 4.451 20.202 1.00 94.50 397 GLU A N 1
ATOM 3079 C CA . GLU A 1 397 ? 12.385 3.323 19.501 1.00 94.50 397 GLU A CA 1
ATOM 3080 C C . GLU A 1 397 ? 11.448 2.132 19.224 1.00 94.50 397 GLU A C 1
ATOM 3082 O O . GLU A 1 397 ? 11.697 1.352 18.305 1.00 94.50 397 GLU A O 1
ATOM 3087 N N . VAL A 1 398 ? 10.345 2.015 19.973 1.00 95.56 398 VAL A N 1
ATOM 3088 C CA . VAL A 1 398 ? 9.398 0.884 19.909 1.00 95.56 398 VAL A CA 1
ATOM 3089 C C . VAL A 1 398 ? 8.026 1.257 19.333 1.00 95.56 398 VAL A C 1
ATOM 3091 O O . VAL A 1 398 ? 7.145 0.403 19.211 1.00 95.56 398 VAL A O 1
ATOM 3094 N N . GLY A 1 399 ? 7.818 2.526 18.981 1.00 96.50 399 GLY A N 1
ATOM 3095 C CA . GLY A 1 399 ? 6.542 3.068 18.525 1.00 96.50 399 GLY A CA 1
ATOM 3096 C C . GLY A 1 399 ? 5.445 2.995 19.589 1.00 96.50 399 GLY A C 1
ATOM 3097 O O . GLY A 1 399 ? 4.338 2.558 19.273 1.00 96.50 399 GLY A O 1
ATOM 3098 N N . SER A 1 400 ? 5.719 3.344 20.850 1.00 96.00 400 SER A N 1
ATOM 3099 C CA . SER A 1 400 ? 4.748 3.221 21.959 1.00 96.00 400 SER A CA 1
ATOM 3100 C C . SER A 1 400 ? 3.447 4.001 21.721 1.00 96.00 400 SER A C 1
ATOM 3102 O O . SER A 1 400 ? 2.376 3.507 22.056 1.00 96.00 400 SER A O 1
ATOM 3104 N N . GLY A 1 401 ? 3.507 5.143 21.030 1.00 95.81 401 GLY A N 1
ATOM 3105 C CA . GLY A 1 401 ? 2.334 5.947 20.659 1.00 95.81 401 GLY A CA 1
ATOM 3106 C C . GLY A 1 401 ? 1.348 5.302 19.669 1.00 95.81 401 GLY A C 1
ATOM 3107 O O . GLY A 1 401 ? 0.326 5.907 19.354 1.00 95.81 401 GLY A O 1
ATOM 3108 N N . ALA A 1 402 ? 1.628 4.103 19.147 1.00 96.75 402 ALA A N 1
ATOM 3109 C CA . ALA A 1 402 ? 0.816 3.484 18.098 1.00 96.75 402 ALA A CA 1
ATOM 3110 C C . ALA A 1 402 ? -0.577 3.015 18.554 1.00 96.75 402 ALA A C 1
ATOM 3112 O O . ALA A 1 402 ? -1.507 3.012 17.743 1.00 96.75 402 ALA A O 1
ATOM 3113 N N . ASP A 1 403 ? -0.731 2.628 19.821 1.00 96.44 403 ASP A N 1
ATOM 3114 C CA . ASP A 1 403 ? -1.883 1.868 20.334 1.00 96.44 403 ASP A CA 1
ATOM 3115 C C . ASP A 1 403 ? -2.438 2.351 21.688 1.00 96.44 403 ASP A C 1
ATOM 3117 O O . ASP A 1 403 ? -3.340 1.728 22.248 1.00 96.44 403 ASP A O 1
ATOM 3121 N N . GLY A 1 404 ? -1.941 3.480 22.199 1.00 93.88 404 GLY A N 1
ATOM 3122 C CA . GLY A 1 404 ? -2.531 4.177 23.345 1.00 93.88 404 GLY A CA 1
ATOM 3123 C C . GLY A 1 404 ? -3.812 4.946 22.993 1.00 93.88 404 GLY A C 1
ATOM 3124 O O . GLY A 1 404 ? -4.162 5.104 21.825 1.00 93.88 404 GLY A O 1
ATOM 3125 N N . LYS A 1 405 ? -4.487 5.496 24.014 1.00 92.62 405 LYS A N 1
ATOM 3126 C CA . LYS A 1 405 ? -5.694 6.339 23.852 1.00 92.62 405 LYS A CA 1
ATOM 3127 C C . LYS A 1 405 ? -5.452 7.613 23.033 1.00 92.62 405 LYS A C 1
ATOM 3129 O O . LYS A 1 405 ? -6.371 8.125 22.405 1.00 92.62 405 LYS A O 1
ATOM 3134 N N . ASP A 1 406 ? -4.215 8.098 23.025 1.00 91.88 406 ASP A N 1
ATOM 3135 C CA . ASP A 1 406 ? -3.794 9.268 22.249 1.00 91.88 406 ASP A CA 1
ATOM 3136 C C . ASP A 1 406 ? -3.412 8.916 20.798 1.00 91.88 406 ASP A C 1
ATOM 3138 O O . ASP A 1 406 ? -3.074 9.795 20.006 1.00 91.88 406 ASP A O 1
ATOM 3142 N N . SER A 1 407 ? -3.481 7.631 20.416 1.00 95.94 407 SER A N 1
ATOM 3143 C CA . SER A 1 407 ? -3.223 7.208 19.040 1.00 95.94 407 SER A CA 1
ATOM 3144 C C . SER A 1 407 ? -4.312 7.740 18.104 1.00 95.94 407 SER A C 1
ATOM 3146 O O . SER A 1 407 ? -5.497 7.468 18.327 1.00 95.94 407 SER A O 1
ATOM 3148 N N . PRO A 1 408 ? -3.946 8.404 16.992 1.00 96.81 408 PRO A N 1
ATOM 3149 C CA . PRO A 1 408 ? -4.926 8.966 16.067 1.00 96.81 408 PRO A CA 1
ATOM 3150 C C . PRO A 1 408 ? -5.807 7.905 15.400 1.00 96.81 408 PRO A C 1
ATOM 3152 O O . PRO A 1 408 ? -6.924 8.208 14.997 1.00 96.81 408 PRO A O 1
ATOM 3155 N N . VAL A 1 409 ? -5.336 6.655 15.304 1.00 98.06 409 VAL A N 1
ATOM 3156 C CA . VAL A 1 409 ? -6.130 5.535 14.773 1.00 98.06 409 VAL A CA 1
ATOM 3157 C C . VAL A 1 409 ? -7.188 5.086 15.781 1.00 98.06 409 VAL A C 1
ATOM 3159 O O . VAL A 1 409 ? -8.328 4.865 15.390 1.00 98.06 409 VAL A O 1
ATOM 3162 N N . VAL A 1 410 ? -6.840 4.995 17.070 1.00 97.62 410 VAL A N 1
ATOM 3163 C CA . VAL A 1 410 ? -7.777 4.601 18.140 1.00 97.62 410 VAL A CA 1
ATOM 3164 C C . VAL A 1 410 ? -8.902 5.630 18.265 1.00 97.62 410 VAL A C 1
ATOM 3166 O O . VAL A 1 410 ? -10.073 5.267 18.213 1.00 97.62 410 VAL A O 1
ATOM 3169 N N . GLN A 1 411 ? -8.556 6.918 18.311 1.00 96.69 411 GLN A N 1
ATOM 3170 C CA . GLN A 1 411 ? -9.541 8.001 18.379 1.00 96.69 411 GLN A CA 1
ATOM 3171 C C . GLN A 1 411 ? -10.417 8.086 17.116 1.00 96.69 411 GLN A C 1
ATOM 3173 O O . GLN A 1 411 ? -11.627 8.293 17.205 1.00 96.69 411 GLN A O 1
ATOM 3178 N N . ALA A 1 412 ? -9.832 7.894 15.926 1.00 97.69 412 ALA A N 1
ATOM 3179 C CA . ALA A 1 412 ? -10.597 7.871 14.681 1.00 97.69 412 ALA A CA 1
ATOM 3180 C C . ALA A 1 412 ? -11.564 6.680 14.610 1.00 97.69 412 ALA A C 1
ATOM 3182 O O . ALA A 1 412 ? -12.671 6.843 14.102 1.00 97.69 412 ALA A O 1
ATOM 3183 N N . LEU A 1 413 ? -11.188 5.505 15.128 1.00 98.12 413 LEU A N 1
ATOM 3184 C CA . LEU A 1 413 ? -12.068 4.334 15.167 1.00 98.12 413 LEU A CA 1
ATOM 3185 C C . LEU A 1 413 ? -13.341 4.600 15.976 1.00 98.12 413 LEU A C 1
ATOM 3187 O O . LEU A 1 413 ? -14.430 4.353 15.459 1.00 98.12 413 LEU A O 1
ATOM 3191 N N . GLU A 1 414 ? -13.221 5.166 17.180 1.00 95.25 414 GLU A N 1
ATOM 3192 C CA . GLU A 1 414 ? -14.375 5.510 18.026 1.00 95.25 414 GLU A CA 1
ATOM 3193 C C . GLU A 1 414 ? -15.351 6.453 17.294 1.00 95.25 414 GLU A C 1
ATOM 3195 O O . GLU A 1 414 ? -16.553 6.183 17.217 1.00 95.25 414 GLU A O 1
ATOM 3200 N N . VAL A 1 415 ? -14.831 7.518 16.670 1.00 96.62 415 VAL A N 1
ATOM 3201 C CA . VAL A 1 415 ? -15.644 8.488 15.913 1.00 96.62 415 VAL A CA 1
ATOM 3202 C C . VAL A 1 415 ? -16.277 7.864 14.666 1.00 96.62 415 VAL A C 1
ATOM 3204 O O . VAL A 1 415 ? -17.465 8.072 14.409 1.00 96.62 415 VAL A O 1
ATOM 3207 N N . ILE A 1 416 ? -15.518 7.094 13.882 1.00 98.00 416 ILE A N 1
ATOM 3208 C CA . ILE A 1 416 ? -15.993 6.521 12.615 1.00 98.00 416 ILE A CA 1
ATOM 3209 C C . ILE A 1 416 ? -17.026 5.424 12.869 1.00 98.00 416 ILE A C 1
ATOM 3211 O O . ILE A 1 416 ? -18.082 5.446 12.242 1.00 98.00 416 ILE A O 1
ATOM 3215 N N . ARG A 1 417 ? -16.772 4.497 13.802 1.00 97.12 417 ARG A N 1
ATOM 3216 C CA . ARG A 1 417 ? -17.715 3.412 14.126 1.00 97.12 417 ARG A CA 1
ATOM 3217 C C . ARG A 1 417 ? -19.009 3.946 14.752 1.00 97.12 417 ARG A C 1
ATOM 3219 O O . ARG A 1 417 ? -20.062 3.364 14.510 1.00 97.12 417 ARG A O 1
ATOM 3226 N N . GLY A 1 418 ? -18.948 5.062 15.487 1.00 96.62 418 GLY A N 1
ATOM 3227 C CA . GLY A 1 418 ? -20.131 5.738 16.032 1.00 96.62 418 GLY A CA 1
ATOM 3228 C C . GLY A 1 418 ? -20.993 6.462 14.987 1.00 96.62 418 GLY A C 1
ATOM 3229 O O . GLY A 1 418 ? -22.213 6.478 15.123 1.00 96.62 418 GLY A O 1
ATOM 3230 N N . ASN A 1 419 ? -20.389 7.041 13.940 1.00 97.75 419 ASN A N 1
ATOM 3231 C CA . ASN A 1 419 ? -21.116 7.796 12.904 1.00 97.75 419 ASN A CA 1
ATOM 3232 C C . ASN A 1 419 ? -21.486 6.958 11.665 1.00 97.75 419 ASN A C 1
ATOM 3234 O O . ASN A 1 419 ? -22.457 7.276 10.981 1.00 97.75 419 ASN A O 1
ATOM 3238 N N . TYR A 1 420 ? -20.727 5.900 11.366 1.00 97.56 420 TYR A N 1
ATOM 3239 C CA . TYR A 1 420 ? -20.884 5.064 10.171 1.00 97.56 420 TYR A CA 1
ATOM 3240 C C . TYR A 1 420 ? -20.821 3.568 10.544 1.00 97.56 420 TYR A C 1
ATOM 3242 O O . TYR A 1 420 ? -19.847 2.886 10.212 1.00 97.56 420 TYR A O 1
ATOM 3250 N N . PRO A 1 421 ? -21.835 3.023 11.244 1.00 96.19 421 PRO A N 1
ATOM 3251 C CA . PRO A 1 421 ? -21.811 1.643 11.742 1.00 96.19 421 PRO A CA 1
ATOM 3252 C C . PRO A 1 421 ? -21.683 0.587 10.629 1.00 96.19 421 PRO A C 1
ATOM 3254 O O . PRO A 1 421 ? -21.073 -0.461 10.861 1.00 96.19 421 PRO A O 1
ATOM 3257 N N . ASP A 1 422 ? -22.168 0.883 9.422 1.00 96.56 422 ASP A N 1
ATOM 3258 C CA . ASP A 1 422 ? -22.099 -0.002 8.250 1.00 96.56 422 ASP A CA 1
ATOM 3259 C C . ASP A 1 422 ? -20.782 0.116 7.457 1.00 96.56 422 ASP A C 1
ATOM 3261 O O . ASP A 1 422 ? -20.494 -0.722 6.602 1.00 96.56 422 ASP A O 1
ATOM 3265 N N . LEU A 1 423 ? -19.957 1.139 7.723 1.00 98.06 423 LEU A N 1
ATOM 3266 C CA . LEU A 1 423 ? -18.683 1.329 7.027 1.00 98.06 423 LEU A CA 1
ATOM 3267 C C . LEU A 1 423 ? -17.646 0.328 7.548 1.00 98.06 423 LEU A C 1
ATOM 3269 O O . LEU A 1 423 ? -17.331 0.319 8.740 1.00 98.06 423 LEU A O 1
ATOM 3273 N N . LEU A 1 424 ? -17.081 -0.486 6.654 1.00 98.50 424 LEU A N 1
ATOM 3274 C CA . LEU A 1 424 ? -16.054 -1.466 7.001 1.00 98.50 424 LEU A CA 1
ATOM 3275 C C . LEU A 1 424 ? -14.701 -0.772 7.224 1.00 98.50 424 LEU A C 1
ATOM 3277 O O . LEU A 1 424 ? -14.108 -0.234 6.283 1.00 98.50 424 LEU A O 1
ATOM 3281 N N . VAL A 1 425 ? -14.203 -0.787 8.462 1.00 98.69 425 VAL A N 1
ATOM 3282 C CA . VAL A 1 425 ? -12.965 -0.088 8.838 1.00 98.69 425 VAL A CA 1
ATOM 3283 C C . VAL A 1 425 ? -11.798 -1.058 9.001 1.00 98.69 425 VAL A C 1
ATOM 3285 O O . VAL A 1 425 ? -11.786 -1.900 9.904 1.00 98.69 425 VAL A O 1
ATOM 3288 N N . ALA A 1 426 ? -10.789 -0.891 8.146 1.00 98.88 426 ALA A N 1
ATOM 3289 C CA . ALA A 1 426 ? -9.476 -1.502 8.283 1.00 98.88 426 ALA A CA 1
ATOM 3290 C C . ALA A 1 426 ? -8.456 -0.534 8.911 1.00 98.88 426 ALA A C 1
ATOM 3292 O O . ALA A 1 426 ? -8.564 0.682 8.747 1.00 98.88 426 ALA A O 1
ATOM 3293 N N . CYS A 1 427 ? -7.412 -1.062 9.552 1.00 98.88 427 CYS A N 1
ATOM 3294 C CA . CYS A 1 427 ? -6.288 -0.275 10.079 1.00 98.88 427 CYS A CA 1
ATOM 3295 C C . CYS A 1 427 ? -4.937 -0.854 9.643 1.00 98.88 427 CYS A C 1
ATOM 3297 O O . CYS A 1 427 ? -4.716 -2.060 9.773 1.00 98.88 427 CYS A O 1
ATOM 3299 N N . ASP A 1 428 ? -4.006 -0.013 9.179 1.00 98.75 428 ASP A N 1
ATOM 3300 C CA . ASP A 1 428 ? -2.616 -0.433 8.947 1.00 98.75 428 ASP A CA 1
ATOM 3301 C C . ASP A 1 428 ? -1.922 -0.717 10.287 1.00 98.75 428 ASP A C 1
ATOM 3303 O O . ASP A 1 428 ? -1.830 0.155 11.151 1.00 98.75 428 ASP A O 1
ATOM 3307 N N . VAL A 1 429 ? -1.419 -1.939 10.462 1.00 98.69 429 VAL A N 1
ATOM 3308 C CA . VAL A 1 429 ? -0.645 -2.335 11.643 1.00 98.69 429 VAL A CA 1
ATOM 3309 C C . VAL A 1 429 ? 0.834 -2.262 11.288 1.00 98.69 429 VAL A C 1
ATOM 3311 O O . VAL A 1 429 ? 1.401 -3.135 10.619 1.00 98.69 429 VAL A O 1
ATOM 3314 N N . CYS A 1 430 ? 1.445 -1.157 11.701 1.00 98.12 430 CYS A N 1
ATOM 3315 C CA . CYS A 1 430 ? 2.856 -0.860 11.522 1.00 98.12 430 CYS A CA 1
ATOM 3316 C C . CYS A 1 430 ? 3.294 0.224 12.514 1.00 98.12 430 CYS A C 1
ATOM 3318 O O . CYS A 1 430 ? 2.535 1.143 12.826 1.00 98.12 430 CYS A O 1
ATOM 3320 N N . ILE A 1 431 ? 4.553 0.167 12.951 1.00 97.12 431 ILE A N 1
ATOM 3321 C CA . ILE A 1 431 ? 5.135 1.152 13.875 1.00 97.12 431 ILE A CA 1
ATOM 3322 C C . ILE A 1 431 ? 5.912 2.277 13.172 1.00 97.12 431 ILE A C 1
ATOM 3324 O O . ILE A 1 431 ? 6.334 3.222 13.824 1.00 97.12 431 ILE A O 1
ATOM 3328 N N . CYS A 1 432 ? 6.072 2.252 11.843 1.00 96.31 432 CYS A N 1
ATOM 3329 C CA . CYS A 1 432 ? 7.026 3.145 11.165 1.00 96.31 432 CYS A CA 1
ATOM 3330 C C . CYS A 1 432 ? 6.677 4.643 11.145 1.00 96.31 432 CYS A C 1
ATOM 3332 O O . CYS A 1 432 ? 7.568 5.458 10.915 1.00 96.31 432 CYS A O 1
ATOM 3334 N N . SER A 1 433 ? 5.419 5.007 11.403 1.00 95.44 433 SER A N 1
ATOM 3335 C CA . SER A 1 433 ? 4.990 6.399 11.627 1.00 95.44 433 SER A CA 1
ATOM 3336 C C . SER A 1 433 ? 5.141 6.837 13.089 1.00 95.44 433 SER A C 1
ATOM 3338 O O . SER A 1 433 ? 5.120 8.029 13.374 1.00 95.44 433 SER A O 1
ATOM 3340 N N . TYR A 1 434 ? 5.349 5.882 13.999 1.00 96.94 434 TYR A N 1
ATOM 3341 C CA . TYR A 1 434 ? 5.464 6.068 15.447 1.00 96.94 434 TYR A CA 1
ATOM 3342 C C . TYR A 1 434 ? 6.897 5.876 15.965 1.00 96.94 434 TYR A C 1
ATOM 3344 O O . TYR A 1 434 ? 7.213 6.330 17.056 1.00 96.94 434 TYR A O 1
ATOM 3352 N N . THR A 1 435 ? 7.779 5.219 15.205 1.00 96.19 435 THR A N 1
ATOM 3353 C CA . THR A 1 435 ? 9.173 5.004 15.617 1.00 96.19 435 THR A CA 1
ATOM 3354 C C . THR A 1 435 ? 10.064 6.215 15.363 1.00 96.19 435 THR A C 1
ATOM 3356 O O . THR A 1 435 ? 10.012 6.816 14.287 1.00 96.19 435 THR A O 1
ATOM 3359 N N . SER A 1 436 ? 10.979 6.496 16.289 1.00 93.56 436 SER A N 1
ATOM 3360 C CA . SER A 1 436 ? 12.046 7.493 16.164 1.00 93.56 436 SER A CA 1
ATOM 3361 C C . SER A 1 436 ? 12.969 7.223 14.970 1.00 93.56 436 SER A C 1
ATOM 3363 O O . SER A 1 436 ? 13.528 8.171 14.419 1.00 93.56 436 SER A O 1
ATOM 3365 N N . THR A 1 437 ? 13.095 5.963 14.542 1.00 91.81 437 THR A N 1
ATOM 3366 C CA . THR A 1 437 ? 13.943 5.497 13.431 1.00 91.81 437 THR A CA 1
ATOM 3367 C C . THR A 1 437 ? 13.265 5.581 12.055 1.00 91.81 437 THR A C 1
ATOM 3369 O O . THR A 1 437 ? 13.946 5.633 11.029 1.00 91.81 437 THR A O 1
ATOM 3372 N N . GLY A 1 438 ? 11.928 5.595 12.009 1.00 92.75 438 GLY A N 1
ATOM 3373 C CA . GLY A 1 438 ? 11.145 5.493 10.772 1.00 92.75 438 GLY A CA 1
ATOM 3374 C C . GLY A 1 438 ? 11.150 4.095 10.127 1.00 92.75 438 GLY A C 1
ATOM 3375 O O . GLY A 1 438 ? 10.834 3.966 8.937 1.00 92.75 438 GLY A O 1
ATOM 3376 N N . HIS A 1 439 ? 11.516 3.042 10.866 1.00 94.69 439 HIS A N 1
ATOM 3377 C CA . HIS A 1 439 ? 11.499 1.649 10.398 1.00 94.69 439 HIS A CA 1
ATOM 3378 C C . HIS A 1 439 ? 10.246 0.885 10.830 1.00 94.69 439 HIS A C 1
ATOM 3380 O O . HIS A 1 439 ? 9.487 1.304 11.691 1.00 94.69 439 HIS A O 1
ATOM 3386 N N . CYS A 1 440 ? 9.995 -0.253 10.185 1.00 95.25 440 CYS A N 1
ATOM 3387 C CA . CYS A 1 440 ? 8.818 -1.086 10.459 1.00 95.25 440 CYS A CA 1
ATOM 3388 C C . CYS A 1 440 ? 9.035 -2.097 11.597 1.00 95.25 440 CYS A C 1
ATOM 3390 O O . CYS A 1 440 ? 8.159 -2.918 11.846 1.00 95.25 440 CYS A O 1
ATOM 3392 N N . CYS A 1 441 ? 10.199 -2.056 12.236 1.00 94.00 441 CYS A N 1
ATOM 3393 C CA . CYS A 1 441 ? 10.721 -3.074 13.131 1.00 94.00 441 CYS A CA 1
ATOM 3394 C C . CYS A 1 441 ? 11.491 -2.429 14.285 1.00 94.00 441 CYS A C 1
ATOM 3396 O O . CYS A 1 441 ? 12.009 -1.316 14.159 1.00 94.00 441 CYS A O 1
ATOM 3398 N N . ILE A 1 442 ? 11.582 -3.170 15.382 1.00 95.94 442 ILE A N 1
ATOM 3399 C CA . ILE A 1 442 ? 12.477 -2.914 16.507 1.00 95.94 442 ILE A CA 1
ATOM 3400 C C . ILE A 1 442 ? 13.843 -3.525 16.163 1.00 95.94 442 ILE A C 1
ATOM 3402 O O . ILE A 1 442 ? 13.920 -4.588 15.540 1.00 95.94 442 ILE A O 1
ATOM 3406 N N . PHE A 1 443 ? 14.919 -2.846 16.554 1.00 93.75 443 PHE A N 1
ATOM 3407 C CA . PHE A 1 443 ? 16.291 -3.331 16.406 1.00 93.75 443 PHE A CA 1
ATOM 3408 C C . PHE A 1 443 ? 16.865 -3.745 17.761 1.00 93.75 443 PHE A C 1
ATOM 3410 O O . PHE A 1 443 ? 16.474 -3.216 18.802 1.00 93.75 443 PHE A O 1
ATOM 3417 N N . LYS A 1 444 ? 17.814 -4.676 17.735 1.00 93.56 444 LYS A N 1
ATOM 3418 C CA . LYS A 1 444 ? 18.645 -5.039 18.884 1.00 93.56 444 LYS A CA 1
ATOM 3419 C C . LYS A 1 444 ? 19.787 -4.036 19.049 1.00 93.56 444 LYS A C 1
ATOM 3421 O O . LYS A 1 444 ? 20.072 -3.237 18.157 1.00 93.56 444 LYS A O 1
ATOM 3426 N N . SER A 1 445 ? 20.496 -4.128 20.171 1.00 91.75 445 SER A N 1
ATOM 3427 C CA . SER A 1 445 ? 21.668 -3.295 20.478 1.00 91.75 445 SER A CA 1
ATOM 3428 C C . SER A 1 445 ? 22.836 -3.446 19.492 1.00 91.75 445 SER A C 1
ATOM 3430 O O . SER A 1 445 ? 23.659 -2.541 19.397 1.00 91.75 445 SER A O 1
ATOM 3432 N N . ASP A 1 446 ? 22.907 -4.550 18.742 1.00 92.00 446 ASP A N 1
ATOM 3433 C CA . ASP A 1 446 ? 23.891 -4.781 17.672 1.00 92.00 446 ASP A CA 1
ATOM 3434 C C . ASP A 1 446 ? 23.459 -4.215 16.299 1.00 92.00 446 ASP A C 1
ATOM 3436 O O . ASP A 1 446 ? 24.173 -4.369 15.308 1.00 92.00 446 ASP A O 1
ATOM 3440 N N . GLY A 1 447 ? 22.293 -3.564 16.223 1.00 87.75 447 GLY A N 1
ATOM 3441 C CA . GLY A 1 447 ? 21.716 -3.033 14.987 1.00 87.75 447 GLY A CA 1
ATOM 3442 C C . GLY A 1 447 ? 21.026 -4.078 14.103 1.00 87.75 447 GLY A C 1
ATOM 3443 O O . GLY A 1 447 ? 20.499 -3.720 13.046 1.00 87.75 447 GLY A O 1
ATOM 3444 N N . THR A 1 448 ? 20.983 -5.353 14.504 1.00 90.56 448 THR A N 1
ATOM 3445 C CA . THR A 1 448 ? 20.189 -6.373 13.806 1.00 90.56 448 THR A CA 1
ATOM 3446 C C . THR A 1 448 ? 18.702 -6.230 14.124 1.00 90.56 448 THR A C 1
ATOM 3448 O O . THR A 1 448 ? 18.297 -5.642 15.126 1.00 90.56 448 THR A O 1
ATOM 3451 N N . LEU A 1 449 ? 17.857 -6.749 13.237 1.00 92.81 449 LEU A N 1
ATOM 3452 C CA . LEU A 1 449 ? 16.407 -6.703 13.388 1.00 92.81 449 LEU A CA 1
ATOM 3453 C C . LEU A 1 449 ? 15.942 -7.696 14.472 1.00 92.81 449 LEU A C 1
ATOM 3455 O O . LEU A 1 449 ? 16.400 -8.841 14.514 1.00 92.81 449 LEU A O 1
ATOM 3459 N N . ASP A 1 450 ? 15.000 -7.281 15.323 1.00 95.44 450 ASP A N 1
ATOM 3460 C CA . ASP A 1 450 ? 14.340 -8.164 16.290 1.00 95.44 450 ASP A CA 1
ATOM 3461 C C . ASP A 1 450 ? 12.913 -8.506 15.843 1.00 95.44 450 ASP A C 1
ATOM 3463 O O . ASP A 1 450 ? 11.955 -7.776 16.121 1.00 95.44 450 ASP A O 1
ATOM 3467 N N . SER A 1 451 ? 12.758 -9.631 15.141 1.00 93.94 451 SER A N 1
ATOM 3468 C CA . SER A 1 451 ? 11.454 -10.086 14.644 1.00 93.94 451 SER A CA 1
ATOM 3469 C C . SER A 1 451 ? 10.482 -10.414 15.779 1.00 93.94 451 SER A C 1
ATOM 3471 O O . SER A 1 451 ? 9.286 -10.168 15.643 1.00 93.94 451 SER A O 1
ATOM 3473 N N . VAL A 1 452 ? 10.969 -10.937 16.912 1.00 96.38 452 VAL A N 1
ATOM 3474 C CA . VAL A 1 452 ? 10.115 -11.360 18.034 1.00 96.38 452 VAL A CA 1
ATOM 3475 C C . VAL A 1 452 ? 9.575 -10.140 18.771 1.00 96.38 452 VAL A C 1
ATOM 3477 O O . VAL A 1 452 ? 8.361 -10.028 18.955 1.00 96.38 452 VAL A O 1
ATOM 3480 N N . ALA A 1 453 ? 10.441 -9.187 19.127 1.00 97.56 453 ALA A N 1
ATOM 3481 C CA . ALA A 1 453 ? 10.019 -7.927 19.733 1.00 97.56 453 ALA A CA 1
ATOM 3482 C C . ALA A 1 453 ? 9.093 -7.138 18.791 1.00 97.56 453 ALA A C 1
ATOM 3484 O O . ALA A 1 453 ? 8.055 -6.633 19.229 1.00 97.56 453 ALA A O 1
ATOM 3485 N N . SER A 1 454 ? 9.413 -7.097 17.491 1.00 98.00 454 SER A N 1
ATOM 3486 C CA . SER A 1 454 ? 8.573 -6.449 16.474 1.00 98.00 454 SER A CA 1
ATOM 3487 C C . SER A 1 454 ? 7.189 -7.095 16.376 1.00 98.00 454 SER A C 1
ATOM 3489 O O . SER A 1 454 ? 6.183 -6.392 16.448 1.00 98.00 454 SER A O 1
ATOM 3491 N N . ASN A 1 455 ? 7.102 -8.424 16.273 1.00 98.50 455 ASN A N 1
ATOM 3492 C CA . ASN A 1 455 ? 5.821 -9.125 16.175 1.00 98.50 455 ASN A CA 1
ATOM 3493 C C . ASN A 1 455 ? 4.974 -8.977 17.446 1.00 98.50 455 ASN A C 1
ATOM 3495 O O . ASN A 1 455 ? 3.777 -8.717 17.343 1.00 98.50 455 ASN A O 1
ATOM 3499 N N . LEU A 1 456 ? 5.577 -9.055 18.639 1.00 98.50 456 LEU A N 1
ATOM 3500 C CA . LEU A 1 456 ? 4.875 -8.787 19.902 1.00 98.50 456 LEU A CA 1
ATOM 3501 C C . LEU A 1 456 ? 4.338 -7.348 19.962 1.00 98.50 456 LEU A C 1
ATOM 3503 O O . LEU A 1 456 ? 3.214 -7.121 20.419 1.00 98.50 456 LEU A O 1
ATOM 3507 N N . ARG A 1 457 ? 5.112 -6.370 19.476 1.00 98.56 457 ARG A N 1
ATOM 3508 C CA . ARG A 1 457 ? 4.700 -4.962 19.405 1.00 98.56 457 ARG A CA 1
ATOM 3509 C C . ARG A 1 457 ? 3.524 -4.751 18.446 1.00 98.56 457 ARG A C 1
ATOM 3511 O O . ARG A 1 457 ? 2.580 -4.048 18.814 1.00 98.56 457 ARG A O 1
ATOM 3518 N N . LEU A 1 458 ? 3.578 -5.360 17.261 1.00 98.75 458 LEU A N 1
ATOM 3519 C CA . LEU A 1 458 ? 2.540 -5.285 16.225 1.00 98.75 458 LEU A CA 1
ATOM 3520 C C . LEU A 1 458 ? 1.260 -6.027 16.644 1.00 98.75 458 LEU A C 1
ATOM 3522 O O . LEU A 1 458 ? 0.161 -5.538 16.398 1.00 98.75 458 LEU A O 1
ATOM 3526 N N . ALA A 1 459 ? 1.379 -7.163 17.335 1.00 98.75 459 ALA A N 1
ATOM 3527 C CA . ALA A 1 459 ? 0.237 -7.906 17.866 1.00 98.75 459 ALA A CA 1
ATOM 3528 C C . ALA A 1 459 ? -0.534 -7.103 18.930 1.00 98.75 459 ALA A C 1
ATOM 3530 O O . ALA A 1 459 ? -1.762 -7.050 18.888 1.00 98.75 459 ALA A O 1
ATOM 3531 N N . ARG A 1 460 ? 0.174 -6.400 19.829 1.00 98.62 460 ARG A N 1
ATOM 3532 C CA . ARG A 1 460 ? -0.446 -5.457 20.784 1.00 98.62 460 ARG A CA 1
ATOM 3533 C C . ARG A 1 460 ? -1.205 -4.335 20.068 1.00 98.62 460 ARG A C 1
ATOM 3535 O O . ARG A 1 460 ? -2.357 -4.079 20.409 1.00 98.62 460 ARG A O 1
ATOM 3542 N N . GLN A 1 461 ? -0.601 -3.752 19.029 1.00 98.69 461 GLN A N 1
ATOM 3543 C CA . GLN A 1 461 ? -1.225 -2.714 18.201 1.00 98.69 461 GLN A CA 1
ATOM 3544 C C . GLN A 1 461 ? -2.502 -3.220 17.509 1.00 98.69 461 GLN A C 1
ATOM 3546 O O . GLN A 1 461 ? -3.534 -2.555 17.565 1.00 98.69 461 GLN A O 1
ATOM 3551 N N . ALA A 1 462 ? -2.467 -4.418 16.920 1.00 98.81 462 ALA A N 1
ATOM 3552 C CA . ALA A 1 462 ? -3.635 -5.036 16.295 1.00 98.81 462 ALA A CA 1
ATOM 3553 C C . ALA A 1 462 ? -4.777 -5.289 17.295 1.00 98.81 462 ALA A C 1
ATOM 3555 O O . ALA A 1 462 ? -5.924 -4.948 17.010 1.00 98.81 462 ALA A O 1
ATOM 3556 N N . VAL A 1 463 ? -4.470 -5.824 18.483 1.00 98.75 463 VAL A N 1
ATOM 3557 C CA . VAL A 1 463 ? -5.466 -6.051 19.545 1.00 98.75 463 VAL A CA 1
ATOM 3558 C C . VAL A 1 463 ? -6.065 -4.737 20.055 1.00 98.75 463 VAL A C 1
ATOM 3560 O O . VAL A 1 463 ? -7.262 -4.684 20.327 1.00 98.75 463 VAL A O 1
ATOM 3563 N N . ALA A 1 464 ? -5.276 -3.668 20.173 1.00 98.69 464 ALA A N 1
ATOM 3564 C CA . ALA A 1 464 ? -5.794 -2.357 20.559 1.00 98.69 464 ALA A CA 1
ATOM 3565 C C . ALA A 1 464 ? -6.739 -1.771 19.498 1.00 98.69 464 ALA A C 1
ATOM 3567 O O . ALA A 1 464 ? -7.801 -1.258 19.847 1.00 98.69 464 ALA A O 1
ATOM 3568 N N . TYR A 1 465 ? -6.402 -1.896 18.211 1.00 98.81 465 TYR A N 1
ATOM 3569 C CA . TYR A 1 465 ? -7.280 -1.457 17.123 1.00 98.81 465 TYR A CA 1
ATOM 3570 C C . TYR A 1 465 ? -8.567 -2.290 17.062 1.00 98.81 465 TYR A C 1
ATOM 3572 O O . TYR A 1 465 ? -9.644 -1.714 16.934 1.00 98.81 465 TYR A O 1
ATOM 3580 N N . ALA A 1 466 ? -8.493 -3.613 17.246 1.00 98.69 466 ALA A N 1
ATOM 3581 C CA . ALA A 1 466 ? -9.679 -4.468 17.346 1.00 98.69 466 ALA A CA 1
ATOM 3582 C C . ALA A 1 466 ? -10.584 -4.056 18.525 1.00 98.69 466 ALA A C 1
ATOM 3584 O O . ALA A 1 466 ? -11.785 -3.865 18.342 1.00 98.69 466 ALA A O 1
ATOM 3585 N N . LYS A 1 467 ? -10.003 -3.795 19.708 1.00 98.38 467 LYS A N 1
ATOM 3586 C CA . LYS A 1 467 ? -10.727 -3.279 20.890 1.00 98.38 467 LYS A CA 1
ATOM 3587 C C . LYS A 1 467 ? -11.381 -1.914 20.664 1.00 98.38 467 LYS A C 1
ATOM 3589 O O . LYS A 1 467 ? -12.442 -1.668 21.227 1.00 98.38 467 LYS A O 1
ATOM 3594 N N . ALA A 1 468 ? -10.775 -1.052 19.850 1.00 98.19 468 ALA A N 1
ATOM 3595 C CA . ALA A 1 468 ? -11.345 0.235 19.448 1.00 98.19 468 ALA A CA 1
ATOM 3596 C C . ALA A 1 468 ? -12.393 0.119 18.316 1.00 98.19 468 ALA A C 1
ATOM 3598 O O . ALA A 1 468 ? -13.013 1.114 17.952 1.00 98.19 468 ALA A O 1
ATOM 3599 N N . GLY A 1 469 ? -12.624 -1.082 17.768 1.00 97.69 469 GLY A N 1
ATOM 3600 C CA . GLY A 1 469 ? -13.664 -1.353 16.771 1.00 97.69 469 GLY A CA 1
ATOM 3601 C C . GLY A 1 469 ? -13.175 -1.534 15.331 1.00 97.69 469 GLY A C 1
ATOM 3602 O O . GLY A 1 469 ? -13.992 -1.458 14.411 1.00 97.69 469 GLY A O 1
ATOM 3603 N N . ALA A 1 470 ? -11.878 -1.769 15.101 1.00 98.50 470 ALA A N 1
ATOM 3604 C CA . ALA A 1 470 ? -11.372 -2.139 13.778 1.00 98.50 470 ALA A CA 1
ATOM 3605 C C . ALA A 1 470 ? -11.849 -3.546 13.389 1.00 98.50 470 ALA A C 1
ATOM 3607 O O . ALA A 1 470 ? -11.611 -4.519 14.104 1.00 98.50 470 ALA A O 1
ATOM 3608 N N . GLN A 1 471 ? -12.482 -3.658 12.223 1.00 98.75 471 GLN A N 1
ATOM 3609 C CA . GLN A 1 471 ? -13.015 -4.921 11.696 1.00 98.75 471 GLN A CA 1
ATOM 3610 C C . GLN A 1 471 ? -11.965 -5.683 10.873 1.00 98.75 471 GLN A C 1
ATOM 3612 O O . GLN A 1 471 ? -12.076 -6.892 10.680 1.00 98.75 471 GLN A O 1
ATOM 3617 N N . ILE A 1 472 ? -10.936 -4.978 10.389 1.00 98.88 472 ILE A N 1
ATOM 3618 C CA . ILE A 1 472 ? -9.792 -5.556 9.681 1.00 98.88 472 ILE A CA 1
ATOM 3619 C C . ILE A 1 472 ? -8.493 -4.935 10.214 1.00 98.88 472 ILE A C 1
ATOM 3621 O O . ILE A 1 472 ? -8.381 -3.716 10.352 1.00 98.88 472 ILE A O 1
ATOM 3625 N N . VAL A 1 473 ? -7.467 -5.751 10.438 1.00 98.88 473 VAL A N 1
ATOM 3626 C CA . VAL A 1 473 ? -6.091 -5.296 10.682 1.00 98.88 473 VAL A CA 1
ATOM 3627 C C . VAL A 1 473 ? -5.172 -5.702 9.531 1.00 98.88 473 VAL A C 1
ATOM 3629 O O . VAL A 1 473 ? -5.201 -6.835 9.053 1.00 98.88 473 VAL A O 1
ATOM 3632 N N . GLY A 1 474 ? -4.351 -4.761 9.067 1.00 98.50 474 GLY A N 1
ATOM 3633 C CA . GLY A 1 474 ? -3.458 -4.942 7.926 1.00 98.50 474 GLY A CA 1
ATOM 3634 C C . GLY A 1 474 ? -1.982 -4.874 8.317 1.00 98.50 474 GLY A C 1
ATOM 3635 O O . GLY A 1 474 ? -1.419 -3.779 8.279 1.00 98.50 474 GLY A O 1
ATOM 3636 N N . PRO A 1 475 ? -1.322 -5.988 8.694 1.00 98.44 475 PRO A N 1
ATOM 3637 C CA . PRO A 1 475 ? 0.092 -5.980 9.066 1.00 98.44 475 PRO A CA 1
ATOM 3638 C C . PRO A 1 475 ? 0.976 -5.614 7.874 1.00 98.44 475 PRO A C 1
ATOM 3640 O O . PRO A 1 475 ? 1.137 -6.394 6.938 1.00 98.44 475 PRO A O 1
ATOM 3643 N N . SER A 1 476 ? 1.572 -4.419 7.906 1.00 98.25 476 SER A N 1
ATOM 3644 C CA . SER A 1 476 ? 2.331 -3.866 6.773 1.00 98.25 476 SER A CA 1
ATOM 3645 C C . SER A 1 476 ? 3.850 -3.862 6.995 1.00 98.25 476 SER A C 1
ATOM 3647 O O . SER A 1 476 ? 4.621 -3.396 6.146 1.00 98.25 476 SER A O 1
ATOM 3649 N N . ALA A 1 477 ? 4.306 -4.409 8.122 1.00 96.69 477 ALA A N 1
ATOM 3650 C CA . ALA A 1 477 ? 5.698 -4.368 8.554 1.00 96.69 477 ALA A CA 1
ATOM 3651 C C . ALA A 1 477 ? 6.647 -5.348 7.835 1.00 96.69 477 ALA A C 1
ATOM 3653 O O . ALA A 1 477 ? 7.857 -5.129 7.876 1.00 96.69 477 ALA A O 1
ATOM 3654 N N . MET A 1 478 ? 6.124 -6.383 7.162 1.00 97.00 478 MET A N 1
ATOM 3655 C CA . MET A 1 478 ? 6.908 -7.462 6.530 1.00 97.00 478 MET A CA 1
ATOM 3656 C C . MET A 1 478 ? 7.899 -8.152 7.477 1.00 97.00 478 MET A C 1
ATOM 3658 O O . MET A 1 478 ? 9.041 -8.399 7.104 1.00 97.00 478 MET A O 1
ATOM 3662 N N . GLN A 1 479 ? 7.493 -8.429 8.716 1.00 96.38 479 GLN A N 1
ATOM 3663 C CA . GLN A 1 479 ? 8.290 -9.282 9.596 1.00 96.38 479 GLN A CA 1
ATOM 3664 C C . GLN A 1 479 ? 7.861 -10.739 9.387 1.00 96.38 479 GLN A C 1
ATOM 3666 O O . GLN A 1 479 ? 6.716 -11.021 9.027 1.00 96.38 479 GLN A O 1
ATOM 3671 N N . ASP A 1 480 ? 8.784 -11.674 9.579 1.00 96.81 480 ASP A N 1
ATOM 3672 C CA . ASP A 1 480 ? 8.466 -13.098 9.489 1.00 96.81 480 ASP A CA 1
ATOM 3673 C C . ASP A 1 480 ? 7.651 -13.522 10.718 1.00 96.81 480 ASP A C 1
ATOM 3675 O O . ASP A 1 480 ? 8.002 -13.146 11.837 1.00 96.81 480 ASP A O 1
ATOM 3679 N N . GLY A 1 481 ? 6.554 -14.266 10.537 1.00 96.94 481 GLY A N 1
ATOM 3680 C CA . GLY A 1 481 ? 5.667 -14.674 11.634 1.00 96.94 481 GLY A CA 1
ATOM 3681 C C . GLY A 1 481 ? 4.589 -13.660 12.041 1.00 96.94 481 GLY A C 1
ATOM 3682 O O . GLY A 1 481 ? 3.842 -13.927 12.983 1.00 96.94 481 GLY A O 1
ATOM 3683 N N . THR A 1 482 ? 4.498 -12.477 11.413 1.00 98.25 482 THR A N 1
ATOM 3684 C CA . THR A 1 482 ? 3.569 -11.428 11.883 1.00 98.25 482 THR A CA 1
ATOM 3685 C C . THR A 1 482 ? 2.107 -11.876 11.870 1.00 98.25 482 THR A C 1
ATOM 3687 O O . THR A 1 482 ? 1.369 -11.526 12.792 1.00 98.25 482 THR A O 1
ATOM 3690 N N . VAL A 1 483 ? 1.672 -12.641 10.865 1.00 98.81 483 VAL A N 1
ATOM 3691 C CA . VAL A 1 483 ? 0.266 -13.057 10.744 1.00 98.81 483 VAL A CA 1
ATOM 3692 C C . VAL A 1 483 ? -0.092 -14.016 11.878 1.00 98.81 483 VAL A C 1
ATOM 3694 O O . VAL A 1 483 ? -1.102 -13.796 12.549 1.00 98.81 483 VAL A O 1
ATOM 3697 N N . ALA A 1 484 ? 0.772 -14.989 12.178 1.00 98.75 484 ALA A N 1
ATOM 3698 C CA . ALA A 1 484 ? 0.569 -15.937 13.272 1.00 98.75 484 ALA A CA 1
ATOM 3699 C C . ALA A 1 484 ? 0.488 -15.233 14.634 1.00 98.75 484 ALA A C 1
ATOM 3701 O O . ALA A 1 484 ? -0.404 -15.529 15.433 1.00 98.75 484 ALA A O 1
ATOM 3702 N N . TYR A 1 485 ? 1.376 -14.265 14.891 1.00 98.75 485 TYR A N 1
ATOM 3703 C CA . TYR A 1 485 ? 1.354 -13.473 16.126 1.00 98.75 485 TYR A CA 1
ATOM 3704 C C . TYR A 1 485 ? 0.071 -12.639 16.255 1.00 98.75 485 TYR A C 1
ATOM 3706 O O . TYR A 1 485 ? -0.525 -12.598 17.333 1.00 98.75 485 TYR A O 1
ATOM 3714 N N . LEU A 1 486 ? -0.387 -12.007 15.167 1.00 98.75 486 LEU A N 1
ATOM 3715 C CA . LEU A 1 486 ? -1.639 -11.246 15.159 1.00 98.75 486 LEU A CA 1
ATOM 3716 C C . LEU A 1 486 ? -2.856 -12.152 15.372 1.00 98.75 486 LEU A C 1
ATOM 3718 O O . LEU A 1 486 ? -3.662 -11.872 16.256 1.00 98.75 486 LEU A O 1
ATOM 3722 N N . LYS A 1 487 ? -2.983 -13.256 14.623 1.00 98.75 487 LYS A N 1
ATOM 3723 C CA . LYS A 1 487 ? -4.095 -14.209 14.775 1.00 98.75 487 LYS A CA 1
ATOM 3724 C C . LYS A 1 487 ? -4.137 -14.835 16.171 1.00 98.75 487 LYS A C 1
ATOM 3726 O O . LYS A 1 487 ? -5.223 -14.974 16.733 1.00 98.75 487 LYS A O 1
ATOM 3731 N N . ALA A 1 488 ? -2.985 -15.176 16.752 1.00 98.81 488 ALA A N 1
ATOM 3732 C CA . ALA A 1 488 ? -2.913 -15.687 18.120 1.00 98.81 488 ALA A CA 1
ATOM 3733 C C . ALA A 1 488 ? -3.403 -14.648 19.142 1.00 98.81 488 ALA A C 1
ATOM 3735 O O . ALA A 1 488 ? -4.289 -14.959 19.939 1.00 98.81 488 ALA A O 1
ATOM 3736 N N . ALA A 1 489 ? -2.894 -13.413 19.073 1.00 98.81 489 ALA A N 1
ATOM 3737 C CA . ALA A 1 489 ? -3.248 -12.349 20.012 1.00 98.81 489 ALA A CA 1
ATOM 3738 C C . ALA A 1 489 ? -4.706 -11.873 19.866 1.00 98.81 489 ALA A C 1
ATOM 3740 O O . ALA A 1 489 ? -5.368 -11.621 20.870 1.00 98.81 489 ALA A O 1
ATOM 3741 N N . LEU A 1 490 ? -5.237 -11.792 18.639 1.00 98.81 490 LEU A N 1
ATOM 3742 C CA . LEU A 1 490 ? -6.653 -11.489 18.396 1.00 98.81 490 LEU A CA 1
ATOM 3743 C C . LEU A 1 490 ? -7.560 -12.576 18.979 1.00 98.81 490 LEU A C 1
ATOM 3745 O O . LEU A 1 490 ? -8.536 -12.250 19.650 1.00 98.81 490 LEU A O 1
ATOM 3749 N N . ARG A 1 491 ? -7.223 -13.858 18.784 1.00 98.56 491 ARG A N 1
ATOM 3750 C CA . ARG A 1 491 ? -7.972 -14.982 19.367 1.00 98.56 491 ARG A CA 1
ATOM 3751 C C . ARG A 1 491 ? -7.949 -14.951 20.896 1.00 98.56 491 ARG A C 1
ATOM 3753 O O . ARG A 1 491 ? -9.002 -15.087 21.506 1.00 98.56 491 ARG A O 1
ATOM 3760 N N . GLU A 1 492 ? -6.782 -14.741 21.505 1.00 98.69 492 GLU A N 1
ATOM 3761 C CA . GLU A 1 492 ? -6.633 -14.621 22.965 1.00 98.69 492 GLU A CA 1
ATOM 3762 C C . GLU A 1 492 ? -7.417 -13.425 23.532 1.00 98.69 492 GLU A C 1
ATOM 3764 O O . GLU A 1 492 ? -8.022 -13.521 24.597 1.00 98.69 492 GLU A O 1
ATOM 3769 N N . ALA A 1 493 ? -7.471 -12.314 22.794 1.00 98.56 493 ALA A N 1
ATOM 3770 C CA . ALA A 1 493 ? -8.213 -11.118 23.179 1.00 98.56 493 ALA A CA 1
ATOM 3771 C C . ALA A 1 493 ? -9.730 -11.174 22.894 1.00 98.56 493 ALA A C 1
ATOM 3773 O O . ALA A 1 493 ? -10.415 -10.201 23.207 1.00 98.56 493 ALA A O 1
ATOM 3774 N N . GLY A 1 494 ? -10.252 -12.265 22.318 1.00 98.56 494 GLY A N 1
ATOM 3775 C CA . GLY A 1 494 ? -11.682 -12.438 22.019 1.00 98.56 494 GLY A CA 1
ATOM 3776 C C . GLY A 1 494 ? -12.163 -11.854 20.682 1.00 98.56 494 GLY A C 1
ATOM 3777 O O . GLY A 1 494 ? -13.360 -11.666 20.511 1.00 98.56 494 GLY A O 1
ATOM 3778 N N . PHE A 1 495 ? -11.254 -11.575 19.741 1.00 98.62 495 PHE A N 1
ATOM 3779 C CA . PHE A 1 495 ? -11.539 -10.983 18.420 1.00 98.62 495 PHE A CA 1
ATOM 3780 C C . PHE A 1 495 ? -11.230 -11.922 17.236 1.00 98.62 495 PHE A C 1
ATOM 3782 O O . PHE A 1 495 ? -11.169 -11.480 16.090 1.00 98.62 495 PHE A O 1
ATOM 3789 N N . GLY A 1 496 ? -10.974 -13.210 17.492 1.00 97.38 496 GLY A N 1
ATOM 3790 C CA . GLY A 1 496 ? -10.461 -14.155 16.485 1.00 97.38 496 GLY A CA 1
ATOM 3791 C C . GLY A 1 496 ? -11.411 -14.469 15.318 1.00 97.38 496 GLY A C 1
ATOM 3792 O O . GLY A 1 496 ? -10.949 -14.931 14.276 1.00 97.38 496 GLY A O 1
ATOM 3793 N N . ASP A 1 497 ? -12.705 -14.215 15.500 1.00 96.75 497 ASP A N 1
ATOM 3794 C CA . ASP A 1 497 ? -13.819 -14.426 14.565 1.00 96.75 497 ASP A CA 1
ATOM 3795 C C . ASP A 1 497 ? -14.463 -13.114 14.068 1.00 96.75 497 ASP A C 1
ATOM 3797 O O . ASP A 1 497 ? -15.241 -13.122 13.117 1.00 96.75 497 ASP A O 1
ATOM 3801 N N . THR A 1 498 ? -14.128 -11.982 14.696 1.00 97.50 498 THR A N 1
ATOM 3802 C CA . THR A 1 498 ? -14.748 -10.663 14.473 1.00 97.50 498 THR A CA 1
ATOM 3803 C C . THR A 1 498 ? -13.785 -9.608 13.920 1.00 97.50 498 THR A C 1
ATOM 3805 O O . THR A 1 498 ? -14.240 -8.586 13.405 1.00 97.50 498 THR A O 1
ATOM 3808 N N . CYS A 1 499 ? -12.470 -9.848 13.972 1.00 98.56 499 CYS A N 1
ATOM 3809 C CA . CYS A 1 499 ? -11.446 -8.992 13.373 1.00 98.56 499 CYS A CA 1
ATOM 3810 C C . CYS A 1 499 ? -10.588 -9.794 12.379 1.00 98.56 499 CYS A C 1
ATOM 3812 O O . CYS A 1 499 ? -9.840 -10.697 12.765 1.00 98.56 499 CYS A O 1
ATOM 3814 N N . ALA A 1 500 ? -10.693 -9.467 11.090 1.00 98.81 500 ALA A N 1
ATOM 3815 C CA . ALA A 1 500 ? -9.974 -10.169 10.030 1.00 98.81 500 ALA A CA 1
ATOM 3816 C C . ALA A 1 500 ? -8.561 -9.601 9.793 1.00 98.81 500 ALA A C 1
ATOM 3818 O O . ALA A 1 500 ? -8.278 -8.433 10.060 1.00 98.81 500 ALA A O 1
ATOM 3819 N N . VAL A 1 501 ? -7.667 -10.415 9.237 1.00 98.88 501 VAL A N 1
ATOM 3820 C CA . VAL A 1 501 ? -6.279 -10.070 8.919 1.00 98.88 501 VAL A CA 1
ATOM 3821 C C . VAL A 1 501 ? -6.111 -9.962 7.404 1.00 98.88 501 VAL A C 1
ATOM 3823 O O . VAL A 1 501 ? -6.124 -10.963 6.686 1.00 98.88 501 VAL A O 1
ATOM 3826 N N . LEU A 1 502 ? -5.920 -8.732 6.924 1.00 98.88 502 LEU A N 1
ATOM 3827 C CA . LEU A 1 502 ? -5.582 -8.418 5.534 1.00 98.88 502 LEU A CA 1
ATOM 3828 C C . LEU A 1 502 ? -4.066 -8.263 5.413 1.00 98.88 502 LEU A C 1
ATOM 3830 O O . LEU A 1 502 ? -3.528 -7.161 5.540 1.00 98.88 502 LEU A O 1
ATOM 3834 N N . SER A 1 503 ? -3.349 -9.367 5.215 1.00 98.75 503 SER A N 1
ATOM 3835 C CA . SER A 1 503 ? -1.890 -9.296 5.220 1.00 98.75 503 SER A CA 1
ATOM 3836 C C . SER A 1 503 ? -1.344 -8.596 3.975 1.00 98.75 503 SER A C 1
ATOM 3838 O O . SER A 1 503 ? -1.759 -8.863 2.845 1.00 98.75 503 SER A O 1
ATOM 3840 N N . TYR A 1 504 ? -0.337 -7.741 4.169 1.00 98.50 504 TYR A N 1
ATOM 3841 C CA . TYR A 1 504 ? 0.483 -7.190 3.088 1.00 98.50 504 TYR A CA 1
ATOM 3842 C C . TYR A 1 504 ? 1.504 -8.219 2.575 1.00 98.50 504 TYR A C 1
ATOM 3844 O O . TYR A 1 504 ? 2.670 -7.880 2.378 1.00 98.50 504 TYR A O 1
ATOM 3852 N N . SER A 1 505 ? 1.073 -9.466 2.362 1.00 98.38 505 SER A N 1
ATOM 3853 C CA . SER A 1 505 ? 1.921 -10.645 2.137 1.00 98.38 505 SER A CA 1
ATOM 3854 C C . SER A 1 505 ? 2.997 -10.461 1.080 1.00 98.38 505 SER A C 1
ATOM 3856 O O . SER A 1 505 ? 4.073 -11.051 1.162 1.00 98.38 505 SER A O 1
ATOM 3858 N N . ILE A 1 506 ? 2.719 -9.630 0.076 1.00 98.56 506 ILE A N 1
ATOM 3859 C CA . ILE A 1 506 ? 3.662 -9.305 -0.981 1.00 98.56 506 ILE A CA 1
ATOM 3860 C C . ILE A 1 506 ? 3.846 -7.786 -1.022 1.00 98.56 506 ILE A C 1
ATOM 3862 O O . ILE A 1 506 ? 3.150 -7.070 -1.743 1.00 98.56 506 ILE A O 1
ATOM 3866 N N . LYS A 1 507 ? 4.819 -7.284 -0.252 1.00 98.56 507 LYS A N 1
ATOM 3867 C CA . LYS A 1 507 ? 5.216 -5.867 -0.238 1.00 98.56 507 LYS A CA 1
ATOM 3868 C C . LYS A 1 507 ? 6.656 -5.695 -0.726 1.00 98.56 507 LYS A C 1
ATOM 3870 O O . LYS A 1 507 ? 7.616 -5.925 0.013 1.00 98.56 507 LYS A O 1
ATOM 3875 N N . PHE A 1 508 ? 6.807 -5.260 -1.973 1.00 98.25 508 PHE A N 1
ATOM 3876 C CA . PHE A 1 508 ? 8.109 -5.066 -2.616 1.00 98.25 508 PHE A CA 1
ATOM 3877 C C . PHE A 1 508 ? 8.829 -3.798 -2.141 1.00 98.25 508 PHE A C 1
ATOM 3879 O O . PHE A 1 508 ? 8.194 -2.796 -1.805 1.00 98.25 508 PHE A O 1
ATOM 3886 N N . ALA A 1 509 ? 10.161 -3.806 -2.184 1.00 97.06 509 ALA A N 1
ATOM 3887 C CA . ALA A 1 509 ? 11.036 -2.659 -1.956 1.00 97.06 509 ALA A CA 1
ATOM 3888 C C . ALA A 1 509 ? 11.028 -1.726 -3.183 1.00 97.06 509 ALA A C 1
ATOM 3890 O O . ALA A 1 509 ? 11.941 -1.738 -4.008 1.00 97.06 509 ALA A O 1
ATOM 3891 N N . SER A 1 510 ? 9.958 -0.942 -3.333 1.00 94.50 510 SER A N 1
ATOM 3892 C CA . SER A 1 510 ? 9.705 -0.115 -4.519 1.00 94.50 510 SER A CA 1
ATOM 3893 C C . SER A 1 510 ? 10.013 1.377 -4.325 1.00 94.50 510 SER A C 1
ATOM 3895 O O . SER A 1 510 ? 9.896 1.927 -3.227 1.00 94.50 510 SER A O 1
ATOM 3897 N N . VAL A 1 511 ? 10.343 2.049 -5.433 1.00 93.12 511 VAL A N 1
ATOM 3898 C CA . VAL A 1 511 ? 10.501 3.511 -5.524 1.00 93.12 511 VAL A CA 1
ATOM 3899 C C . VAL A 1 511 ? 9.165 4.269 -5.475 1.00 93.12 511 VAL A C 1
ATOM 3901 O O . VAL A 1 511 ? 9.134 5.410 -5.022 1.00 93.12 511 VAL A O 1
ATOM 3904 N N . PHE A 1 512 ? 8.040 3.629 -5.827 1.00 92.94 512 PHE A N 1
ATOM 3905 C CA . PHE A 1 512 ? 6.702 4.254 -5.896 1.00 92.94 512 PHE A CA 1
ATOM 3906 C C . PHE A 1 512 ? 6.064 4.574 -4.525 1.00 92.94 512 PHE A C 1
ATOM 3908 O O . PHE A 1 512 ? 4.868 4.829 -4.421 1.00 92.94 512 PHE A O 1
ATOM 3915 N N . TYR A 1 513 ? 6.843 4.549 -3.441 1.00 91.25 513 TYR A N 1
ATOM 3916 C CA . TYR A 1 513 ? 6.376 4.906 -2.097 1.00 91.25 513 TYR A CA 1
ATOM 3917 C C . TYR A 1 513 ? 6.671 6.360 -1.702 1.00 91.25 513 TYR A C 1
ATOM 3919 O O . TYR A 1 513 ? 6.307 6.745 -0.595 1.00 91.25 513 TYR A O 1
ATOM 3927 N N . GLY A 1 514 ? 7.320 7.162 -2.557 1.00 87.25 514 GLY A N 1
ATOM 3928 C CA . GLY A 1 514 ? 7.703 8.552 -2.253 1.00 87.25 514 GLY A CA 1
ATOM 3929 C C . GLY A 1 514 ? 6.563 9.396 -1.654 1.00 87.25 514 GLY A C 1
ATOM 3930 O O . GLY A 1 514 ? 6.660 9.764 -0.483 1.00 87.25 514 GLY A O 1
ATOM 3931 N N . PRO A 1 515 ? 5.447 9.616 -2.379 1.00 86.12 515 PRO A N 1
ATOM 3932 C CA . PRO A 1 515 ? 4.304 10.384 -1.874 1.00 86.12 515 PRO A CA 1
ATOM 3933 C C . PRO A 1 515 ? 3.691 9.813 -0.585 1.00 86.12 515 PRO A C 1
ATOM 3935 O O . PRO A 1 515 ? 3.304 10.563 0.306 1.00 86.12 515 PRO A O 1
ATOM 3938 N N . PHE A 1 516 ? 3.665 8.482 -0.432 1.00 88.12 516 PHE A N 1
ATOM 3939 C CA . PHE A 1 516 ? 3.179 7.834 0.792 1.00 88.12 516 PHE A CA 1
ATOM 3940 C C . PHE A 1 516 ? 4.078 8.123 2.006 1.00 88.12 516 PHE A C 1
ATOM 3942 O O . PHE A 1 516 ? 3.570 8.292 3.110 1.00 88.12 516 PHE A O 1
ATOM 3949 N N . ARG A 1 517 ? 5.405 8.210 1.830 1.00 87.00 517 ARG A N 1
ATOM 3950 C CA . ARG A 1 517 ? 6.332 8.517 2.937 1.00 87.00 517 ARG A CA 1
ATOM 3951 C C . ARG A 1 517 ? 6.129 9.929 3.488 1.00 87.00 517 ARG A C 1
ATOM 3953 O O . ARG A 1 517 ? 6.317 10.106 4.687 1.00 87.00 517 ARG A O 1
ATOM 3960 N N . HIS A 1 518 ? 5.725 10.885 2.645 1.00 83.12 518 HIS A N 1
ATOM 3961 C CA . HIS A 1 518 ? 5.273 12.208 3.093 1.00 83.12 518 HIS A CA 1
ATOM 3962 C C . HIS A 1 518 ? 3.894 12.119 3.764 1.00 83.12 518 HIS A C 1
ATOM 3964 O O . HIS A 1 518 ? 3.715 12.633 4.863 1.00 83.12 518 HIS A O 1
ATOM 3970 N N . ALA A 1 519 ? 2.941 11.410 3.143 1.00 83.19 519 ALA A N 1
ATOM 3971 C CA . ALA A 1 519 ? 1.577 11.253 3.659 1.00 83.19 519 ALA A CA 1
ATOM 3972 C C . ALA A 1 519 ? 1.521 10.655 5.070 1.00 83.19 519 ALA A C 1
ATOM 3974 O O . ALA A 1 519 ? 0.709 11.091 5.879 1.00 83.19 519 ALA A O 1
ATOM 3975 N N . ALA A 1 520 ? 2.380 9.677 5.359 1.00 84.75 520 ALA A N 1
ATOM 3976 C CA . ALA A 1 520 ? 2.419 8.953 6.626 1.00 84.75 520 ALA A CA 1
ATOM 3977 C C . ALA A 1 520 ? 3.523 9.429 7.595 1.00 84.75 520 ALA A C 1
ATOM 3979 O O . ALA A 1 520 ? 3.706 8.801 8.637 1.00 84.75 520 ALA A O 1
ATOM 3980 N N . ASP A 1 521 ? 4.292 10.467 7.233 1.00 86.12 521 ASP A N 1
ATOM 3981 C CA . ASP A 1 521 ? 5.503 10.938 7.933 1.00 86.12 521 ASP A CA 1
ATOM 3982 C C . ASP A 1 521 ? 6.400 9.786 8.449 1.00 86.12 521 ASP A C 1
ATOM 3984 O O . ASP A 1 521 ? 6.692 9.638 9.642 1.00 86.12 521 ASP A O 1
ATOM 3988 N N . CYS A 1 522 ? 6.768 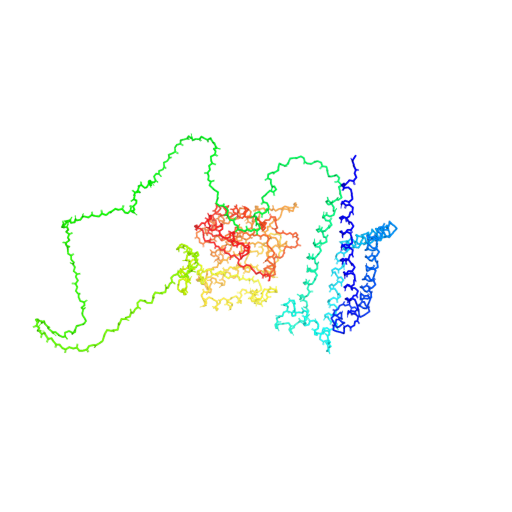8.897 7.519 1.00 86.31 522 CYS A N 1
ATOM 3989 C CA . CYS A 1 522 ? 7.409 7.611 7.813 1.00 86.31 522 CYS A CA 1
ATOM 3990 C C . CYS A 1 522 ? 8.675 7.358 6.972 1.00 86.31 522 CYS A C 1
ATOM 3992 O O . CYS A 1 522 ? 8.973 6.221 6.579 1.00 86.31 522 CYS A O 1
ATOM 3994 N N . ALA A 1 523 ? 9.415 8.404 6.605 1.00 86.00 523 ALA A N 1
ATOM 3995 C CA . ALA A 1 523 ? 10.717 8.224 5.963 1.00 86.00 523 ALA A CA 1
ATOM 3996 C C . ALA A 1 523 ? 11.706 7.557 6.952 1.00 86.00 523 ALA A C 1
ATOM 3998 O O . ALA A 1 523 ? 11.801 8.009 8.093 1.00 86.00 523 ALA A O 1
ATOM 3999 N N . PRO A 1 524 ? 12.430 6.484 6.565 1.00 85.19 524 PRO A N 1
ATOM 4000 C CA . PRO A 1 524 ? 13.485 5.924 7.406 1.00 85.19 524 PRO A CA 1
ATOM 4001 C C . PRO A 1 524 ? 14.594 6.967 7.563 1.00 85.19 524 PRO A C 1
ATOM 4003 O O . PRO A 1 524 ? 15.033 7.547 6.568 1.00 85.19 524 PRO A O 1
ATOM 4006 N N . LYS A 1 525 ? 15.032 7.225 8.799 1.00 83.44 525 LYS A N 1
ATOM 4007 C CA . LYS A 1 525 ? 16.056 8.249 9.071 1.00 83.44 525 LYS A CA 1
ATOM 4008 C C . LYS A 1 525 ? 17.471 7.797 8.707 1.00 83.44 525 LYS A C 1
ATOM 4010 O O . LYS A 1 525 ? 18.326 8.637 8.452 1.00 83.44 525 LYS A O 1
ATOM 4015 N N . ALA A 1 526 ? 17.711 6.488 8.675 1.00 82.19 526 ALA A N 1
ATOM 4016 C CA . ALA A 1 526 ? 18.968 5.875 8.267 1.00 82.19 526 ALA A CA 1
ATOM 4017 C C . ALA A 1 526 ? 18.692 4.584 7.481 1.00 82.19 526 ALA A C 1
ATOM 4019 O O . ALA A 1 526 ? 17.646 3.965 7.650 1.00 82.19 526 ALA A O 1
ATOM 4020 N N . GLY A 1 527 ? 19.629 4.173 6.624 1.00 87.69 527 GLY A N 1
ATOM 4021 C CA . GLY A 1 527 ? 19.521 2.930 5.855 1.00 87.69 527 GLY A CA 1
ATOM 4022 C C . GLY A 1 527 ? 18.328 2.882 4.890 1.00 87.69 527 GLY A C 1
ATOM 4023 O O . GLY A 1 527 ? 17.863 3.899 4.374 1.00 87.69 527 GLY A O 1
ATOM 4024 N N . ASP A 1 528 ? 17.843 1.671 4.611 1.00 91.00 528 ASP A N 1
ATOM 4025 C CA . ASP A 1 528 ? 16.667 1.438 3.774 1.00 91.00 528 ASP A CA 1
ATOM 4026 C C . ASP A 1 528 ? 15.808 0.270 4.299 1.00 91.00 528 ASP A C 1
ATOM 4028 O O . ASP A 1 528 ? 16.016 -0.232 5.401 1.00 91.00 528 ASP A O 1
ATOM 4032 N N . ARG A 1 529 ? 14.775 -0.127 3.545 1.00 94.56 529 ARG A N 1
ATOM 4033 C CA . ARG A 1 529 ? 13.826 -1.183 3.945 1.00 94.56 529 ARG A CA 1
ATOM 4034 C C . ARG A 1 529 ? 14.034 -2.519 3.210 1.00 94.56 529 ARG A C 1
ATOM 4036 O O . ARG A 1 529 ? 13.162 -3.381 3.290 1.00 94.56 529 ARG A O 1
ATOM 4043 N N . LYS A 1 530 ? 15.138 -2.706 2.475 1.00 94.94 530 LYS A N 1
ATOM 4044 C CA . LYS A 1 530 ? 15.387 -3.889 1.618 1.00 94.94 530 LYS A CA 1
ATOM 4045 C C . LYS A 1 530 ? 15.717 -5.166 2.398 1.00 94.94 530 LYS A C 1
ATOM 4047 O O . LYS A 1 530 ? 15.711 -6.239 1.809 1.00 94.94 530 LYS A O 1
ATOM 4052 N N . SER A 1 531 ? 15.997 -5.065 3.698 1.00 91.69 531 SER A N 1
ATOM 4053 C CA . SER A 1 531 ? 16.199 -6.217 4.587 1.00 91.69 531 SER A CA 1
ATOM 4054 C C . SER A 1 531 ? 14.903 -6.954 4.949 1.00 91.69 531 SER A C 1
ATOM 4056 O O . SER A 1 531 ? 14.977 -8.061 5.466 1.00 91.69 531 SER A O 1
ATOM 4058 N N . TYR A 1 532 ? 13.732 -6.364 4.674 1.00 94.25 532 TYR A N 1
ATOM 4059 C CA . TYR A 1 532 ? 12.421 -6.965 4.956 1.00 94.25 532 TYR A CA 1
ATOM 4060 C C . TYR A 1 532 ? 11.370 -6.737 3.851 1.00 94.25 532 TYR A C 1
ATOM 4062 O O . TYR A 1 532 ? 10.463 -7.545 3.679 1.00 94.25 532 TYR A O 1
ATOM 4070 N N . GLN A 1 533 ? 11.476 -5.675 3.045 1.00 97.56 533 GLN A N 1
ATOM 4071 C CA . GLN A 1 533 ? 10.656 -5.519 1.837 1.00 97.56 533 GLN A CA 1
ATOM 4072 C C . GLN A 1 533 ? 11.245 -6.327 0.674 1.00 97.56 533 GLN A C 1
ATOM 4074 O O . GLN A 1 533 ? 12.448 -6.280 0.422 1.00 97.56 533 GLN A O 1
ATOM 4079 N N . ILE A 1 534 ? 10.389 -7.034 -0.067 1.00 98.06 534 ILE A N 1
ATOM 4080 C CA . ILE A 1 534 ? 10.812 -8.033 -1.061 1.00 98.06 534 ILE A CA 1
ATOM 4081 C C . ILE A 1 534 ? 11.575 -7.360 -2.221 1.00 98.06 534 ILE A C 1
ATOM 4083 O O . ILE A 1 534 ? 11.093 -6.358 -2.756 1.00 98.06 534 ILE A O 1
ATOM 4087 N N . PRO A 1 535 ? 12.733 -7.882 -2.670 1.00 97.94 535 PRO A N 1
ATOM 4088 C CA . PRO A 1 535 ? 13.433 -7.348 -3.838 1.00 97.94 535 PRO A CA 1
ATOM 4089 C C . PRO A 1 535 ? 12.540 -7.367 -5.097 1.00 97.94 535 PRO A C 1
ATOM 4091 O O . PRO A 1 535 ? 11.955 -8.413 -5.380 1.00 97.94 535 PRO A O 1
ATOM 4094 N N . PRO A 1 536 ? 12.455 -6.275 -5.888 1.00 97.25 536 PRO A N 1
ATOM 4095 C CA . PRO A 1 536 ? 11.530 -6.153 -7.025 1.00 97.25 536 PRO A CA 1
ATOM 4096 C C . PRO A 1 536 ? 11.492 -7.336 -8.005 1.00 97.25 536 PRO A C 1
ATOM 4098 O O . PRO A 1 536 ? 10.425 -7.717 -8.463 1.00 97.25 536 PRO A O 1
ATOM 4101 N N . GLY A 1 537 ? 12.636 -7.954 -8.314 1.00 96.00 537 GLY A N 1
ATOM 4102 C CA . GLY A 1 537 ? 12.700 -9.092 -9.240 1.00 96.00 537 GLY A CA 1
ATOM 4103 C C . GLY A 1 537 ? 12.358 -10.462 -8.635 1.00 96.00 537 GLY A C 1
ATOM 4104 O O . GLY A 1 537 ? 12.519 -11.470 -9.319 1.00 96.00 537 GLY A O 1
ATOM 4105 N N . SER A 1 538 ? 11.965 -10.549 -7.358 1.00 97.62 538 SER A N 1
ATOM 4106 C CA . SER A 1 538 ? 11.869 -11.824 -6.631 1.00 97.62 538 SER A CA 1
ATOM 4107 C C . SER A 1 538 ? 10.435 -12.349 -6.494 1.00 97.62 538 SER A C 1
ATOM 4109 O O . SER A 1 538 ? 9.827 -12.322 -5.421 1.00 97.62 538 SER A O 1
ATOM 4111 N N . SER A 1 539 ? 9.910 -12.907 -7.587 1.00 97.69 539 SER A N 1
ATOM 4112 C CA . SER A 1 539 ? 8.632 -13.634 -7.586 1.00 97.69 539 SER A CA 1
ATOM 4113 C C . SER A 1 539 ? 8.645 -14.865 -6.665 1.00 97.69 539 SER A C 1
ATOM 4115 O O . SER A 1 539 ? 7.630 -15.194 -6.054 1.00 97.69 539 SER A O 1
ATOM 4117 N N . SER A 1 540 ? 9.798 -15.522 -6.499 1.00 97.81 540 SER A N 1
ATOM 4118 C CA . SER A 1 540 ? 9.949 -16.685 -5.615 1.00 97.81 540 SER A CA 1
ATOM 4119 C C . SER A 1 540 ? 9.814 -16.330 -4.131 1.00 97.81 540 SER A C 1
ATOM 4121 O O . SER A 1 540 ? 9.150 -17.063 -3.397 1.00 97.81 540 SER A O 1
ATOM 4123 N N . LEU A 1 541 ? 10.380 -15.202 -3.680 1.00 98.38 541 LEU A N 1
ATOM 4124 C CA . LEU A 1 541 ? 10.171 -14.713 -2.312 1.00 98.38 541 LEU A CA 1
ATOM 4125 C C . LEU A 1 541 ? 8.731 -14.236 -2.101 1.00 98.38 541 LEU A C 1
ATOM 4127 O O . LEU A 1 541 ? 8.148 -14.569 -1.075 1.00 98.38 541 LEU A O 1
ATOM 4131 N N . ALA A 1 542 ? 8.128 -13.558 -3.084 1.00 98.31 542 ALA A N 1
ATOM 4132 C CA . ALA A 1 542 ? 6.711 -13.187 -3.038 1.00 98.31 542 ALA A CA 1
ATOM 4133 C C . ALA A 1 542 ? 5.793 -14.405 -2.844 1.00 98.31 542 ALA A C 1
ATOM 4135 O O . ALA A 1 542 ? 4.930 -14.398 -1.968 1.00 98.31 542 ALA A O 1
ATOM 4136 N N . MET A 1 543 ? 6.017 -15.488 -3.593 1.00 98.56 543 MET A N 1
ATOM 4137 C CA . MET A 1 543 ? 5.216 -16.709 -3.454 1.00 98.56 543 MET A CA 1
ATOM 4138 C C . MET A 1 543 ? 5.450 -17.451 -2.137 1.00 98.56 543 MET A C 1
ATOM 4140 O O . MET A 1 543 ? 4.511 -18.041 -1.609 1.00 98.56 543 MET A O 1
ATOM 4144 N N . ARG A 1 544 ? 6.669 -17.413 -1.585 1.00 98.62 544 ARG A N 1
ATOM 4145 C CA . ARG A 1 544 ? 6.956 -17.976 -0.255 1.00 98.62 544 ARG A CA 1
ATOM 4146 C C . ARG A 1 544 ? 6.310 -17.163 0.867 1.00 98.62 544 ARG A C 1
ATOM 4148 O O . ARG A 1 544 ? 5.767 -17.762 1.784 1.00 98.62 544 ARG A O 1
ATOM 4155 N N . ALA A 1 545 ? 6.335 -15.833 0.779 1.00 98.69 545 ALA A N 1
ATOM 4156 C CA . ALA A 1 545 ? 5.700 -14.955 1.761 1.00 98.69 545 ALA A CA 1
ATOM 4157 C C . ALA A 1 545 ? 4.168 -15.101 1.750 1.00 98.69 545 ALA A C 1
ATOM 4159 O O . ALA A 1 545 ? 3.566 -15.244 2.807 1.00 98.69 545 ALA A O 1
ATOM 4160 N N . ALA A 1 546 ? 3.541 -15.171 0.570 1.00 98.69 546 ALA A N 1
ATOM 4161 C CA . ALA A 1 546 ? 2.106 -15.443 0.465 1.00 98.69 546 ALA A CA 1
ATOM 4162 C C . ALA A 1 546 ? 1.716 -16.850 0.954 1.00 98.69 546 ALA A C 1
ATOM 4164 O O . ALA A 1 546 ? 0.712 -16.979 1.643 1.00 98.69 546 ALA A O 1
ATOM 4165 N N . ALA A 1 547 ? 2.510 -17.887 0.651 1.00 98.75 547 ALA A N 1
ATOM 4166 C CA . ALA A 1 547 ? 2.264 -19.237 1.174 1.00 98.75 547 ALA A CA 1
ATOM 4167 C C . ALA A 1 547 ? 2.316 -19.268 2.707 1.00 98.75 547 ALA A C 1
ATOM 4169 O O . ALA A 1 547 ? 1.368 -19.724 3.339 1.00 98.75 547 ALA A O 1
ATOM 4170 N N . ARG A 1 548 ? 3.378 -18.694 3.288 1.00 98.81 548 ARG A N 1
ATOM 4171 C CA . ARG A 1 548 ? 3.537 -18.549 4.737 1.00 98.81 548 ARG A CA 1
ATOM 4172 C C . ARG A 1 548 ? 2.349 -17.817 5.358 1.00 98.81 548 ARG A C 1
ATOM 4174 O O . ARG A 1 548 ? 1.780 -18.304 6.319 1.00 98.81 548 ARG A O 1
ATOM 4181 N N . ASP A 1 549 ? 1.957 -16.666 4.823 1.00 98.81 549 ASP A N 1
ATOM 4182 C CA . ASP A 1 549 ? 0.862 -15.880 5.400 1.00 98.81 549 ASP A CA 1
ATOM 4183 C C . ASP A 1 549 ? -0.486 -16.620 5.357 1.00 98.81 549 ASP A C 1
ATOM 4185 O O . ASP A 1 549 ? -1.288 -16.466 6.275 1.00 98.81 549 ASP A O 1
ATOM 4189 N N . VAL A 1 550 ? -0.726 -17.450 4.334 1.00 98.81 550 VAL A N 1
ATOM 4190 C CA . VAL A 1 550 ? -1.885 -18.360 4.282 1.00 98.81 550 VAL A CA 1
ATOM 4191 C C . VAL A 1 550 ? -1.780 -19.456 5.348 1.00 98.81 550 VAL A C 1
ATOM 4193 O O . VAL A 1 550 ? -2.751 -19.699 6.059 1.00 98.81 550 VAL A O 1
ATOM 4196 N N . GLU A 1 551 ? -0.612 -20.086 5.507 1.00 98.75 551 GLU A N 1
ATOM 4197 C CA . GLU A 1 551 ? -0.349 -21.096 6.551 1.00 98.75 551 GLU A CA 1
ATOM 4198 C C . GLU A 1 551 ? -0.478 -20.516 7.975 1.00 98.75 551 GLU A C 1
ATOM 4200 O O . GLU A 1 551 ? -0.977 -21.181 8.880 1.00 98.75 551 GLU A O 1
ATOM 4205 N N . GLU A 1 552 ? -0.088 -19.253 8.166 1.00 98.75 552 GLU A N 1
ATOM 4206 C CA . GLU A 1 552 ? -0.242 -18.487 9.409 1.00 98.75 552 GLU A CA 1
ATOM 4207 C C . GLU A 1 552 ? -1.688 -17.991 9.649 1.00 98.75 552 GLU A C 1
ATOM 4209 O O . GLU A 1 552 ? -1.999 -17.499 10.739 1.00 98.75 552 GLU A O 1
ATOM 4214 N N . GLY A 1 553 ? -2.580 -18.144 8.662 1.00 98.50 553 GLY A N 1
ATOM 4215 C CA . GLY A 1 553 ? -4.017 -17.890 8.780 1.00 98.50 553 GLY A CA 1
ATOM 4216 C C . GLY A 1 553 ? -4.495 -16.503 8.340 1.00 98.50 553 GLY A C 1
ATOM 4217 O O . GLY A 1 553 ? -5.478 -16.017 8.894 1.00 98.50 553 GLY A O 1
ATOM 4218 N N . ALA A 1 554 ? -3.839 -15.834 7.388 1.00 98.75 554 ALA A N 1
ATOM 4219 C CA . ALA A 1 554 ? -4.344 -14.581 6.820 1.00 98.75 554 ALA A CA 1
ATOM 4220 C C . ALA A 1 554 ? -5.689 -14.802 6.102 1.00 98.75 554 ALA A C 1
ATOM 4222 O O . ALA A 1 554 ? -5.776 -15.599 5.171 1.00 98.75 554 ALA A O 1
ATOM 4223 N N . ASP A 1 555 ? -6.728 -14.053 6.483 1.00 98.81 555 ASP A N 1
ATOM 4224 C CA . ASP A 1 555 ? -8.056 -14.179 5.862 1.00 98.81 555 ASP A CA 1
ATOM 4225 C C . ASP A 1 555 ? -8.065 -13.616 4.430 1.00 98.81 555 ASP A C 1
ATOM 4227 O O . ASP A 1 555 ? -8.846 -14.039 3.577 1.00 98.81 555 ASP A O 1
ATOM 4231 N N . MET A 1 556 ? -7.200 -12.631 4.166 1.00 98.81 556 MET A N 1
ATOM 4232 C CA . MET A 1 556 ? -7.073 -11.937 2.886 1.00 98.81 556 MET A CA 1
ATOM 4233 C C . MET A 1 556 ? -5.605 -11.597 2.606 1.00 98.81 556 MET A C 1
ATOM 4235 O O . MET A 1 556 ? -4.842 -11.275 3.520 1.00 98.81 556 MET A O 1
ATOM 4239 N N . LEU A 1 557 ? -5.223 -11.610 1.328 1.00 98.88 557 LEU A N 1
ATOM 4240 C CA . LEU A 1 557 ? -3.854 -11.337 0.872 1.00 98.88 557 LEU A CA 1
ATOM 4241 C C . LEU A 1 557 ? -3.784 -10.005 0.117 1.00 98.88 557 LEU A C 1
ATOM 4243 O O . LEU A 1 557 ? -4.776 -9.565 -0.466 1.00 98.88 557 LEU A O 1
ATOM 4247 N N . MET A 1 558 ? -2.603 -9.384 0.053 1.00 98.81 558 MET A N 1
ATOM 4248 C CA . MET A 1 558 ? -2.391 -8.152 -0.714 1.00 98.81 558 MET A CA 1
ATOM 4249 C C . MET A 1 558 ? -1.037 -8.101 -1.437 1.00 98.81 558 MET A C 1
ATOM 4251 O O . MET A 1 558 ? 0.005 -8.430 -0.864 1.00 98.81 558 MET A O 1
ATOM 4255 N N . VAL A 1 559 ? -1.054 -7.588 -2.676 1.00 98.75 559 VAL A N 1
ATOM 4256 C CA . VAL A 1 559 ? 0.147 -7.208 -3.448 1.00 98.75 559 VAL A CA 1
ATOM 4257 C C . VAL A 1 559 ? 0.331 -5.683 -3.448 1.00 98.75 559 VAL A C 1
ATOM 4259 O O . VAL A 1 559 ? -0.599 -4.925 -3.745 1.00 98.75 559 VAL A O 1
ATOM 4262 N N . LYS A 1 560 ? 1.544 -5.220 -3.117 1.00 98.38 560 LYS A N 1
ATOM 4263 C CA . LYS A 1 560 ? 1.935 -3.803 -3.039 1.00 98.38 560 LYS A CA 1
ATOM 4264 C C . LYS A 1 560 ? 3.383 -3.605 -3.531 1.00 98.38 560 LYS A C 1
ATOM 4266 O O . LYS A 1 560 ? 4.294 -4.196 -2.951 1.00 98.38 560 LYS A O 1
ATOM 4271 N N . PRO A 1 561 ? 3.650 -2.731 -4.521 1.00 97.69 561 PRO A N 1
ATOM 4272 C CA . PRO A 1 561 ? 2.709 -2.013 -5.392 1.00 97.69 561 PRO A CA 1
ATOM 4273 C C . PRO A 1 561 ? 1.803 -2.931 -6.220 1.00 97.69 561 PRO A C 1
ATOM 4275 O O . PRO A 1 561 ? 2.181 -4.053 -6.518 1.00 97.69 561 PRO A O 1
ATOM 4278 N N . GLY A 1 562 ? 0.638 -2.428 -6.628 1.00 95.56 562 GLY A N 1
ATOM 4279 C CA . GLY A 1 562 ? -0.307 -3.156 -7.475 1.00 95.56 562 GLY A CA 1
ATOM 4280 C C . GLY A 1 562 ? 0.046 -3.169 -8.966 1.00 95.56 562 GLY A C 1
ATOM 4281 O O . GLY A 1 562 ? 0.498 -4.182 -9.489 1.00 95.56 562 GLY A O 1
ATOM 4282 N N . LEU A 1 563 ? -0.170 -2.043 -9.665 1.00 94.00 563 LEU A N 1
ATOM 4283 C CA . LEU A 1 563 ? -0.141 -1.984 -11.139 1.00 94.00 563 LEU A CA 1
ATOM 4284 C C . LEU A 1 563 ? 1.186 -2.453 -11.764 1.00 94.00 563 LEU A C 1
ATOM 4286 O O . LEU A 1 563 ? 1.192 -3.029 -12.845 1.00 94.00 563 LEU A O 1
ATOM 4290 N N . THR A 1 564 ? 2.309 -2.230 -11.081 1.00 95.75 564 THR A N 1
ATOM 4291 C CA . THR A 1 564 ? 3.646 -2.612 -11.560 1.00 95.75 564 THR A CA 1
ATOM 4292 C C . THR A 1 564 ? 4.047 -4.056 -11.234 1.00 95.75 564 THR A C 1
ATOM 4294 O O . THR A 1 564 ? 5.166 -4.440 -11.554 1.00 95.75 564 THR A O 1
ATOM 4297 N N . TYR A 1 565 ? 3.142 -4.845 -10.640 1.00 97.81 565 TYR A N 1
ATOM 4298 C CA . TYR A 1 565 ? 3.337 -6.255 -10.268 1.00 97.81 565 TYR A CA 1
ATOM 4299 C C . TYR A 1 565 ? 2.082 -7.104 -10.576 1.00 97.81 565 TYR A C 1
ATOM 4301 O O . TYR A 1 565 ? 1.708 -7.998 -9.814 1.00 97.81 565 TYR A O 1
ATOM 4309 N N . LEU A 1 566 ? 1.378 -6.809 -11.680 1.00 98.00 566 LEU A N 1
ATOM 4310 C CA . LEU A 1 566 ? 0.178 -7.560 -12.089 1.00 98.00 566 LEU A CA 1
ATOM 4311 C C . LEU A 1 566 ? 0.463 -9.034 -12.434 1.00 98.00 566 LEU A C 1
ATOM 4313 O O . LEU A 1 566 ? -0.419 -9.879 -12.286 1.00 98.00 566 LEU A O 1
ATOM 4317 N N . ASP A 1 567 ? 1.689 -9.353 -12.842 1.00 98.12 567 ASP A N 1
ATOM 4318 C CA . ASP A 1 567 ? 2.195 -10.722 -12.979 1.00 98.12 567 ASP A CA 1
ATOM 4319 C C . ASP A 1 567 ? 2.159 -11.465 -11.634 1.00 98.12 567 ASP A C 1
ATOM 4321 O O . ASP A 1 567 ? 1.675 -12.596 -11.550 1.00 98.12 567 ASP A O 1
ATOM 4325 N N . ILE A 1 568 ? 2.578 -10.794 -10.558 1.00 98.56 568 ILE A N 1
ATOM 4326 C CA . ILE A 1 568 ? 2.534 -11.326 -9.198 1.00 98.56 568 ILE A CA 1
ATOM 4327 C C . ILE A 1 568 ? 1.095 -11.400 -8.682 1.00 98.56 568 ILE A C 1
ATOM 4329 O O . ILE A 1 568 ? 0.748 -12.383 -8.031 1.00 98.56 568 ILE A O 1
ATOM 433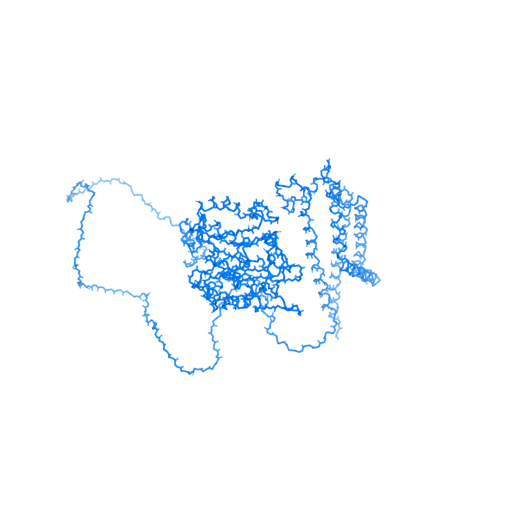3 N N . VAL A 1 569 ? 0.230 -10.431 -9.003 1.00 98.44 569 VAL A N 1
ATOM 4334 C CA . VAL A 1 569 ? -1.215 -10.504 -8.696 1.00 98.44 569 VAL A CA 1
ATOM 4335 C C . VAL A 1 569 ? -1.841 -11.753 -9.322 1.00 98.44 569 VAL A C 1
ATOM 4337 O O . VAL A 1 569 ? -2.485 -12.527 -8.611 1.00 98.44 569 VAL A O 1
ATOM 4340 N N . ARG A 1 570 ? -1.618 -11.986 -10.625 1.00 98.19 570 ARG A N 1
ATOM 4341 C CA . ARG A 1 570 ? -2.111 -13.174 -11.341 1.00 98.19 570 ARG A CA 1
ATOM 4342 C C . ARG A 1 570 ? -1.607 -14.455 -10.679 1.00 98.19 570 ARG A C 1
ATOM 4344 O O . ARG A 1 570 ? -2.424 -15.262 -10.246 1.00 98.19 570 ARG A O 1
ATOM 4351 N N . LEU A 1 571 ? -0.291 -14.569 -10.492 1.00 98.38 571 LEU A N 1
ATOM 4352 C CA . LEU A 1 571 ? 0.356 -15.735 -9.884 1.00 98.38 571 LEU A CA 1
ATOM 4353 C C . LEU A 1 571 ? -0.136 -16.012 -8.450 1.00 98.38 571 LEU A C 1
ATOM 4355 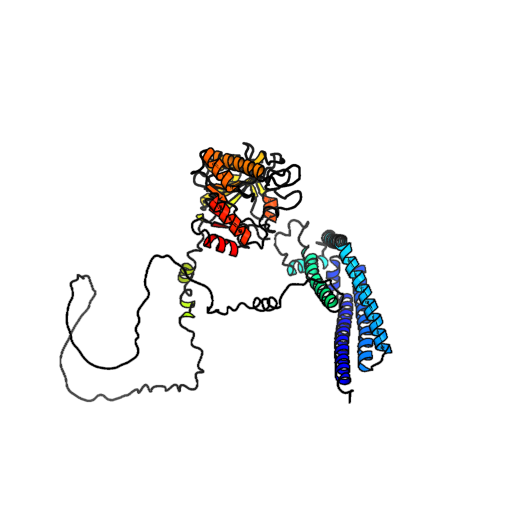O O . LEU A 1 571 ? -0.341 -17.167 -8.077 1.00 98.38 571 LEU A O 1
ATOM 4359 N N . THR A 1 572 ? -0.374 -14.962 -7.657 1.00 98.50 572 THR A N 1
ATOM 4360 C CA . THR A 1 572 ? -0.951 -15.085 -6.307 1.00 98.50 572 THR A CA 1
ATOM 4361 C C . THR A 1 572 ? -2.374 -15.631 -6.380 1.00 98.50 572 THR A C 1
ATOM 4363 O O . THR A 1 572 ? -2.718 -16.535 -5.621 1.00 98.50 572 THR A O 1
ATOM 4366 N N . LYS A 1 573 ? -3.205 -15.130 -7.306 1.00 98.19 573 LYS A N 1
ATOM 4367 C CA . LYS A 1 573 ? -4.597 -15.581 -7.437 1.00 98.19 573 LYS A CA 1
ATOM 4368 C C . LYS A 1 573 ? -4.721 -16.987 -8.027 1.00 98.19 573 LYS A C 1
ATOM 4370 O O . LYS A 1 573 ? -5.637 -17.701 -7.636 1.00 98.19 573 LYS A O 1
ATOM 4375 N N . ASP A 1 574 ? -3.802 -17.395 -8.903 1.00 98.44 574 ASP A N 1
ATOM 4376 C CA . ASP A 1 574 ? -3.689 -18.781 -9.382 1.00 98.44 574 ASP A CA 1
ATOM 4377 C C . ASP A 1 574 ? -3.351 -19.752 -8.248 1.00 98.44 574 ASP A C 1
ATOM 4379 O O . ASP A 1 574 ? -3.940 -20.826 -8.151 1.00 98.44 574 ASP A O 1
ATOM 4383 N N . ARG A 1 575 ? -2.411 -19.372 -7.374 1.00 98.38 575 ARG A N 1
ATOM 4384 C CA . ARG A 1 575 ? -1.929 -20.238 -6.291 1.00 98.38 575 ARG A CA 1
ATOM 4385 C C . ARG A 1 575 ? -2.856 -20.269 -5.074 1.00 98.38 575 ARG A C 1
ATOM 4387 O O . ARG A 1 575 ? -2.937 -21.294 -4.403 1.00 98.38 575 ARG A O 1
ATOM 4394 N N . PHE A 1 576 ? -3.554 -19.170 -4.796 1.00 98.50 576 PHE A N 1
ATOM 4395 C CA . PHE A 1 576 ? -4.447 -19.018 -3.644 1.00 98.50 576 PHE A CA 1
ATOM 4396 C C . PHE A 1 576 ? -5.859 -18.589 -4.091 1.00 98.50 576 PHE A C 1
ATOM 4398 O O . PHE A 1 576 ? -6.348 -17.529 -3.685 1.00 98.50 576 PHE A O 1
ATOM 4405 N N . PRO A 1 577 ? -6.552 -19.393 -4.926 1.00 98.06 577 PRO A N 1
ATOM 4406 C CA . PRO A 1 577 ? -7.821 -19.002 -5.544 1.00 98.06 577 PRO A CA 1
ATOM 4407 C C . PRO A 1 577 ? -8.925 -18.731 -4.517 1.00 98.06 577 PRO A C 1
ATOM 4409 O O . PRO A 1 577 ? -9.762 -17.858 -4.743 1.00 98.06 577 PRO A O 1
ATOM 4412 N N . ASN A 1 578 ? -8.879 -19.405 -3.367 1.00 98.06 578 ASN A N 1
ATOM 4413 C CA . ASN A 1 578 ? -9.904 -19.340 -2.324 1.00 98.06 578 ASN A CA 1
ATOM 4414 C C . ASN A 1 578 ? -9.790 -18.106 -1.408 1.00 98.06 578 ASN A C 1
ATOM 4416 O O . ASN A 1 578 ? -10.721 -17.835 -0.658 1.00 98.06 578 ASN A O 1
ATOM 4420 N N . HIS A 1 579 ? -8.694 -17.340 -1.476 1.00 98.38 579 HIS A N 1
ATOM 4421 C CA . HIS A 1 579 ? -8.521 -16.124 -0.673 1.00 98.38 579 HIS A CA 1
ATOM 4422 C C . HIS A 1 579 ? -8.933 -14.874 -1.475 1.00 98.38 579 HIS A C 1
ATOM 4424 O O . HIS A 1 579 ? -8.620 -14.773 -2.674 1.00 98.38 579 HIS A O 1
ATOM 4430 N N . PRO A 1 580 ? -9.603 -13.883 -0.859 1.00 98.25 580 PRO A N 1
ATOM 4431 C CA . PRO A 1 580 ? -9.719 -12.549 -1.434 1.00 98.25 580 PRO A CA 1
ATOM 4432 C C . PRO A 1 580 ? -8.325 -11.929 -1.596 1.00 98.25 580 PRO A C 1
ATOM 4434 O O . PRO A 1 580 ? -7.476 -12.031 -0.708 1.00 98.25 580 PRO A O 1
ATOM 4437 N N . LEU A 1 581 ? -8.089 -11.292 -2.745 1.00 98.38 581 LEU A N 1
ATOM 4438 C CA . LEU A 1 581 ? -6.802 -10.695 -3.094 1.00 98.38 581 LEU A CA 1
ATOM 4439 C C . LEU A 1 581 ? -6.969 -9.196 -3.338 1.00 98.38 581 LEU A C 1
ATOM 4441 O O . LEU A 1 581 ? -7.623 -8.785 -4.296 1.00 98.38 581 LEU A O 1
ATOM 4445 N N . PHE A 1 582 ? -6.340 -8.393 -2.488 1.00 98.44 582 PHE A N 1
ATOM 4446 C CA . PHE A 1 582 ? -6.279 -6.944 -2.612 1.00 98.44 582 PHE A CA 1
ATOM 4447 C C . PHE A 1 582 ? -5.054 -6.507 -3.422 1.00 98.44 582 PHE A C 1
ATOM 4449 O O . PHE A 1 582 ? -3.996 -7.140 -3.426 1.00 98.44 582 PHE A O 1
ATOM 4456 N N . ILE A 1 583 ? -5.189 -5.366 -4.092 1.00 97.38 583 ILE A N 1
ATOM 4457 C CA . ILE A 1 583 ? -4.154 -4.784 -4.946 1.00 97.38 583 ILE A CA 1
ATOM 4458 C C . ILE A 1 583 ? -3.962 -3.335 -4.502 1.00 97.38 583 ILE A C 1
ATOM 4460 O O . ILE A 1 583 ? -4.848 -2.503 -4.694 1.00 97.38 583 ILE A O 1
ATOM 4464 N N . TYR A 1 584 ? -2.814 -3.000 -3.907 1.00 97.81 584 TYR A N 1
ATOM 4465 C CA . TYR A 1 584 ? -2.585 -1.634 -3.432 1.00 97.81 584 TYR A CA 1
ATOM 4466 C C . TYR A 1 584 ? -2.098 -0.741 -4.580 1.00 97.81 584 TYR A C 1
ATOM 4468 O O . TYR A 1 584 ? -0.907 -0.725 -4.919 1.00 97.81 584 TYR A O 1
ATOM 4476 N N . HIS A 1 585 ? -2.999 0.064 -5.145 1.00 95.56 585 HIS A N 1
ATOM 4477 C CA . HIS A 1 585 ? -2.630 1.127 -6.080 1.00 95.56 585 HIS A CA 1
ATOM 4478 C C . HIS A 1 585 ? -1.910 2.263 -5.333 1.00 95.56 585 HIS A C 1
ATOM 4480 O O . HIS A 1 585 ? -2.516 3.189 -4.802 1.00 95.56 585 HIS A O 1
ATOM 4486 N N . VAL A 1 586 ? -0.582 2.162 -5.242 1.00 91.75 586 VAL A N 1
ATOM 4487 C CA . VAL A 1 586 ? 0.270 3.260 -4.764 1.00 91.75 586 VAL A CA 1
ATOM 4488 C C . VAL A 1 586 ? 0.389 4.332 -5.839 1.00 91.75 586 VAL A C 1
ATOM 4490 O O . VAL A 1 586 ? 0.297 4.030 -7.028 1.00 91.75 586 VAL A O 1
ATOM 4493 N N . ARG A 1 587 ? 0.638 5.576 -5.423 1.00 82.25 587 ARG A N 1
ATOM 4494 C CA . ARG A 1 587 ? 0.842 6.685 -6.351 1.00 82.25 587 ARG A CA 1
ATOM 4495 C C . ARG A 1 587 ? 2.081 6.429 -7.215 1.00 82.25 587 ARG A C 1
ATOM 4497 O O . ARG A 1 587 ? 3.204 6.440 -6.717 1.00 82.25 587 ARG A O 1
ATOM 4504 N N . LEU A 1 588 ? 1.856 6.208 -8.507 1.00 66.88 588 LEU A N 1
ATOM 4505 C CA . LEU A 1 588 ? 2.902 6.277 -9.522 1.00 66.88 588 LEU A CA 1
ATOM 4506 C C . LEU A 1 588 ? 3.335 7.743 -9.691 1.00 66.88 588 LEU A C 1
ATOM 4508 O O . LEU A 1 588 ? 2.532 8.648 -9.435 1.00 66.88 588 LEU A O 1
ATOM 4512 N N . LEU A 1 589 ? 4.616 7.933 -10.025 1.00 55.34 589 LEU A N 1
ATOM 4513 C CA . LEU A 1 589 ? 5.289 9.238 -10.086 1.00 55.34 589 LEU A CA 1
ATOM 4514 C C . LEU A 1 589 ? 4.524 10.218 -10.992 1.00 55.34 589 LEU A C 1
ATOM 4516 O O . LEU A 1 589 ? 4.233 9.822 -12.139 1.00 55.34 589 LEU A O 1
#

pLDDT: mean 72.14, std 28.18, range [21.25, 98.88]

Organism: NCBI:txid69355

Radius of gyration: 39.49 Å; chains: 1; bounding box: 117×91×101 Å